Protein AF-W2TST9-F1 (afdb_monomer)

Secondary structure (DSSP, 8-state):
-HHHHHHHHHHHHHHHHHHHHHHHHHHHHHHHHHHHHHHHHHHH---TTT------SHHHHHHHHHHHHHHHHHHHHHHHHHHHHHHHHHHHHTTTTT------------SSHHHHHHHHHHHHHHHHHHHHHHHHHHHHHHS-SHHHHHHHHHHHHHHTT---S------------------------------------HHHHHHHHHHHHHHHHHHHHHHHHHHHHHHHHHHHHHHHHHHHHHHHHHHHHHHHHHHHHHHHHHHHHHHHHHHHHHHHHHHHHHHHHHHHHHHHHHHHHHHHHHHHHHHHHHHHHHHHHHHHHHHHHHHHHHHHHHHHHHHHHHHHHHHHHHHHHHHHHHHHHHHHHHHHHHHHHHHHHHHHHHHHHHHHHHHHHHHHHHHHHHHHHHHHHHHHHTTS-----------------PPP------HHHHHHHHHHHHHHHHHHHHHHHHHHHHHHHHHHHHHHHHHHHHSSS-----------S--------------------------HHHHHHHHHHHHHHHHHHHHHHHHHHHHTT-----HHHHHHHHHHHHHHHHHHHHHHTTTS-TTTS-HHHHHHHHHHHHHHHHHHHHHHHHHHHHHHHHHHHHTT-HHHHHHHHHHHHHHHHHHHHHHHHHHHHHHHHHHHHT--------

Foldseek 3Di:
DVVVVVVVVVVVVVVVVVVVVVVVVVVVVLVVVVVVVVVVVVVVPPPPPPPPPPPVDPVSVVVVVVVVVVVVVVVVVVVVVSVVVVVVSVVVPPPPPPPPDDDDDDDDPDPPPPSVVVVVVVVVVVVVVVVVVVVVVVVVVPQPDPVSVVVVVVVVVVVVVDPDDDDDDDDDDDDDDDDDDDDDDDDDDDDDDDDDDPDDDVVVVVVVVVVVVVVVVVVVVVVVVVVVVVVVVVVVVVVVVVVVVVVVVVVVVVVVVVVVVVVVVVVVVVVVVVVVVVVVVVVVVVVVVVVVVVVVVVVVVVVVVVVVVVVVVVVVVVVVVVVVVVVVVVVVVVVVVVVVVVVVVVVVVVVVVVVVVVVVVVVVVVVVVVVVVVVVVVVVVVVVVVVVVVVVVVVVVVVVVVVVVVVVVVVVVVVVPVPDDDDDDDDDDDDDDDDDDDDDDDPPPPPVVVVVVVVVVVVVVVVVVVVVVVVVVVVVVVVVVVVVVVVVVPDDDDDDDDDDDDDDDDDDDDDDDDDDDDDDDDDDPDDDDDPVVVVVVVVLVVLVVVLVVVVVVQVVVVVVVDDDDCPVSVVSVVVSVVVCCVVCVVVVCPPPPPPDDDVVNVVVVVVVVVVVVVVVVVVVVVVVVVVVVVCVVCVPPVVVVVVVVVVVVVVVVVVVVVVVVVVVVVVVVVVVVPDDPDPDDD

pLDDT: mean 72.9, std 20.87, range [25.97, 98.12]

Radius of gyration: 71.51 Å; Cα contacts (8 Å, |Δi|>4): 29; chains: 1; bounding box: 182×76×252 Å

Sequence (682 aa):
MHLQRIDSLEARLREEQEERSKANSALAAYMSRCHKLEKKIQEANIPLDNASFKAGSKEEVLAMVGNLRDLLRHLGTENKELRKECRRLLNGHGLLSVNSTDRSLSNETLGDASTENCLKTDDRLDEKQQGLLRDLEAFISNTGGNQSLLEAMKDLKKDMIHVTDADFASSTSECPDRSNIRAAPRDSIAPGNLSAFGSETDEDKILAEKIRGMKFAWNTCLNQTNQIMDAIHDVARCEHNVEDFLARINSHEEKVTNLRLLLEKAENDRDCALSSLETLGTKMKDAEAKIAQLSKEREKLIAAARTESSEKESLRASLKQEKLEAVIREREEDISKLHEASENERKMKSVEKNDLKADLAAEKQVSQLLRRDIEKISSELNRKESTIRQLRDQLQVAAENNARMVEVLSELQQTSTDKENESRKDSRDSVTVVEVQALPSVKVKTREAQTDLTRTVLAQMELDAVSYSSELKALRNAYVELATAISELVVKDIDSLPCIGVLGATALKDVSRDASSDQPKTSKVEKKYENPMRQTLYVLTTMARDLVIELRYLASNNASGHKMNFTKVIDDARKLRNELNDRLIIVRSDKENMNNCDLSELLYMLELRDRDNRTLFESLNRCKAEYEALEKKNANNPDLAKKIGAQLRNIHAAMDASNRACALLQEHSKKTTNRPRHDGSS

Organism: Necator americanus (NCBI:txid51031)

Mean predicted aligned error: 23.3 Å

Structure (mmCIF, N/CA/C/O backbone):
data_AF-W2TST9-F1
#
_entry.id   AF-W2TST9-F1
#
loop_
_atom_site.group_PDB
_atom_site.id
_atom_site.type_symbol
_atom_site.label_atom_id
_atom_site.label_alt_id
_atom_site.label_comp_id
_atom_site.label_asym_id
_atom_site.label_entity_id
_atom_site.label_seq_id
_atom_site.pdbx_PDB_ins_code
_atom_site.Cartn_x
_atom_site.Cartn_y
_atom_site.Cartn_z
_atom_site.occupancy
_atom_site.B_iso_or_equiv
_atom_site.auth_seq_id
_atom_site.auth_comp_id
_atom_site.auth_asym_id
_atom_site.auth_atom_id
_atom_site.pdbx_PDB_model_num
ATOM 1 N N . MET A 1 1 ? 9.560 -3.810 28.155 1.00 69.88 1 MET A N 1
ATOM 2 C CA . MET A 1 1 ? 10.616 -3.674 27.125 1.00 69.88 1 MET A CA 1
ATOM 3 C C . MET A 1 1 ? 10.918 -4.993 26.411 1.00 69.88 1 MET A C 1
ATOM 5 O O . MET A 1 1 ? 10.852 -5.013 25.193 1.00 69.88 1 MET A O 1
ATOM 9 N N . HIS A 1 2 ? 11.196 -6.101 27.115 1.00 65.81 2 HIS A N 1
ATOM 10 C CA . HIS A 1 2 ? 11.515 -7.381 26.454 1.00 65.81 2 HIS A CA 1
ATOM 11 C C . HIS A 1 2 ? 10.351 -7.996 25.656 1.00 65.81 2 HIS A C 1
ATOM 13 O O . HIS A 1 2 ? 10.586 -8.445 24.543 1.00 65.81 2 HIS A O 1
ATOM 19 N N . LEU A 1 3 ? 9.110 -7.930 26.156 1.00 70.44 3 LEU A N 1
ATOM 20 C CA . LEU A 1 3 ? 7.918 -8.417 25.434 1.00 70.44 3 LEU A CA 1
ATOM 21 C C . LEU A 1 3 ? 7.699 -7.695 24.092 1.00 70.44 3 LEU A C 1
ATOM 23 O O . LEU A 1 3 ? 7.633 -8.345 23.063 1.00 70.44 3 LEU A O 1
ATOM 27 N N . GLN A 1 4 ? 7.751 -6.358 24.069 1.00 79.50 4 GLN A N 1
ATOM 28 C CA . GLN A 1 4 ? 7.674 -5.584 22.817 1.00 79.50 4 GLN A CA 1
ATOM 29 C C . GLN A 1 4 ? 8.797 -5.918 21.823 1.00 79.50 4 GLN A C 1
ATOM 31 O O . GLN A 1 4 ? 8.592 -5.862 20.612 1.00 79.50 4 GLN A O 1
ATOM 36 N N . ARG A 1 5 ? 9.998 -6.255 22.316 1.00 88.44 5 ARG A N 1
ATOM 37 C CA . ARG A 1 5 ? 11.107 -6.680 21.454 1.00 88.44 5 ARG A CA 1
ATOM 38 C C . ARG A 1 5 ? 10.866 -8.075 20.875 1.00 88.44 5 ARG A C 1
ATOM 40 O O . ARG A 1 5 ? 11.234 -8.296 19.729 1.00 88.44 5 ARG A O 1
ATOM 47 N N . ILE A 1 6 ? 10.243 -8.979 21.631 1.00 88.81 6 ILE A N 1
ATOM 48 C CA . ILE A 1 6 ? 9.839 -10.306 21.145 1.00 88.81 6 ILE A CA 1
ATOM 49 C C . ILE A 1 6 ? 8.754 -10.157 20.073 1.00 88.81 6 ILE A C 1
ATOM 51 O O . ILE A 1 6 ? 8.960 -10.643 18.967 1.00 88.81 6 ILE A O 1
ATOM 55 N N . ASP A 1 7 ? 7.701 -9.373 20.322 1.00 90.75 7 ASP A N 1
ATOM 56 C CA . ASP A 1 7 ? 6.629 -9.131 19.341 1.00 90.75 7 ASP A CA 1
ATOM 57 C C . ASP A 1 7 ? 7.169 -8.528 18.031 1.00 90.75 7 ASP A C 1
ATOM 59 O O . ASP A 1 7 ? 6.766 -8.906 16.929 1.00 90.75 7 ASP A O 1
ATOM 63 N N . SER A 1 8 ? 8.130 -7.602 18.136 1.00 89.94 8 SER A N 1
ATOM 64 C CA . SER A 1 8 ? 8.799 -7.003 16.977 1.00 89.94 8 SER A CA 1
ATOM 65 C C . SER A 1 8 ? 9.651 -8.012 16.199 1.00 89.94 8 SER A C 1
ATOM 67 O O . SER A 1 8 ? 9.668 -7.971 14.967 1.00 89.94 8 SER A O 1
ATOM 69 N N . LEU A 1 9 ? 10.343 -8.922 16.890 1.00 89.50 9 LEU A N 1
ATOM 70 C CA . LEU A 1 9 ? 11.128 -9.980 16.253 1.00 89.50 9 LEU A CA 1
ATOM 71 C C . LEU A 1 9 ? 10.228 -11.038 15.604 1.00 89.50 9 LEU A C 1
ATOM 73 O O . LEU A 1 9 ? 10.526 -11.478 14.499 1.00 89.50 9 LEU A O 1
ATOM 77 N N . GLU A 1 10 ? 9.108 -11.397 16.228 1.00 91.69 10 GLU A N 1
ATOM 78 C CA . GLU A 1 10 ? 8.125 -12.327 15.662 1.00 91.69 10 GLU A CA 1
ATOM 79 C C . GLU A 1 10 ? 7.403 -11.747 14.440 1.00 91.69 10 GLU A C 1
ATOM 81 O O . GLU A 1 10 ? 7.116 -12.469 13.483 1.00 91.69 10 GLU A O 1
ATOM 86 N N . ALA A 1 11 ? 7.116 -10.442 14.439 1.00 89.75 11 ALA A N 1
ATOM 87 C CA . ALA A 1 11 ? 6.588 -9.753 13.264 1.00 89.75 11 ALA A CA 1
ATOM 88 C C . ALA A 1 11 ? 7.597 -9.780 12.104 1.00 89.75 11 ALA A C 1
ATOM 90 O O . ALA A 1 11 ? 7.230 -10.161 10.993 1.00 89.75 11 ALA A O 1
ATOM 91 N N . ARG A 1 12 ? 8.874 -9.475 12.380 1.00 89.25 12 ARG A N 1
ATOM 92 C CA . ARG A 1 12 ? 9.956 -9.559 11.383 1.00 89.25 12 ARG A CA 1
ATOM 93 C C . ARG A 1 12 ? 10.161 -10.974 10.858 1.00 89.25 12 ARG A C 1
ATOM 95 O O . ARG A 1 12 ? 10.340 -11.148 9.660 1.00 89.25 12 ARG A O 1
ATOM 102 N N . LEU A 1 13 ? 10.113 -11.980 11.729 1.00 91.19 13 LEU A N 1
ATOM 103 C CA . LEU A 1 13 ? 10.268 -13.375 11.324 1.00 91.19 13 LEU A CA 1
ATOM 104 C C . LEU A 1 13 ? 9.137 -13.806 10.380 1.00 91.19 13 LEU A C 1
ATOM 106 O O . LEU A 1 13 ? 9.393 -14.490 9.395 1.00 91.19 13 LEU A O 1
ATOM 110 N N . ARG A 1 14 ? 7.893 -13.383 10.647 1.00 89.69 14 ARG A N 1
ATOM 111 C CA . ARG A 1 14 ? 6.753 -13.652 9.755 1.00 89.69 14 ARG A CA 1
ATOM 112 C C . ARG A 1 14 ? 6.888 -12.954 8.405 1.00 89.69 14 ARG A C 1
ATOM 114 O O . ARG A 1 14 ? 6.615 -13.585 7.389 1.00 89.69 14 ARG A O 1
ATOM 121 N N . GLU A 1 15 ? 7.327 -11.699 8.395 1.00 85.62 15 GLU A N 1
ATOM 122 C CA . GLU A 1 15 ? 7.585 -10.947 7.163 1.00 85.62 15 GLU A CA 1
ATOM 123 C C . GLU A 1 15 ? 8.684 -11.619 6.326 1.00 85.62 15 GLU A C 1
ATOM 125 O O . GLU A 1 15 ? 8.474 -11.898 5.148 1.00 85.62 15 GLU A O 1
ATOM 130 N N . GLU A 1 16 ? 9.798 -12.012 6.950 1.00 86.12 16 GLU A N 1
ATOM 131 C CA . GLU A 1 16 ? 10.893 -12.719 6.274 1.00 86.12 16 GLU A CA 1
ATOM 132 C C . GLU A 1 16 ? 10.450 -14.095 5.738 1.00 86.12 16 GLU A C 1
ATOM 134 O O . GLU A 1 16 ? 10.812 -14.491 4.627 1.00 86.12 16 GLU A O 1
ATOM 139 N N . GLN A 1 17 ? 9.625 -14.830 6.492 1.00 86.56 17 GLN A N 1
ATOM 140 C CA . GLN A 1 17 ? 9.070 -16.113 6.052 1.00 86.56 17 GLN A CA 1
ATOM 141 C C . GLN A 1 17 ? 8.139 -15.934 4.839 1.00 86.56 17 GLN A C 1
ATOM 143 O O . GLN A 1 17 ? 8.194 -16.719 3.886 1.00 86.56 17 GLN A O 1
ATOM 148 N N . GLU A 1 18 ? 7.309 -14.887 4.843 1.00 88.12 18 GLU A N 1
ATOM 149 C CA . GLU A 1 18 ? 6.446 -14.535 3.715 1.00 88.12 18 GLU A CA 1
ATOM 150 C C . GLU A 1 18 ? 7.282 -14.142 2.486 1.00 88.12 18 GLU A C 1
ATOM 152 O O . GLU A 1 18 ? 7.002 -14.603 1.375 1.00 88.12 18 GLU A O 1
ATOM 157 N N . GLU A 1 19 ? 8.356 -13.374 2.661 1.00 76.31 19 GLU A N 1
ATOM 158 C CA . GLU A 1 19 ? 9.280 -13.025 1.578 1.00 76.31 19 GLU A CA 1
ATOM 159 C C . GLU A 1 19 ? 9.984 -14.251 0.988 1.00 76.31 19 GLU A C 1
ATOM 161 O O . GLU A 1 19 ? 10.010 -14.409 -0.237 1.00 76.31 19 GLU A O 1
ATOM 166 N N . ARG A 1 20 ? 10.469 -15.177 1.827 1.00 81.94 20 ARG A N 1
ATOM 167 C CA . ARG A 1 20 ? 11.044 -16.452 1.361 1.00 81.94 20 ARG A CA 1
ATOM 168 C C . ARG A 1 20 ? 10.033 -17.268 0.560 1.00 81.94 20 ARG A C 1
ATOM 170 O O . ARG A 1 20 ? 10.387 -17.837 -0.472 1.00 81.94 20 ARG A O 1
ATOM 177 N N . SER A 1 21 ? 8.769 -17.298 0.987 1.00 82.12 21 SER A N 1
ATOM 178 C CA . SER A 1 21 ? 7.710 -18.004 0.254 1.00 82.12 21 SER A CA 1
ATOM 179 C C . SER A 1 21 ? 7.449 -17.385 -1.130 1.00 82.12 21 SER A C 1
ATOM 181 O O . SER A 1 21 ? 7.330 -18.110 -2.124 1.00 82.12 21 SER A O 1
ATOM 183 N N . LYS A 1 22 ? 7.461 -16.047 -1.233 1.00 83.56 22 LYS A N 1
ATOM 184 C CA . LYS A 1 22 ? 7.323 -15.313 -2.502 1.00 83.56 22 LYS A CA 1
ATOM 185 C C . LYS A 1 22 ? 8.517 -15.558 -3.425 1.00 83.56 22 LYS A C 1
ATOM 187 O O . LYS A 1 22 ? 8.310 -15.851 -4.603 1.00 83.56 22 LYS A O 1
ATOM 192 N N . ALA A 1 23 ? 9.740 -15.512 -2.896 1.00 77.50 23 ALA A N 1
ATOM 193 C CA . ALA A 1 23 ? 10.961 -15.791 -3.651 1.00 77.50 23 ALA A CA 1
ATOM 194 C C . ALA A 1 23 ? 10.991 -17.234 -4.186 1.00 77.50 23 ALA A C 1
ATOM 196 O O . ALA A 1 23 ? 11.274 -17.450 -5.365 1.00 77.50 23 ALA A O 1
ATOM 197 N N . ASN A 1 24 ? 10.608 -18.218 -3.365 1.00 80.00 24 ASN A N 1
ATOM 198 C CA . ASN A 1 24 ? 10.513 -19.620 -3.783 1.00 80.00 24 ASN A CA 1
ATOM 199 C C . ASN A 1 24 ? 9.451 -19.829 -4.874 1.00 80.00 24 ASN A C 1
ATOM 201 O O . ASN A 1 24 ? 9.692 -20.553 -5.840 1.00 80.00 24 ASN A O 1
ATOM 205 N N . SER A 1 25 ? 8.299 -19.161 -4.764 1.00 82.06 25 SER A N 1
ATOM 206 C CA . SER A 1 25 ? 7.249 -19.191 -5.791 1.00 82.06 25 SER A CA 1
ATOM 207 C C . SER A 1 25 ? 7.723 -18.578 -7.117 1.00 82.06 25 SER A C 1
ATOM 209 O O . SER A 1 25 ? 7.527 -19.162 -8.187 1.00 82.06 25 SER A O 1
ATOM 211 N N . ALA A 1 26 ? 8.427 -17.442 -7.058 1.00 76.94 26 ALA A N 1
ATOM 212 C CA . ALA A 1 26 ? 9.026 -16.803 -8.228 1.00 76.94 26 ALA A CA 1
ATOM 213 C C . ALA A 1 26 ? 10.086 -17.693 -8.900 1.00 76.94 26 ALA A C 1
ATOM 215 O O . ALA A 1 26 ? 10.085 -17.834 -10.126 1.00 76.94 26 ALA A O 1
ATOM 216 N N . LEU A 1 27 ? 10.947 -18.345 -8.112 1.00 82.62 27 LEU A N 1
ATOM 217 C CA . LEU A 1 27 ? 11.949 -19.284 -8.615 1.00 82.62 27 LEU A CA 1
ATOM 218 C C . LEU A 1 27 ? 11.300 -20.506 -9.280 1.00 82.62 27 LEU A C 1
ATOM 220 O O . LEU A 1 27 ? 11.702 -20.892 -10.377 1.00 82.62 27 LEU A O 1
ATOM 224 N N . ALA A 1 28 ? 10.261 -21.084 -8.672 1.00 83.62 28 ALA A N 1
ATOM 225 C CA . ALA A 1 28 ? 9.519 -22.200 -9.259 1.00 83.62 28 ALA A CA 1
ATOM 226 C C . ALA A 1 28 ? 8.861 -21.812 -10.597 1.00 83.62 28 ALA A C 1
ATOM 228 O O . ALA A 1 28 ? 8.932 -22.564 -11.574 1.00 83.62 28 ALA A O 1
ATOM 229 N N . ALA A 1 29 ? 8.277 -20.611 -10.678 1.00 79.12 29 ALA A N 1
ATOM 230 C CA . ALA A 1 29 ? 7.709 -20.081 -11.915 1.00 79.12 29 ALA A CA 1
ATOM 231 C C . ALA A 1 29 ? 8.779 -19.872 -13.003 1.00 79.12 29 ALA A C 1
ATOM 233 O O . ALA A 1 29 ? 8.533 -20.181 -14.172 1.00 79.12 29 ALA A O 1
ATOM 234 N N . TYR A 1 30 ? 9.966 -19.388 -12.629 1.00 82.81 30 TYR A N 1
ATOM 235 C CA . TYR A 1 30 ? 11.106 -19.252 -13.536 1.00 82.81 30 TYR A CA 1
ATOM 236 C C . TYR A 1 30 ? 11.572 -20.616 -14.066 1.00 82.81 30 TYR A C 1
ATOM 238 O O . TYR A 1 30 ? 11.623 -20.811 -15.280 1.00 82.81 30 TYR A O 1
ATOM 246 N N . MET A 1 31 ? 11.806 -21.590 -13.181 1.0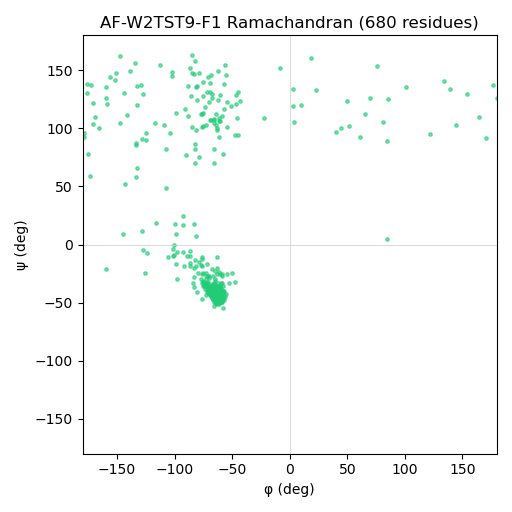0 81.50 31 MET A N 1
ATOM 247 C CA . MET A 1 31 ? 12.231 -22.945 -13.558 1.00 81.50 31 MET A CA 1
ATOM 248 C C . MET A 1 31 ? 11.216 -23.636 -14.475 1.00 81.50 31 MET A C 1
ATOM 250 O O . MET A 1 31 ? 11.597 -24.259 -15.465 1.00 81.50 31 MET A O 1
ATOM 254 N N . SER A 1 32 ? 9.916 -23.466 -14.214 1.00 84.44 32 SER A N 1
ATOM 255 C CA . SER A 1 32 ? 8.854 -23.984 -15.084 1.00 84.44 32 SER A CA 1
ATOM 256 C C . SER A 1 32 ? 8.904 -23.378 -16.494 1.00 84.44 32 SER A C 1
ATOM 258 O O . SER A 1 32 ? 8.738 -24.092 -17.487 1.00 84.44 32 SER A O 1
ATOM 260 N N . ARG A 1 33 ? 9.190 -22.074 -16.617 1.00 77.75 33 ARG A N 1
ATOM 261 C CA . ARG A 1 33 ? 9.357 -21.414 -17.924 1.00 77.75 33 ARG A CA 1
ATOM 262 C C . ARG A 1 33 ? 10.628 -21.864 -18.639 1.00 77.75 33 ARG A C 1
ATOM 264 O O . ARG A 1 33 ? 10.559 -22.107 -19.841 1.00 77.75 33 ARG A O 1
ATOM 271 N N . CYS A 1 34 ? 11.746 -22.021 -17.927 1.00 71.44 34 CYS A N 1
ATOM 272 C CA . CYS A 1 34 ? 12.977 -22.585 -18.486 1.00 71.44 34 CYS A CA 1
ATOM 273 C C . CYS A 1 34 ? 12.739 -23.990 -19.039 1.00 71.44 34 CYS A C 1
ATOM 275 O O . CYS A 1 34 ? 13.088 -24.250 -20.185 1.00 71.44 34 CYS A O 1
ATOM 277 N N . HIS A 1 35 ? 12.048 -24.849 -18.288 1.00 80.00 35 HIS A N 1
ATOM 278 C CA . HIS A 1 35 ? 11.698 -26.187 -18.753 1.00 80.00 35 HIS A CA 1
ATOM 279 C C . HIS A 1 35 ? 10.776 -26.153 -19.982 1.00 80.00 35 HIS A C 1
ATOM 281 O O . HIS A 1 35 ? 10.939 -26.931 -20.916 1.00 80.00 35 HIS A O 1
ATOM 287 N N . LYS A 1 36 ? 9.829 -25.207 -20.039 1.00 82.31 36 LYS A N 1
ATOM 288 C CA . LYS A 1 36 ? 8.964 -25.018 -21.213 1.00 82.31 36 LYS A CA 1
ATOM 289 C C . LYS A 1 36 ? 9.746 -24.552 -22.446 1.00 82.31 36 LYS A C 1
ATOM 291 O O . LYS A 1 36 ? 9.438 -24.991 -23.549 1.00 82.31 36 LYS A O 1
ATOM 296 N N . LEU A 1 37 ? 10.738 -23.679 -22.270 1.00 73.50 37 LEU A N 1
ATOM 297 C CA . LEU A 1 37 ? 11.648 -23.245 -23.335 1.00 73.50 37 LEU A CA 1
ATOM 298 C C . LEU A 1 37 ? 12.547 -24.387 -23.805 1.00 73.50 37 LEU A C 1
ATOM 300 O O . LEU A 1 37 ? 12.662 -24.605 -25.003 1.00 73.50 37 LEU A O 1
ATOM 304 N N . GLU A 1 38 ? 13.123 -25.147 -22.879 1.00 75.19 38 GLU A N 1
ATOM 305 C CA . GLU A 1 38 ? 13.913 -26.339 -23.182 1.00 75.19 38 GLU A CA 1
ATOM 306 C C . GLU A 1 38 ? 13.082 -27.361 -23.963 1.00 75.19 38 GLU A C 1
ATOM 308 O O . GLU A 1 38 ? 13.522 -27.847 -25.000 1.00 75.19 38 GLU A O 1
ATOM 313 N N . LYS A 1 39 ? 11.831 -27.594 -23.547 1.00 83.75 39 LYS A N 1
ATOM 314 C CA . LYS A 1 39 ? 10.891 -28.448 -24.274 1.00 83.75 39 LYS A CA 1
ATOM 315 C C . LYS A 1 39 ? 10.580 -27.909 -25.671 1.00 83.75 39 LYS A C 1
ATOM 317 O O . LYS A 1 39 ? 10.611 -28.680 -26.618 1.00 83.75 39 LYS A O 1
ATOM 322 N N . LYS A 1 40 ? 10.338 -26.600 -25.829 1.00 79.38 40 LYS A N 1
ATOM 323 C CA . LYS A 1 40 ? 10.159 -25.975 -27.155 1.00 79.38 40 LYS A CA 1
ATOM 324 C C . LYS A 1 40 ? 11.407 -26.138 -28.028 1.00 79.38 40 LYS A C 1
ATOM 326 O O . LYS A 1 40 ? 11.262 -26.353 -29.220 1.00 79.38 40 LYS A O 1
ATOM 331 N N . ILE A 1 41 ? 12.612 -26.038 -27.463 1.00 71.44 41 ILE A N 1
ATOM 332 C CA . ILE A 1 41 ? 13.876 -26.242 -28.188 1.00 71.44 41 ILE A CA 1
ATOM 333 C C . ILE A 1 41 ? 14.031 -27.714 -28.587 1.00 71.44 41 ILE A C 1
ATOM 335 O O . ILE A 1 41 ? 14.405 -27.994 -29.717 1.00 71.44 41 ILE A O 1
ATOM 339 N N . GLN A 1 42 ? 13.687 -28.657 -27.708 1.00 74.56 42 GLN A N 1
ATOM 340 C CA . GLN A 1 42 ? 13.683 -30.089 -28.020 1.00 74.56 42 GLN A CA 1
ATOM 341 C C . GLN A 1 42 ? 12.618 -30.458 -29.065 1.00 74.56 42 GLN A C 1
ATOM 343 O O . GLN A 1 42 ? 12.889 -31.265 -29.945 1.00 74.56 42 GLN A O 1
ATOM 348 N N . GLU A 1 43 ? 11.430 -29.853 -29.007 1.00 76.75 43 GLU A N 1
ATOM 349 C CA . GLU A 1 43 ? 10.360 -30.024 -30.001 1.00 76.75 43 GLU A CA 1
ATOM 350 C C . GLU A 1 43 ? 10.708 -29.340 -31.339 1.00 76.75 43 GLU A C 1
ATOM 352 O O . GLU A 1 43 ? 10.320 -29.828 -32.398 1.00 76.75 43 GLU A O 1
ATOM 357 N N . ALA A 1 44 ? 11.456 -28.229 -31.304 1.00 68.12 44 ALA A N 1
ATOM 358 C CA . ALA A 1 44 ? 11.936 -27.504 -32.482 1.00 68.12 44 ALA A CA 1
ATOM 359 C C . ALA A 1 44 ? 13.262 -28.038 -33.040 1.00 68.12 44 ALA A C 1
ATOM 361 O O . ALA A 1 44 ? 13.647 -27.644 -34.143 1.00 68.12 44 ALA A O 1
ATOM 362 N N . ASN A 1 45 ? 13.940 -28.944 -32.327 1.00 57.06 45 ASN A N 1
ATOM 363 C CA . ASN A 1 45 ? 14.990 -29.779 -32.890 1.00 57.06 45 ASN A CA 1
ATOM 364 C C . ASN A 1 45 ? 14.340 -30.705 -33.923 1.00 57.06 45 ASN A C 1
ATOM 366 O O . ASN A 1 45 ? 14.031 -31.869 -33.674 1.00 57.06 45 ASN A O 1
ATOM 370 N N . ILE A 1 46 ? 14.154 -30.150 -35.121 1.00 56.94 46 ILE A N 1
ATOM 371 C CA . ILE A 1 46 ? 14.091 -30.888 -36.375 1.00 56.94 46 ILE A CA 1
ATOM 372 C C . ILE A 1 46 ? 15.231 -31.912 -36.290 1.00 56.94 46 ILE A C 1
ATOM 374 O O . ILE A 1 46 ? 16.356 -31.498 -36.013 1.00 56.94 46 ILE A O 1
ATOM 378 N N . PRO A 1 47 ? 14.971 -33.221 -36.432 1.00 49.53 47 PRO A N 1
ATOM 379 C CA . PRO A 1 47 ? 15.955 -34.265 -36.166 1.00 49.53 47 PRO A CA 1
ATOM 380 C C . PRO A 1 47 ? 17.162 -34.106 -37.100 1.00 49.53 47 PRO A C 1
ATOM 382 O O . PRO A 1 47 ? 17.170 -34.612 -38.223 1.00 49.53 47 PRO A O 1
ATOM 385 N N . LEU A 1 48 ? 18.182 -33.381 -36.631 1.00 49.72 48 LEU A N 1
ATOM 386 C CA . LEU A 1 48 ? 19.405 -3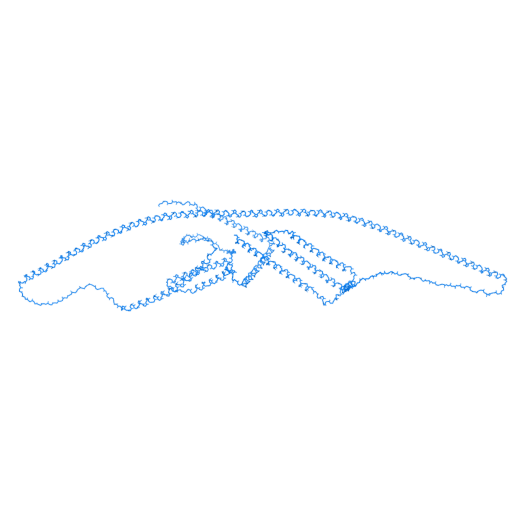3.092 -37.377 1.00 49.72 48 LEU A CA 1
ATOM 387 C C . LEU A 1 48 ? 20.240 -34.358 -37.608 1.00 49.72 48 LEU A C 1
ATOM 389 O O . LEU A 1 48 ? 21.008 -34.402 -38.562 1.00 49.72 48 LEU A O 1
ATOM 393 N N . ASP A 1 49 ? 20.039 -35.403 -36.801 1.00 49.84 49 ASP A N 1
ATOM 394 C CA . ASP A 1 49 ? 20.819 -36.641 -36.895 1.00 49.84 49 ASP A CA 1
ATOM 395 C C . ASP A 1 49 ? 20.331 -37.615 -37.982 1.00 49.84 49 ASP A C 1
ATOM 397 O O . ASP A 1 49 ? 21.079 -38.511 -38.360 1.00 49.84 49 ASP A O 1
ATOM 401 N N . ASN A 1 50 ? 19.128 -37.431 -38.550 1.00 48.09 50 ASN A N 1
ATOM 402 C CA . ASN A 1 50 ? 18.586 -38.338 -39.581 1.00 48.09 50 ASN A CA 1
ATOM 403 C C . ASN A 1 50 ? 18.186 -37.653 -40.897 1.00 48.09 50 ASN A C 1
ATOM 405 O O . ASN A 1 50 ? 17.887 -38.336 -41.881 1.00 48.09 50 ASN A O 1
ATOM 409 N N . ALA A 1 51 ? 18.204 -36.321 -40.964 1.00 43.88 51 ALA A N 1
ATOM 410 C CA . ALA A 1 51 ? 18.025 -35.610 -42.219 1.00 43.88 51 ALA A CA 1
ATOM 411 C C . ALA A 1 51 ? 19.365 -35.563 -42.964 1.00 43.88 51 ALA A C 1
ATOM 413 O O . ALA A 1 51 ? 20.122 -34.599 -42.855 1.00 43.88 51 ALA A O 1
ATOM 414 N N . SER A 1 52 ? 19.673 -36.596 -43.759 1.00 45.84 52 SER A N 1
ATOM 415 C CA . SER A 1 52 ? 20.662 -36.420 -44.827 1.00 45.84 52 SER A CA 1
ATOM 416 C C . SER A 1 52 ? 20.233 -35.178 -45.611 1.00 45.84 52 SER A C 1
ATOM 418 O O . SER A 1 52 ? 19.107 -35.167 -46.113 1.00 45.84 52 SER A O 1
ATOM 420 N N . PHE A 1 53 ? 21.071 -34.141 -45.655 1.00 49.56 53 PHE A N 1
ATOM 421 C CA . PHE A 1 53 ? 20.848 -32.880 -46.370 1.00 49.56 53 PHE A CA 1
ATOM 422 C C . PHE A 1 53 ? 20.624 -33.161 -47.873 1.00 49.56 53 PHE A C 1
ATOM 424 O O . PHE A 1 53 ? 21.511 -33.023 -48.707 1.00 49.56 53 PHE A O 1
ATOM 431 N N . LYS A 1 54 ? 19.423 -33.617 -48.222 1.00 53.09 54 LYS A N 1
ATOM 432 C CA . LYS A 1 54 ? 18.854 -33.668 -49.568 1.00 53.09 54 LYS A CA 1
ATOM 433 C C . LYS A 1 54 ? 17.780 -32.584 -49.644 1.00 53.09 54 LYS A C 1
ATOM 435 O O . LYS A 1 54 ? 16.651 -32.851 -50.032 1.00 53.09 54 LYS A O 1
ATOM 440 N N . ALA A 1 55 ? 18.110 -31.366 -49.219 1.00 52.62 55 ALA A N 1
ATOM 441 C CA . ALA A 1 55 ? 17.329 -30.212 -49.641 1.00 52.62 55 ALA A CA 1
ATOM 442 C C . ALA A 1 55 ? 17.600 -30.059 -51.143 1.00 52.62 55 ALA A C 1
ATOM 444 O O . ALA A 1 55 ? 18.729 -29.779 -51.549 1.00 52.62 55 ALA A O 1
ATOM 445 N N . GLY A 1 56 ? 16.610 -30.397 -51.969 1.00 56.62 56 GLY A N 1
ATOM 446 C CA . GLY A 1 56 ? 16.777 -30.497 -53.422 1.00 56.62 56 GLY A CA 1
ATOM 447 C C . GLY A 1 56 ? 16.835 -29.135 -54.109 1.00 56.62 56 GLY A C 1
ATOM 448 O O . GLY A 1 56 ? 17.203 -29.051 -55.279 1.00 56.62 56 GLY A O 1
ATOM 449 N N . SER A 1 57 ? 16.485 -28.067 -53.388 1.00 70.69 57 SER A N 1
ATOM 450 C CA . SER A 1 57 ? 16.403 -26.713 -53.919 1.00 70.69 57 SER A CA 1
ATOM 451 C C . SER A 1 57 ? 16.967 -25.676 -52.945 1.00 70.69 57 SER A C 1
ATOM 453 O O . SER A 1 57 ? 16.913 -25.822 -51.721 1.00 70.69 57 SER A O 1
ATOM 455 N N . LYS A 1 58 ? 17.523 -24.601 -53.510 1.00 71.12 58 LYS A N 1
ATOM 456 C CA . LYS A 1 58 ? 18.037 -23.432 -52.780 1.00 71.12 58 LYS A CA 1
ATOM 457 C C . LYS A 1 58 ? 16.936 -22.797 -51.929 1.00 71.12 58 LYS A C 1
ATOM 459 O O . LYS A 1 58 ? 17.188 -22.316 -50.828 1.00 71.12 58 LYS A O 1
ATOM 464 N N . GLU A 1 59 ? 15.716 -22.823 -52.447 1.00 75.75 59 GLU A N 1
ATOM 465 C CA . GLU A 1 59 ? 14.520 -22.265 -51.840 1.00 75.75 59 GLU A CA 1
ATOM 466 C C . GLU A 1 59 ? 14.155 -22.988 -50.536 1.00 75.75 59 GLU A C 1
ATOM 468 O O . GLU A 1 59 ? 13.818 -22.324 -49.559 1.00 75.75 59 GLU A O 1
ATOM 473 N N . GLU A 1 60 ? 14.298 -24.316 -50.467 1.00 74.50 60 GLU A N 1
ATOM 474 C CA . GLU A 1 60 ? 14.055 -25.090 -49.238 1.00 74.50 60 GLU A CA 1
ATOM 475 C C . GLU A 1 60 ? 15.069 -24.763 -48.136 1.00 74.50 60 GLU A C 1
ATOM 477 O O . GLU A 1 60 ? 14.690 -24.595 -46.974 1.00 74.50 60 GLU A O 1
ATOM 482 N N . VAL A 1 61 ? 16.351 -24.618 -48.490 1.00 72.56 61 VAL A N 1
ATOM 483 C CA . VAL A 1 61 ? 17.400 -24.235 -47.530 1.00 72.56 61 VAL A CA 1
ATOM 484 C C . VAL A 1 61 ? 17.180 -22.805 -47.040 1.00 72.56 61 VAL A C 1
ATOM 486 O O . VAL A 1 61 ? 17.235 -22.558 -45.837 1.00 72.56 61 VAL A O 1
ATOM 489 N N . LEU A 1 62 ? 16.863 -21.865 -47.937 1.00 73.94 62 LEU A N 1
ATOM 490 C CA . LEU A 1 62 ? 16.554 -20.482 -47.564 1.00 73.94 62 LEU A CA 1
ATOM 491 C C . LEU A 1 62 ? 15.290 -20.382 -46.699 1.00 73.94 62 LEU A C 1
ATOM 493 O O . LEU A 1 62 ? 15.274 -19.607 -45.743 1.00 73.94 62 LEU A O 1
ATOM 497 N N . ALA A 1 63 ? 14.258 -21.184 -46.977 1.00 75.75 63 ALA A N 1
ATOM 498 C CA . ALA A 1 63 ? 13.051 -21.249 -46.155 1.00 75.75 63 ALA A CA 1
ATOM 499 C C . ALA A 1 63 ? 13.345 -21.821 -44.758 1.00 75.75 63 ALA A C 1
ATOM 501 O O . ALA A 1 63 ? 12.866 -21.288 -43.758 1.00 75.75 63 ALA A O 1
ATOM 502 N N . MET A 1 64 ? 14.180 -22.860 -44.666 1.00 73.50 64 MET A N 1
ATOM 503 C CA . MET A 1 64 ? 14.600 -23.434 -43.386 1.00 73.50 64 MET A CA 1
ATOM 504 C C . MET A 1 64 ? 15.443 -22.446 -42.569 1.00 73.50 64 MET A C 1
ATOM 506 O O . MET A 1 64 ? 15.179 -22.262 -41.382 1.00 73.50 64 MET A O 1
ATOM 510 N N . VAL A 1 65 ? 16.401 -21.757 -43.199 1.00 74.31 65 VAL A N 1
ATOM 511 C CA . VAL A 1 65 ? 17.205 -20.697 -42.564 1.00 74.31 65 VAL A CA 1
ATOM 512 C C . VAL A 1 65 ? 16.318 -19.529 -42.119 1.00 74.31 65 VAL A C 1
ATOM 514 O O . VAL A 1 65 ? 16.502 -19.009 -41.019 1.00 74.31 65 VAL A O 1
ATOM 517 N N . GLY A 1 66 ? 15.316 -19.154 -42.921 1.00 80.06 66 GLY A N 1
ATOM 518 C CA . GLY A 1 66 ? 14.311 -18.152 -42.562 1.00 80.06 66 GLY A CA 1
ATOM 519 C C . GLY A 1 66 ? 13.514 -18.539 -41.315 1.00 80.06 66 GLY A C 1
ATOM 520 O O . GLY A 1 66 ? 13.448 -17.760 -40.366 1.00 80.06 66 GLY A O 1
ATOM 521 N N . ASN A 1 67 ? 13.000 -19.770 -41.267 1.00 76.31 67 ASN A N 1
ATOM 522 C CA . ASN A 1 67 ? 12.268 -20.292 -40.110 1.00 76.31 67 ASN A CA 1
ATOM 523 C C . ASN A 1 67 ? 13.148 -20.362 -38.851 1.00 76.31 67 ASN A C 1
ATOM 525 O O . ASN A 1 67 ? 12.701 -19.997 -37.764 1.00 76.31 67 ASN A O 1
ATOM 529 N N . LEU A 1 68 ? 14.410 -20.787 -38.990 1.00 75.75 68 LEU A N 1
ATOM 530 C CA . LEU A 1 68 ? 15.362 -20.847 -37.878 1.00 75.75 68 LEU A CA 1
ATOM 531 C C . LEU A 1 68 ? 15.673 -19.443 -37.338 1.00 75.75 68 LEU A C 1
ATOM 533 O O . LEU A 1 68 ? 15.718 -19.232 -36.127 1.00 75.75 68 LEU A O 1
ATOM 537 N N . ARG A 1 69 ? 15.835 -18.464 -38.235 1.00 77.75 69 ARG A N 1
ATOM 538 C CA . ARG A 1 69 ? 16.046 -17.054 -37.889 1.00 77.75 69 ARG A CA 1
ATOM 539 C C . ARG A 1 69 ? 14.856 -16.477 -37.130 1.00 77.75 69 ARG A C 1
ATOM 541 O O . ARG A 1 69 ? 15.052 -15.808 -36.115 1.00 77.75 69 ARG A O 1
ATOM 548 N N . ASP A 1 70 ? 13.640 -16.730 -37.599 1.00 80.81 70 ASP A N 1
ATOM 549 C CA . ASP A 1 70 ? 12.428 -16.211 -36.964 1.00 80.81 70 ASP A CA 1
ATOM 550 C C . ASP A 1 70 ? 12.197 -16.862 -35.591 1.00 80.81 70 ASP A C 1
ATOM 552 O O . ASP A 1 70 ? 11.850 -16.169 -34.630 1.00 80.81 70 ASP A O 1
ATOM 556 N N . LEU A 1 71 ? 12.507 -18.157 -35.454 1.00 77.81 71 LEU A N 1
ATOM 557 C CA . LEU A 1 71 ? 12.493 -18.862 -34.172 1.00 77.81 71 LEU A CA 1
ATOM 558 C C . LEU A 1 71 ? 13.533 -18.297 -33.190 1.00 77.81 71 LEU A C 1
ATOM 560 O O . LEU A 1 71 ? 13.195 -18.012 -32.041 1.00 77.81 71 LEU A O 1
ATOM 564 N N . LEU A 1 72 ? 14.777 -18.086 -33.631 1.00 74.62 72 LEU A N 1
ATOM 565 C CA . LEU A 1 72 ? 15.834 -17.493 -32.802 1.00 74.62 72 LEU A CA 1
ATOM 566 C C . LEU A 1 72 ? 15.483 -16.065 -32.371 1.00 74.62 72 LEU A C 1
ATOM 568 O O . LEU A 1 72 ? 15.698 -15.698 -31.216 1.00 74.62 72 LEU A O 1
ATOM 572 N N . ARG A 1 73 ? 14.881 -15.270 -33.264 1.00 79.00 73 ARG A N 1
ATOM 573 C CA . ARG A 1 73 ? 14.394 -13.921 -32.945 1.00 79.00 73 ARG A CA 1
ATOM 574 C C . ARG A 1 73 ? 13.283 -13.971 -31.896 1.00 79.00 73 ARG A C 1
ATOM 576 O O . ARG A 1 73 ? 13.320 -13.201 -30.937 1.00 79.00 73 ARG A O 1
ATOM 583 N N . HIS A 1 74 ? 12.332 -14.894 -32.040 1.00 80.69 74 HIS A N 1
ATOM 584 C CA . HIS A 1 74 ? 11.258 -15.086 -31.068 1.00 80.69 74 HIS A CA 1
ATOM 585 C C . HIS A 1 74 ? 11.800 -15.500 -29.689 1.00 80.69 74 HIS A C 1
ATOM 587 O O . HIS A 1 74 ? 11.483 -14.854 -28.688 1.00 80.69 74 HIS A O 1
ATOM 593 N N . LEU A 1 75 ? 12.688 -16.498 -29.634 1.00 75.75 75 LEU A N 1
ATOM 594 C CA . LEU A 1 75 ? 13.330 -16.943 -28.391 1.00 75.75 75 LEU A CA 1
ATOM 595 C C . LEU A 1 75 ? 14.165 -15.831 -27.739 1.00 75.75 75 LEU A C 1
ATOM 597 O O . LEU A 1 75 ? 14.125 -15.676 -26.518 1.00 75.75 75 LEU A O 1
ATOM 601 N N . GLY A 1 76 ? 14.863 -15.015 -28.534 1.00 78.88 76 GLY A N 1
ATOM 602 C CA . GLY A 1 76 ? 15.580 -13.833 -28.049 1.00 78.88 76 GLY A CA 1
ATOM 603 C C . GLY A 1 76 ? 14.648 -12.824 -27.370 1.00 78.88 76 GLY A C 1
ATOM 604 O O . GLY A 1 76 ? 14.931 -12.364 -26.263 1.00 78.88 76 GLY A O 1
ATOM 605 N N . THR A 1 77 ? 13.486 -12.536 -27.969 1.00 79.38 77 THR A N 1
ATOM 606 C CA . THR A 1 77 ? 12.486 -11.647 -27.349 1.00 79.38 77 THR A CA 1
ATOM 607 C C . THR A 1 77 ? 11.877 -12.227 -26.067 1.00 79.38 77 THR A C 1
ATOM 609 O O . THR A 1 77 ? 11.725 -11.497 -25.088 1.00 79.38 77 THR A O 1
ATOM 612 N N . GLU A 1 78 ? 11.591 -13.535 -26.028 1.00 75.62 78 GLU A N 1
ATOM 613 C CA . GLU A 1 78 ? 11.050 -14.218 -24.840 1.00 75.62 78 GLU A CA 1
ATOM 614 C C . GLU A 1 78 ? 12.082 -14.215 -23.688 1.00 75.62 78 GLU A C 1
ATOM 616 O O . GLU A 1 78 ? 11.735 -13.930 -22.540 1.00 75.62 78 GLU A O 1
ATOM 621 N N . ASN A 1 79 ? 13.372 -14.420 -23.994 1.00 75.50 79 ASN A N 1
ATOM 622 C CA . ASN A 1 79 ? 14.474 -14.330 -23.025 1.00 75.50 79 ASN A CA 1
ATOM 623 C C . ASN A 1 79 ? 14.650 -12.900 -22.479 1.00 75.50 79 ASN A C 1
ATOM 625 O O . ASN A 1 79 ? 14.806 -12.707 -21.272 1.00 75.50 79 ASN A O 1
ATOM 629 N N . LYS A 1 80 ? 14.553 -11.884 -23.344 1.00 80.50 80 LYS A N 1
ATOM 630 C CA . LYS A 1 80 ? 14.632 -10.469 -22.950 1.00 80.50 80 LYS A CA 1
ATOM 631 C C . LYS A 1 80 ? 13.526 -10.075 -21.971 1.00 80.50 80 LYS A C 1
ATOM 633 O O . LYS A 1 80 ? 13.799 -9.407 -20.972 1.00 80.50 80 LYS A O 1
ATOM 638 N N . GLU A 1 81 ? 12.290 -10.504 -22.220 1.00 78.50 81 GLU A N 1
ATOM 639 C CA . GLU A 1 81 ? 11.174 -10.264 -21.298 1.00 78.50 81 GLU A CA 1
ATOM 640 C C . GLU A 1 81 ? 11.341 -11.024 -19.974 1.00 78.50 81 GLU A C 1
ATOM 642 O O . GLU A 1 81 ? 11.098 -10.455 -18.910 1.00 78.50 81 GLU A O 1
ATOM 647 N N . LEU A 1 82 ? 11.862 -12.257 -20.001 1.00 76.31 82 LEU A N 1
ATOM 648 C CA . LEU A 1 82 ? 12.221 -13.000 -18.785 1.00 76.31 82 LEU A CA 1
ATOM 649 C C . LEU A 1 82 ? 13.254 -12.253 -17.930 1.00 76.31 82 LEU A C 1
ATOM 651 O O . LEU A 1 82 ? 13.051 -12.102 -16.726 1.00 76.31 82 LEU A O 1
ATOM 655 N N . ARG A 1 83 ? 14.327 -11.724 -18.532 1.00 75.00 83 ARG A N 1
ATOM 656 C CA . ARG A 1 83 ? 15.340 -10.934 -17.806 1.00 75.00 83 ARG A CA 1
ATOM 657 C C . ARG A 1 83 ? 14.751 -9.660 -17.201 1.00 75.00 83 ARG A C 1
ATOM 659 O O . ARG A 1 83 ? 15.071 -9.319 -16.062 1.00 75.00 83 ARG A O 1
ATOM 666 N N . LYS A 1 84 ? 13.861 -8.966 -17.923 1.00 79.44 84 LYS A N 1
ATOM 667 C CA . LYS A 1 84 ? 13.129 -7.802 -17.390 1.00 79.44 84 LYS A CA 1
ATOM 668 C C . LYS A 1 84 ? 12.234 -8.175 -16.208 1.00 79.44 84 LYS A C 1
ATOM 670 O O . LYS A 1 84 ? 12.193 -7.426 -15.236 1.00 79.44 84 LYS A O 1
ATOM 675 N N . GLU A 1 85 ? 11.538 -9.307 -16.274 1.00 74.12 85 GLU A N 1
ATOM 676 C CA . GLU A 1 85 ? 10.689 -9.796 -15.185 1.00 74.12 85 GLU A CA 1
ATOM 677 C C . GLU A 1 85 ? 11.517 -10.139 -13.940 1.00 74.12 85 GLU A C 1
ATOM 679 O O . GLU A 1 85 ? 11.204 -9.660 -12.851 1.00 74.12 85 GLU A O 1
ATOM 684 N N . CYS A 1 86 ? 12.623 -10.875 -14.103 1.00 69.38 86 CYS A N 1
ATOM 685 C CA . CYS A 1 86 ? 13.552 -11.188 -13.013 1.00 69.38 86 CYS A CA 1
ATOM 686 C C . CYS A 1 86 ? 14.101 -9.915 -12.357 1.00 69.38 86 CYS A C 1
ATOM 688 O O . CYS A 1 86 ? 14.137 -9.824 -11.133 1.00 69.38 86 CYS A O 1
ATOM 690 N N . ARG A 1 87 ? 14.456 -8.896 -13.154 1.00 73.06 87 ARG A N 1
ATOM 691 C CA . ARG A 1 87 ? 14.857 -7.578 -12.636 1.00 73.06 87 ARG A CA 1
ATOM 692 C C . ARG A 1 87 ? 13.741 -6.886 -11.863 1.00 73.06 87 ARG A C 1
ATOM 694 O O . ARG A 1 87 ? 14.013 -6.285 -10.833 1.00 73.06 87 ARG A O 1
ATOM 701 N N . ARG A 1 88 ? 12.494 -6.952 -12.337 1.00 76.12 88 ARG A N 1
ATOM 702 C CA . ARG A 1 88 ? 11.352 -6.332 -11.649 1.00 76.12 88 ARG A CA 1
ATOM 703 C C . ARG A 1 88 ? 11.099 -6.986 -10.293 1.00 76.12 88 ARG A C 1
ATOM 705 O O . ARG A 1 88 ? 10.838 -6.278 -9.327 1.00 76.12 88 ARG A O 1
ATOM 712 N N . LEU A 1 89 ? 11.230 -8.311 -10.225 1.00 71.19 89 LEU A N 1
ATOM 713 C CA . LEU A 1 89 ? 11.125 -9.072 -8.983 1.00 71.19 89 LEU A CA 1
ATOM 714 C C . LEU A 1 89 ? 12.282 -8.738 -8.030 1.00 71.19 89 LEU A C 1
ATOM 716 O O . LEU A 1 89 ? 12.029 -8.389 -6.885 1.00 71.19 89 LEU A O 1
ATOM 720 N N . LEU A 1 90 ? 13.531 -8.732 -8.509 1.00 66.62 90 LEU A N 1
ATOM 721 C CA . LEU A 1 90 ? 14.711 -8.396 -7.698 1.00 66.62 90 LEU A CA 1
ATOM 722 C C . LEU A 1 90 ? 14.707 -6.939 -7.197 1.00 66.62 90 LEU A C 1
ATOM 724 O O . LEU A 1 90 ? 14.960 -6.695 -6.021 1.00 66.62 90 LEU A O 1
ATOM 728 N N . ASN A 1 91 ? 14.364 -5.967 -8.047 1.00 68.12 91 ASN A N 1
ATOM 729 C CA . ASN A 1 91 ? 14.331 -4.549 -7.667 1.00 68.12 91 ASN A CA 1
ATOM 730 C C . ASN A 1 91 ? 13.113 -4.192 -6.800 1.00 68.12 91 ASN A C 1
ATOM 732 O O . ASN A 1 91 ? 13.179 -3.242 -6.022 1.00 68.12 91 ASN A O 1
ATOM 736 N N . GLY A 1 92 ? 12.016 -4.952 -6.890 1.00 61.91 92 GLY A N 1
ATOM 737 C CA . GLY A 1 92 ? 10.869 -4.818 -5.987 1.00 61.91 92 GLY A CA 1
ATOM 738 C C . GLY A 1 92 ? 11.197 -5.166 -4.529 1.00 61.91 92 GLY A C 1
ATOM 739 O O . GLY A 1 92 ? 10.534 -4.659 -3.629 1.00 61.91 92 GLY A O 1
ATOM 740 N N . HIS A 1 93 ? 12.248 -5.959 -4.292 1.00 54.62 93 HIS A N 1
ATOM 741 C CA . HIS A 1 93 ? 12.703 -6.356 -2.955 1.00 54.62 93 HIS A CA 1
ATOM 742 C C . HIS A 1 93 ? 13.679 -5.358 -2.297 1.00 54.62 93 HIS A C 1
ATOM 744 O O . HIS A 1 93 ? 13.817 -5.350 -1.077 1.00 54.62 93 HIS A O 1
ATOM 750 N N . GLY A 1 94 ? 14.314 -4.460 -3.061 1.00 50.62 94 GLY A N 1
ATOM 751 C CA . GLY A 1 94 ? 15.307 -3.511 -2.526 1.00 50.62 94 GLY A CA 1
ATOM 752 C C . GLY A 1 94 ? 14.737 -2.374 -1.664 1.00 50.62 94 GLY A C 1
ATOM 753 O O . GLY A 1 94 ? 15.479 -1.741 -0.919 1.00 50.62 94 GLY A O 1
ATOM 754 N N . LEU A 1 95 ? 13.426 -2.111 -1.727 1.00 49.09 95 LEU A N 1
ATOM 755 C CA . LEU A 1 95 ? 12.796 -0.987 -1.017 1.00 49.09 95 LEU A CA 1
ATOM 756 C C . LEU A 1 95 ? 12.312 -1.311 0.406 1.00 49.09 95 LEU A C 1
ATOM 758 O O . LEU A 1 95 ? 11.984 -0.380 1.138 1.00 49.09 95 LEU A O 1
ATOM 762 N N . LEU A 1 96 ? 12.294 -2.583 0.826 1.00 48.19 96 LEU A N 1
ATOM 763 C CA . LEU A 1 96 ? 11.847 -2.975 2.175 1.00 48.19 96 LEU A CA 1
ATOM 764 C C . LEU A 1 96 ? 12.998 -3.379 3.117 1.00 48.19 96 LEU A C 1
ATOM 766 O O . LEU A 1 96 ? 12.816 -3.417 4.330 1.00 48.19 96 LEU A O 1
ATOM 770 N N . SER A 1 97 ? 14.221 -3.545 2.600 1.00 42.72 97 SER A N 1
ATOM 771 C CA . SER A 1 97 ? 15.402 -3.959 3.380 1.00 42.72 97 SER A CA 1
ATOM 772 C C . SER A 1 97 ? 16.259 -2.798 3.936 1.00 42.72 97 SER A C 1
ATOM 774 O O . SER A 1 97 ? 17.412 -3.014 4.310 1.00 42.72 97 SER A O 1
ATOM 776 N N . VAL A 1 98 ? 15.747 -1.560 4.002 1.00 46.25 98 VAL A N 1
ATOM 777 C CA . VAL A 1 98 ? 16.526 -0.380 4.468 1.00 46.25 98 VAL A CA 1
ATOM 778 C C . VAL A 1 98 ? 16.280 -0.024 5.947 1.00 46.25 98 VAL A C 1
ATOM 780 O O . VAL A 1 98 ? 17.023 0.763 6.525 1.00 46.25 98 VAL A O 1
ATOM 783 N N . ASN A 1 99 ? 15.334 -0.668 6.637 1.00 40.28 99 ASN A N 1
ATOM 784 C CA . ASN A 1 99 ? 15.027 -0.340 8.040 1.00 40.28 99 ASN A CA 1
ATOM 785 C C . ASN A 1 99 ? 15.785 -1.174 9.093 1.00 40.28 99 ASN A C 1
ATOM 787 O O . ASN A 1 99 ? 15.347 -1.273 10.238 1.00 40.28 99 ASN A O 1
ATOM 791 N N . SER A 1 100 ? 16.956 -1.727 8.764 1.00 38.97 100 SER A N 1
ATOM 792 C CA . SER A 1 100 ? 17.862 -2.295 9.773 1.00 38.97 100 SER A CA 1
ATOM 793 C C . SER A 1 100 ? 18.831 -1.228 10.284 1.00 38.97 100 SER A C 1
ATOM 795 O O . SER A 1 100 ? 20.002 -1.195 9.913 1.00 38.97 100 SER A O 1
ATOM 797 N N . THR A 1 101 ? 18.341 -0.349 11.159 1.00 47.72 101 THR A N 1
ATOM 798 C CA . THR A 1 101 ? 19.225 0.462 12.005 1.00 47.72 101 THR A CA 1
ATOM 799 C C . THR A 1 101 ? 19.656 -0.392 13.192 1.00 47.72 101 THR A C 1
ATOM 801 O O . THR A 1 101 ? 18.918 -0.499 14.166 1.00 47.72 101 THR A O 1
ATOM 804 N N . ASP A 1 102 ? 20.846 -0.988 13.133 1.00 39.19 102 ASP A N 1
ATOM 805 C CA . ASP A 1 102 ? 21.629 -1.169 14.353 1.00 39.19 102 ASP A CA 1
ATOM 806 C C . ASP A 1 102 ? 23.123 -1.004 14.063 1.00 39.19 102 ASP A C 1
ATOM 808 O O . ASP A 1 102 ? 23.669 -1.516 13.087 1.00 39.19 102 ASP A O 1
ATOM 812 N N . ARG A 1 103 ? 23.751 -0.176 14.894 1.00 46.28 103 ARG A N 1
ATOM 813 C CA . ARG A 1 103 ? 25.130 0.301 14.773 1.00 46.28 103 ARG A CA 1
ATOM 814 C C . ARG A 1 103 ? 26.125 -0.859 14.856 1.00 46.28 103 ARG A C 1
ATOM 816 O O . ARG A 1 103 ? 26.240 -1.474 15.910 1.00 46.28 103 ARG A O 1
ATOM 823 N N . SER A 1 104 ? 26.985 -1.006 13.851 1.00 38.34 104 SER A N 1
ATOM 824 C CA . SER A 1 104 ? 28.418 -1.181 14.110 1.00 38.34 104 SER A CA 1
ATOM 825 C C . SER A 1 104 ? 29.260 -0.743 12.913 1.00 38.34 104 SER A C 1
ATOM 827 O O . SER A 1 104 ? 28.853 -0.835 11.761 1.00 38.34 104 SER A O 1
ATOM 829 N N . LEU A 1 105 ? 30.410 -0.175 13.240 1.00 47.31 105 LEU A N 1
ATOM 830 C CA . LEU A 1 105 ? 31.319 0.585 12.396 1.00 47.31 105 LEU A CA 1
ATOM 831 C C . LEU A 1 105 ? 31.994 -0.282 11.325 1.00 47.31 105 LEU A C 1
ATOM 833 O O . LEU A 1 105 ? 32.629 -1.274 11.664 1.00 47.31 105 LEU A O 1
ATOM 837 N N . SER A 1 106 ? 31.942 0.153 10.064 1.00 40.09 106 SER A N 1
ATOM 838 C CA . SER A 1 106 ? 33.092 0.449 9.181 1.00 40.09 106 SER A CA 1
ATOM 839 C C . SER A 1 106 ? 32.714 0.298 7.700 1.00 40.09 106 SER A C 1
ATOM 841 O O . SER A 1 106 ? 32.098 -0.676 7.294 1.00 40.09 106 SER A O 1
ATOM 843 N N . ASN A 1 107 ? 33.045 1.348 6.945 1.00 48.50 107 ASN A N 1
ATOM 844 C CA . ASN A 1 107 ? 33.149 1.492 5.490 1.00 48.50 107 ASN A CA 1
ATOM 845 C C . ASN A 1 107 ? 32.778 0.286 4.608 1.00 48.50 107 ASN A C 1
ATOM 847 O O . ASN A 1 107 ? 33.527 -0.679 4.584 1.00 48.50 107 ASN A O 1
ATOM 851 N N . GLU A 1 108 ? 31.767 0.448 3.742 1.00 40.66 108 GLU A N 1
ATOM 852 C CA . GLU A 1 108 ? 31.877 0.085 2.317 1.00 40.66 108 GLU A CA 1
ATOM 853 C C . GLU A 1 108 ? 30.688 0.608 1.493 1.00 40.66 108 GLU A C 1
ATOM 855 O O . GLU A 1 108 ? 29.546 0.161 1.588 1.00 40.66 108 GLU A O 1
ATOM 860 N N . THR A 1 109 ? 30.981 1.592 0.649 1.00 43.97 109 THR A N 1
ATOM 861 C CA . THR A 1 109 ? 30.074 2.211 -0.320 1.00 43.97 109 THR A CA 1
ATOM 862 C C . THR A 1 109 ? 30.020 1.342 -1.584 1.00 43.97 109 THR A C 1
ATOM 864 O O . THR A 1 109 ? 30.587 1.711 -2.609 1.00 43.97 109 THR A O 1
ATOM 867 N N . LEU A 1 110 ? 29.409 0.151 -1.515 1.00 47.59 110 LEU A N 1
ATOM 868 C CA . LEU A 1 110 ? 29.434 -0.821 -2.629 1.00 47.59 110 LEU A CA 1
ATOM 869 C C . LEU A 1 110 ? 28.064 -1.378 -3.073 1.00 47.59 110 LEU A C 1
ATOM 871 O O . LEU A 1 110 ? 28.014 -2.320 -3.860 1.00 47.59 110 LEU A O 1
ATOM 875 N N . GLY A 1 111 ? 26.950 -0.801 -2.609 1.00 45.09 111 GLY A N 1
ATOM 876 C CA . GLY A 1 111 ? 25.604 -1.340 -2.870 1.00 45.09 111 GLY A CA 1
ATOM 877 C C . GLY A 1 111 ? 24.960 -0.957 -4.211 1.00 45.09 111 GLY A C 1
ATOM 878 O O . GLY A 1 111 ? 24.307 -1.795 -4.822 1.00 45.09 111 GLY A O 1
ATOM 879 N N . ASP A 1 112 ? 25.158 0.271 -4.704 1.00 45.62 112 ASP A N 1
ATOM 880 C CA . ASP A 1 112 ? 24.364 0.799 -5.837 1.00 45.62 112 ASP A CA 1
ATOM 881 C C . ASP A 1 112 ? 25.051 0.705 -7.213 1.00 45.62 112 ASP A C 1
ATOM 883 O O . ASP A 1 112 ? 24.394 0.757 -8.248 1.00 45.62 112 ASP A O 1
ATOM 887 N N . ALA A 1 113 ? 26.371 0.498 -7.266 1.00 50.03 113 ALA A N 1
ATOM 888 C CA . ALA A 1 113 ? 27.103 0.415 -8.539 1.00 50.03 113 ALA A CA 1
ATOM 889 C C . ALA A 1 113 ? 26.961 -0.950 -9.252 1.00 50.03 113 ALA A C 1
ATOM 891 O O . ALA A 1 113 ? 27.290 -1.083 -10.434 1.00 50.03 113 ALA A O 1
ATOM 892 N N . SER A 1 114 ? 26.482 -1.983 -8.551 1.00 49.72 114 SER A N 1
ATOM 893 C CA . SER A 1 114 ? 26.437 -3.359 -9.069 1.00 49.72 114 SER A CA 1
ATOM 894 C C . SER A 1 114 ? 25.199 -3.633 -9.940 1.00 49.72 114 SER A C 1
ATOM 896 O O . SER A 1 114 ? 25.275 -4.348 -10.942 1.00 49.72 114 SER A O 1
ATOM 898 N N . THR A 1 115 ? 24.062 -3.003 -9.635 1.00 52.78 115 THR A N 1
ATOM 899 C CA . THR A 1 115 ? 22.817 -3.138 -10.413 1.00 52.78 115 THR A CA 1
ATOM 900 C C . THR A 1 115 ? 22.873 -2.368 -11.736 1.00 52.78 115 THR A C 1
ATOM 902 O O . THR A 1 115 ? 22.352 -2.847 -12.745 1.00 52.78 115 THR A O 1
ATOM 905 N N . GLU A 1 116 ? 23.575 -1.231 -11.776 1.00 50.25 116 GLU A N 1
ATOM 906 C CA . GLU A 1 116 ? 23.729 -0.413 -12.987 1.00 50.25 116 GLU A CA 1
ATOM 907 C C . GLU A 1 116 ? 24.728 -1.019 -13.996 1.00 50.25 116 GLU A C 1
ATOM 909 O O . GLU A 1 116 ? 24.518 -0.954 -15.210 1.00 50.25 116 GLU A O 1
ATOM 914 N N . ASN A 1 117 ? 25.769 -1.715 -13.518 1.00 50.84 117 ASN A N 1
ATOM 915 C CA . ASN A 1 117 ? 26.690 -2.461 -14.386 1.00 50.84 117 ASN A CA 1
ATOM 916 C C . ASN A 1 117 ? 26.048 -3.706 -15.025 1.00 50.84 117 ASN A C 1
ATOM 918 O O . ASN A 1 117 ? 26.433 -4.086 -16.131 1.00 50.84 117 ASN A O 1
ATOM 922 N N . CYS A 1 118 ? 25.041 -4.307 -14.385 1.00 51.22 118 CYS A N 1
ATOM 923 C CA . CYS A 1 118 ? 24.312 -5.462 -14.921 1.00 51.22 118 CYS A CA 1
ATOM 924 C C . CYS A 1 118 ? 23.370 -5.092 -16.090 1.00 51.22 118 CYS A C 1
ATOM 926 O O . CYS A 1 118 ? 23.075 -5.926 -16.943 1.00 51.22 118 CYS A O 1
ATOM 928 N N . LEU A 1 119 ? 22.925 -3.830 -16.177 1.00 54.25 119 LEU A N 1
ATOM 929 C CA . LEU A 1 119 ? 22.155 -3.320 -17.323 1.00 54.25 119 LEU A CA 1
ATOM 930 C C . LEU A 1 119 ? 23.033 -3.158 -18.574 1.00 54.25 119 LEU A C 1
ATOM 932 O O . LEU A 1 119 ? 22.632 -3.549 -19.667 1.00 54.25 119 LEU A O 1
ATOM 936 N N . LYS A 1 120 ? 24.263 -2.656 -18.410 1.00 57.19 120 LYS A N 1
ATOM 937 C CA . LYS A 1 120 ? 25.194 -2.403 -19.526 1.00 57.19 120 LYS A CA 1
ATOM 938 C C . LYS A 1 120 ? 25.745 -3.680 -20.165 1.00 57.19 120 LYS A C 1
ATOM 940 O O . LYS A 1 120 ? 26.118 -3.671 -21.337 1.00 57.19 120 LYS A O 1
ATOM 945 N N . THR A 1 121 ? 25.830 -4.779 -19.417 1.00 58.72 121 THR A N 1
ATOM 946 C CA . THR A 1 121 ? 26.290 -6.068 -19.957 1.00 58.72 121 THR A CA 1
ATOM 947 C C . THR A 1 121 ? 25.226 -6.767 -20.804 1.00 58.72 121 THR A C 1
ATOM 949 O O . THR A 1 121 ? 25.598 -7.522 -21.702 1.00 58.72 121 THR A O 1
ATOM 952 N N . ASP A 1 122 ? 23.939 -6.488 -20.568 1.00 58.97 122 ASP A N 1
ATOM 953 C CA . ASP A 1 122 ? 22.802 -7.094 -21.277 1.00 58.97 122 ASP A CA 1
ATOM 954 C C . ASP A 1 122 ? 22.627 -6.488 -22.682 1.00 58.97 122 ASP A C 1
ATOM 956 O O . ASP A 1 122 ? 22.564 -7.221 -23.670 1.00 58.97 122 ASP A O 1
ATOM 960 N N . ASP A 1 123 ? 22.676 -5.155 -22.797 1.00 73.50 123 ASP A N 1
ATOM 961 C CA . ASP A 1 123 ? 22.566 -4.457 -24.090 1.00 73.50 123 ASP A CA 1
ATOM 962 C C . ASP A 1 123 ? 23.738 -4.800 -25.030 1.00 73.50 123 ASP A C 1
ATOM 964 O O . ASP A 1 123 ? 23.556 -5.011 -26.230 1.00 73.50 123 ASP A O 1
ATOM 968 N N . ARG A 1 124 ? 24.942 -4.985 -24.473 1.00 73.12 124 ARG A N 1
ATOM 969 C CA . ARG A 1 124 ? 26.134 -5.405 -25.228 1.00 73.12 124 ARG A CA 1
ATOM 970 C C . ARG A 1 124 ? 26.020 -6.833 -25.780 1.00 73.12 124 ARG A C 1
ATOM 972 O O . ARG A 1 124 ? 26.683 -7.174 -26.761 1.00 73.12 124 ARG A O 1
ATOM 979 N N . LEU A 1 125 ? 25.235 -7.694 -25.133 1.00 72.12 125 LEU A N 1
ATOM 980 C CA . LEU A 1 125 ? 25.024 -9.083 -25.550 1.00 72.12 125 LEU A CA 1
ATOM 981 C C . LEU A 1 125 ? 23.987 -9.155 -26.681 1.00 72.12 125 LEU A C 1
ATOM 983 O O . LEU A 1 125 ? 24.230 -9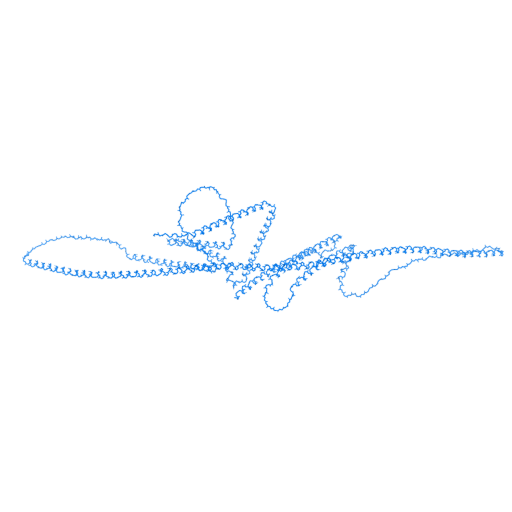.843 -27.674 1.00 72.12 125 LEU A O 1
ATOM 987 N N . ASP A 1 126 ? 22.913 -8.365 -26.580 1.00 72.62 126 ASP A N 1
ATOM 988 C CA . ASP A 1 126 ? 21.927 -8.161 -27.651 1.00 72.62 126 ASP A CA 1
ATOM 989 C C . ASP A 1 126 ? 22.593 -7.578 -28.915 1.00 72.62 126 ASP A C 1
ATOM 991 O O . ASP A 1 126 ? 22.372 -8.071 -30.025 1.00 72.62 126 ASP A O 1
ATOM 995 N N . GLU A 1 127 ? 23.470 -6.579 -28.766 1.00 75.12 127 GLU A N 1
ATOM 996 C CA . GLU A 1 127 ? 24.231 -6.002 -29.883 1.00 75.12 127 GLU A CA 1
ATOM 997 C C . GLU A 1 127 ? 25.156 -7.022 -30.557 1.00 75.12 127 GLU A C 1
ATOM 999 O O . GLU A 1 127 ? 25.233 -7.064 -31.787 1.00 75.12 127 GLU A O 1
ATOM 1004 N N . LYS A 1 128 ? 25.820 -7.887 -29.778 1.00 76.31 128 LYS A N 1
ATOM 1005 C CA . LYS A 1 128 ? 26.659 -8.970 -30.318 1.00 76.31 128 LYS A CA 1
ATOM 1006 C C . LYS A 1 128 ? 25.844 -10.013 -31.076 1.00 76.31 128 LYS A C 1
ATOM 1008 O O . LYS A 1 128 ? 26.280 -10.459 -32.134 1.00 76.31 128 LYS A O 1
ATOM 1013 N N . GLN A 1 129 ? 24.671 -10.393 -30.569 1.00 70.81 129 GLN A N 1
ATOM 1014 C CA . GLN A 1 129 ? 23.781 -11.327 -31.264 1.00 70.81 129 GLN A CA 1
ATOM 1015 C C . GLN A 1 129 ? 23.255 -10.734 -32.575 1.00 70.81 129 GLN A C 1
ATOM 1017 O O . GLN A 1 129 ? 23.242 -11.417 -33.597 1.00 70.81 129 GLN A O 1
ATOM 1022 N N . GLN A 1 130 ? 22.875 -9.454 -32.579 1.00 75.69 130 GLN A N 1
ATOM 1023 C CA . GLN A 1 130 ? 22.474 -8.767 -33.809 1.00 75.69 130 GLN A CA 1
ATOM 1024 C C . GLN A 1 130 ? 23.638 -8.585 -34.789 1.00 75.69 130 GLN A C 1
ATOM 1026 O O . GLN A 1 130 ? 23.427 -8.682 -35.995 1.00 75.69 130 GLN A O 1
ATOM 1031 N N . GLY A 1 131 ? 24.853 -8.342 -34.287 1.00 76.00 131 GLY A N 1
ATOM 1032 C CA . GLY A 1 131 ? 26.080 -8.319 -35.084 1.00 76.00 131 GLY A CA 1
ATOM 1033 C C . GLY A 1 131 ? 26.305 -9.646 -35.803 1.00 76.00 131 GLY A C 1
ATOM 1034 O O . GLY A 1 131 ? 26.330 -9.668 -37.026 1.00 76.00 131 GLY A O 1
ATOM 1035 N N . LEU A 1 132 ? 26.310 -10.754 -35.058 1.00 74.19 132 LEU A N 1
ATOM 1036 C CA . LEU A 1 132 ? 26.456 -12.101 -35.619 1.00 74.19 132 LEU A CA 1
ATOM 1037 C C . LEU A 1 132 ? 25.388 -12.429 -36.668 1.00 74.19 132 LEU A C 1
ATOM 1039 O O . LEU A 1 132 ? 25.706 -13.027 -37.689 1.00 74.19 132 LEU A O 1
ATOM 1043 N N . LEU A 1 133 ? 24.130 -12.030 -36.448 1.00 72.75 133 LEU A N 1
ATOM 1044 C CA . LEU A 1 133 ? 23.059 -12.241 -37.428 1.00 72.75 133 LEU A CA 1
ATOM 1045 C C . LEU A 1 133 ? 23.273 -11.431 -38.714 1.00 72.75 133 LEU A C 1
ATOM 1047 O O . LEU A 1 133 ? 23.024 -11.958 -39.797 1.00 72.75 133 LEU A O 1
ATOM 1051 N N . ARG A 1 134 ? 23.753 -10.184 -38.609 1.00 79.56 134 ARG A N 1
ATOM 1052 C CA . ARG A 1 134 ? 24.110 -9.355 -39.774 1.00 79.56 134 ARG A CA 1
ATOM 1053 C C . ARG A 1 134 ? 25.313 -9.917 -40.521 1.00 79.56 134 ARG A C 1
ATOM 1055 O O . ARG A 1 134 ? 25.293 -9.935 -41.746 1.00 79.56 134 ARG A O 1
ATOM 1062 N N . ASP A 1 135 ? 26.315 -10.409 -39.802 1.00 77.25 135 ASP A N 1
ATOM 1063 C CA . ASP A 1 135 ? 27.501 -11.025 -40.399 1.00 77.25 135 ASP A CA 1
ATOM 1064 C C . ASP A 1 135 ? 27.129 -12.316 -41.138 1.00 77.25 135 ASP A C 1
ATOM 1066 O O . ASP A 1 135 ? 27.584 -12.541 -42.259 1.00 77.25 135 ASP A O 1
ATOM 1070 N N . LEU A 1 136 ? 26.230 -13.127 -40.565 1.00 73.12 136 LEU A N 1
ATOM 1071 C CA . LEU A 1 136 ? 25.690 -14.319 -41.223 1.00 73.12 136 LEU A CA 1
ATOM 1072 C C . LEU A 1 136 ? 24.906 -13.957 -42.495 1.00 73.12 136 LEU A C 1
ATOM 1074 O O . LEU A 1 136 ? 25.033 -14.623 -43.518 1.00 73.12 136 LEU A O 1
ATOM 1078 N N . GLU A 1 137 ? 24.103 -12.894 -42.446 1.00 74.62 137 GLU A N 1
ATOM 1079 C CA . GLU A 1 137 ? 23.306 -12.414 -43.580 1.00 74.62 137 GLU A CA 1
ATOM 1080 C C . GLU A 1 137 ? 24.186 -11.833 -44.696 1.00 74.62 137 GLU A C 1
ATOM 1082 O O . GLU A 1 137 ? 23.971 -12.130 -45.874 1.00 74.62 137 GLU A O 1
ATOM 1087 N N . ALA A 1 138 ? 25.224 -11.077 -44.335 1.00 77.25 138 ALA A N 1
ATOM 1088 C CA . ALA A 1 138 ? 26.234 -10.582 -45.262 1.00 77.25 138 ALA A CA 1
ATOM 1089 C C . ALA A 1 138 ? 27.028 -11.734 -45.891 1.00 77.25 138 ALA A 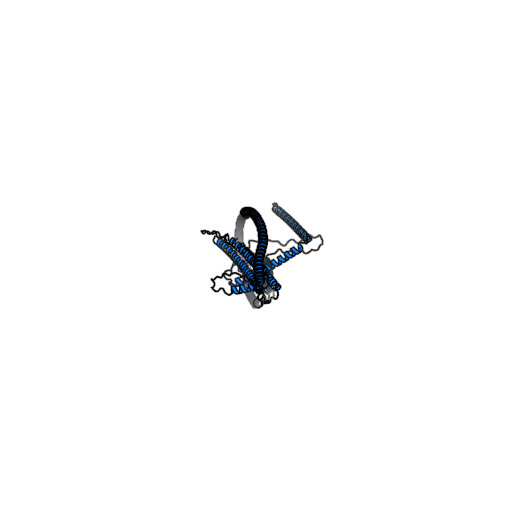C 1
ATOM 1091 O O . ALA A 1 138 ? 27.261 -11.732 -47.097 1.00 77.25 138 ALA A O 1
ATOM 1092 N N . PHE A 1 139 ? 27.383 -12.754 -45.106 1.00 75.19 139 PHE A N 1
ATOM 1093 C CA . PHE A 1 139 ? 28.064 -13.952 -45.593 1.00 75.19 139 PHE A CA 1
ATOM 1094 C C . PHE A 1 139 ? 27.202 -14.738 -46.595 1.00 75.19 139 PHE A C 1
ATOM 1096 O O . PHE A 1 139 ? 27.675 -15.098 -47.675 1.00 75.19 139 PHE A O 1
ATOM 1103 N N . ILE A 1 140 ? 25.915 -14.941 -46.292 1.00 73.00 140 ILE A N 1
ATOM 1104 C CA . ILE A 1 140 ? 24.959 -15.606 -47.196 1.00 73.00 140 ILE A CA 1
ATOM 1105 C C . ILE A 1 140 ? 24.724 -14.775 -48.468 1.00 73.00 140 ILE A C 1
ATOM 1107 O O . ILE A 1 140 ? 24.582 -15.333 -49.553 1.00 73.00 140 ILE A O 1
ATOM 1111 N N . SER A 1 141 ? 24.701 -13.446 -48.358 1.00 76.62 141 SER A N 1
ATOM 1112 C CA . SER A 1 141 ? 24.469 -12.554 -49.502 1.00 76.62 141 SER A CA 1
ATOM 1113 C C . SER A 1 141 ? 25.699 -12.412 -50.408 1.00 76.62 141 SER A C 1
ATOM 1115 O O . SER A 1 141 ? 25.550 -12.277 -51.621 1.00 76.62 141 SER A O 1
ATOM 1117 N N . ASN A 1 142 ? 26.909 -12.473 -49.840 1.00 72.69 142 ASN A N 1
ATOM 1118 C CA . ASN A 1 142 ? 28.173 -12.356 -50.576 1.00 72.69 142 ASN A CA 1
ATOM 1119 C C . ASN A 1 142 ? 28.634 -13.673 -51.215 1.00 72.69 142 ASN A C 1
ATOM 1121 O O . ASN A 1 142 ? 29.427 -13.653 -52.157 1.00 72.69 142 ASN A O 1
ATOM 1125 N N . THR A 1 143 ? 28.144 -14.822 -50.746 1.00 66.44 143 THR A N 1
ATOM 1126 C CA . THR A 1 143 ? 28.421 -16.131 -51.356 1.00 66.44 143 THR A CA 1
ATOM 1127 C C . THR A 1 143 ? 27.541 -16.317 -52.597 1.00 66.44 143 THR A C 1
ATOM 1129 O O . THR A 1 143 ? 26.526 -17.012 -52.600 1.00 66.44 143 THR A O 1
ATOM 1132 N N . GLY A 1 144 ? 27.915 -15.625 -53.676 1.00 53.69 144 GLY A N 1
ATOM 1133 C CA . GLY A 1 144 ? 27.212 -15.577 -54.960 1.00 53.69 144 GLY A CA 1
ATOM 1134 C C . GLY A 1 144 ? 27.186 -16.909 -55.721 1.00 53.69 144 GLY A C 1
ATOM 1135 O O . GLY A 1 144 ? 27.816 -17.037 -56.765 1.00 53.69 144 GLY A O 1
ATOM 1136 N N . GLY A 1 145 ? 26.430 -17.892 -55.225 1.00 62.62 145 GLY A N 1
ATOM 1137 C CA . GLY A 1 145 ? 26.133 -19.153 -55.911 1.00 62.62 145 GLY A CA 1
ATOM 1138 C C . GLY A 1 145 ? 26.291 -20.401 -55.034 1.00 62.62 145 GLY A C 1
ATOM 1139 O O . GLY A 1 145 ? 27.240 -20.524 -54.264 1.00 62.62 145 GLY A O 1
ATOM 1140 N N . ASN A 1 146 ? 25.366 -21.358 -55.205 1.00 53.00 146 ASN A N 1
ATOM 1141 C CA . ASN A 1 146 ? 25.186 -22.562 -54.374 1.00 53.00 146 ASN A CA 1
ATOM 1142 C C . ASN A 1 146 ? 26.441 -23.443 -54.217 1.00 53.00 146 ASN A C 1
ATOM 1144 O O . ASN A 1 146 ? 26.554 -24.159 -53.226 1.00 53.00 146 ASN A O 1
ATOM 1148 N N . GLN A 1 147 ? 27.373 -23.396 -55.173 1.00 56.50 147 GLN A N 1
ATOM 1149 C CA . GLN A 1 147 ? 28.606 -24.183 -55.128 1.00 56.50 147 GLN A CA 1
ATOM 1150 C C . GLN A 1 147 ? 29.583 -23.629 -54.076 1.00 56.50 147 GLN A C 1
ATOM 1152 O O . GLN A 1 147 ? 30.088 -24.373 -53.245 1.00 56.50 147 GLN A O 1
ATOM 1157 N N . SER A 1 148 ? 29.741 -22.300 -54.026 1.00 55.97 148 SER A N 1
ATOM 1158 C CA . SER A 1 148 ? 30.735 -21.629 -53.182 1.00 55.97 148 SER A CA 1
ATOM 1159 C C . SER A 1 148 ? 30.393 -21.675 -51.689 1.00 55.97 148 SER A C 1
ATOM 1161 O O . SER A 1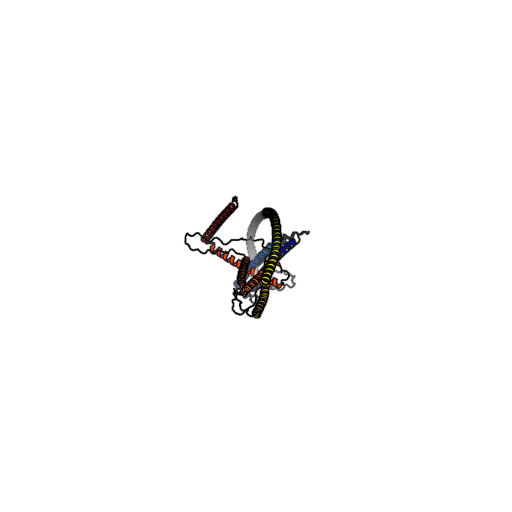 148 ? 31.299 -21.806 -50.874 1.00 55.97 148 SER A O 1
ATOM 1163 N N . LEU A 1 149 ? 29.107 -21.652 -51.310 1.00 62.62 149 LEU A N 1
ATOM 1164 C CA . LEU A 1 149 ? 28.694 -21.817 -49.908 1.00 62.62 149 LEU A CA 1
ATOM 1165 C C . LEU A 1 149 ? 28.932 -23.254 -49.412 1.00 62.62 149 LEU A C 1
ATOM 1167 O O . LEU A 1 149 ? 29.355 -23.454 -48.277 1.00 62.62 149 LEU A O 1
ATOM 1171 N N . LEU A 1 150 ? 28.682 -24.258 -50.260 1.00 62.12 150 LEU A N 1
ATOM 1172 C CA . LEU A 1 150 ? 28.895 -25.664 -49.911 1.00 62.12 150 LEU A CA 1
ATOM 1173 C C . LEU A 1 150 ? 30.394 -26.010 -49.845 1.00 62.12 150 LEU A C 1
ATOM 1175 O O . LEU A 1 150 ? 30.793 -26.779 -48.972 1.00 62.12 150 LEU A O 1
ATOM 1179 N N . GLU A 1 151 ? 31.212 -25.428 -50.733 1.00 64.88 151 GLU A N 1
ATOM 1180 C CA . GLU A 1 151 ? 32.681 -25.460 -50.655 1.00 64.88 151 GLU A CA 1
ATOM 1181 C C . GLU A 1 151 ? 33.177 -24.748 -49.383 1.00 64.88 151 GLU A C 1
ATOM 1183 O O . GLU A 1 151 ? 33.906 -25.355 -48.608 1.00 64.88 151 GLU A O 1
ATOM 1188 N N . ALA A 1 152 ? 32.696 -23.533 -49.083 1.00 63.84 152 ALA A N 1
ATOM 1189 C CA . ALA A 1 152 ? 33.093 -22.780 -47.889 1.00 63.84 152 ALA A CA 1
ATOM 1190 C C . ALA A 1 152 ? 32.691 -23.479 -46.579 1.00 63.84 152 ALA A C 1
ATOM 1192 O O . ALA A 1 152 ? 33.452 -23.470 -45.617 1.00 63.84 152 ALA A O 1
ATOM 1193 N N . MET A 1 153 ? 31.522 -24.130 -46.526 1.00 64.44 153 MET A N 1
ATOM 1194 C CA . MET A 1 153 ? 31.112 -24.937 -45.369 1.00 64.44 153 MET A CA 1
ATOM 1195 C C . MET A 1 153 ? 31.885 -26.260 -45.265 1.00 64.44 153 MET A C 1
ATOM 1197 O O . MET A 1 153 ? 32.089 -26.755 -44.155 1.00 64.44 153 MET A O 1
ATOM 1201 N N . LYS A 1 154 ? 32.327 -26.846 -46.388 1.00 66.69 154 LYS A N 1
ATOM 1202 C CA . LYS A 1 154 ? 33.244 -27.997 -46.383 1.00 66.69 154 LYS A CA 1
ATOM 1203 C C . LYS A 1 154 ? 34.640 -27.601 -45.907 1.00 66.69 154 LYS A C 1
ATOM 1205 O O . LYS A 1 154 ? 35.210 -28.359 -45.127 1.00 66.69 154 LYS A O 1
ATOM 1210 N N . ASP A 1 155 ? 35.139 -26.435 -46.309 1.00 61.94 155 ASP A N 1
ATOM 1211 C CA . ASP A 1 155 ? 36.428 -25.895 -45.866 1.00 61.94 155 ASP A CA 1
ATOM 1212 C C . ASP A 1 155 ? 36.390 -25.507 -44.381 1.00 61.94 155 ASP A C 1
ATOM 1214 O O . ASP A 1 155 ? 37.246 -25.951 -43.624 1.00 61.94 155 ASP A O 1
ATOM 1218 N N . LEU A 1 156 ? 35.326 -24.851 -43.895 1.00 63.78 156 LEU A N 1
ATOM 1219 C CA . LEU A 1 156 ? 35.156 -24.583 -42.457 1.00 63.78 156 LEU A CA 1
ATOM 1220 C C . LEU A 1 156 ? 35.076 -25.871 -41.625 1.00 63.78 156 LEU A C 1
ATOM 1222 O O . LEU A 1 156 ? 35.598 -25.934 -40.515 1.00 63.78 156 LEU A O 1
ATOM 1226 N N . LYS A 1 157 ? 34.436 -26.923 -42.155 1.00 57.44 157 LYS A N 1
ATOM 1227 C CA . LYS A 1 157 ? 34.390 -28.243 -41.507 1.00 57.44 157 LYS A CA 1
ATOM 1228 C C . LYS A 1 157 ? 35.753 -28.947 -41.536 1.00 57.44 157 LYS A C 1
ATOM 1230 O O . LYS A 1 157 ? 36.030 -29.740 -40.641 1.00 57.44 157 LYS A O 1
ATOM 1235 N N . LYS A 1 158 ? 36.589 -28.669 -42.539 1.00 57.56 158 LYS A N 1
ATOM 1236 C CA . LYS A 1 158 ? 37.961 -29.177 -42.655 1.00 57.56 158 LYS A CA 1
ATOM 1237 C C . LYS A 1 158 ? 38.897 -28.477 -41.661 1.00 57.56 158 LYS A C 1
ATOM 1239 O O . LYS A 1 158 ? 39.687 -29.161 -41.017 1.00 57.56 158 LYS A O 1
ATOM 1244 N N . ASP A 1 159 ? 38.708 -27.175 -41.447 1.00 52.75 159 ASP A N 1
ATOM 1245 C CA . ASP A 1 159 ? 39.484 -26.372 -40.491 1.00 52.75 159 ASP A CA 1
ATOM 1246 C C . ASP A 1 159 ? 39.080 -26.628 -39.029 1.00 52.75 159 ASP A C 1
ATOM 1248 O O . ASP A 1 159 ? 39.923 -26.618 -38.135 1.00 52.75 159 ASP A O 1
ATOM 1252 N N . MET A 1 160 ? 37.810 -26.950 -38.755 1.00 46.78 160 MET A N 1
ATOM 1253 C CA . MET A 1 160 ? 37.359 -27.270 -37.391 1.00 46.78 160 MET A CA 1
ATOM 1254 C C . MET A 1 160 ? 37.753 -28.677 -36.905 1.00 46.78 160 MET A C 1
ATOM 1256 O O . MET A 1 160 ? 37.577 -28.972 -35.724 1.00 46.78 160 MET A O 1
ATOM 1260 N N . ILE A 1 161 ? 38.262 -29.555 -37.784 1.00 49.12 161 ILE A N 1
ATOM 1261 C CA . ILE A 1 161 ? 38.613 -30.950 -37.439 1.00 49.12 161 ILE A CA 1
ATOM 1262 C C . ILE A 1 161 ? 40.123 -31.151 -37.204 1.00 49.12 161 ILE A C 1
ATOM 1264 O O . ILE A 1 161 ? 40.514 -32.174 -36.645 1.00 49.12 161 ILE A O 1
ATOM 1268 N N . HIS A 1 162 ? 40.979 -30.166 -37.491 1.00 42.25 162 HIS A N 1
ATOM 1269 C CA . HIS A 1 162 ? 42.417 -30.270 -37.216 1.00 42.25 162 HIS A CA 1
ATOM 1270 C C . HIS A 1 162 ? 42.979 -29.024 -36.528 1.00 42.25 162 HIS A C 1
ATOM 1272 O O . HIS A 1 162 ? 43.856 -28.349 -37.053 1.00 42.25 162 HIS A O 1
ATOM 1278 N N . VAL A 1 163 ? 42.546 -28.768 -35.290 1.00 37.91 163 VAL A N 1
ATOM 1279 C CA . VAL A 1 163 ? 43.425 -28.085 -34.329 1.00 37.91 163 VAL A CA 1
ATOM 1280 C C . VAL A 1 163 ? 44.347 -29.148 -33.734 1.00 37.91 163 VAL A C 1
ATOM 1282 O O . VAL A 1 163 ? 44.087 -29.711 -32.673 1.00 37.91 163 VAL A O 1
ATOM 1285 N N . THR A 1 164 ? 45.410 -29.461 -34.467 1.00 43.53 164 THR A N 1
ATOM 1286 C CA . THR A 1 164 ? 46.617 -30.077 -33.910 1.00 43.53 164 THR A CA 1
ATOM 1287 C C . THR A 1 164 ? 47.802 -29.232 -34.329 1.00 43.53 164 THR A C 1
ATOM 1289 O O . THR A 1 164 ? 47.933 -28.897 -35.501 1.00 43.53 164 THR A O 1
ATOM 1292 N N . ASP A 1 165 ? 48.616 -28.891 -33.334 1.00 41.75 165 ASP A N 1
ATOM 1293 C CA . ASP A 1 165 ? 49.817 -28.063 -33.383 1.00 41.75 165 ASP A CA 1
ATOM 1294 C C . ASP A 1 165 ? 50.752 -28.392 -34.556 1.00 41.75 165 ASP A C 1
ATOM 1296 O O . ASP A 1 165 ? 51.626 -29.248 -34.444 1.00 41.75 165 ASP A O 1
ATOM 1300 N N . ALA A 1 166 ? 50.607 -27.680 -35.667 1.00 49.66 166 ALA A N 1
ATOM 1301 C CA . ALA A 1 166 ? 51.674 -27.397 -36.620 1.00 49.66 166 ALA A CA 1
ATOM 1302 C C . ALA A 1 166 ? 51.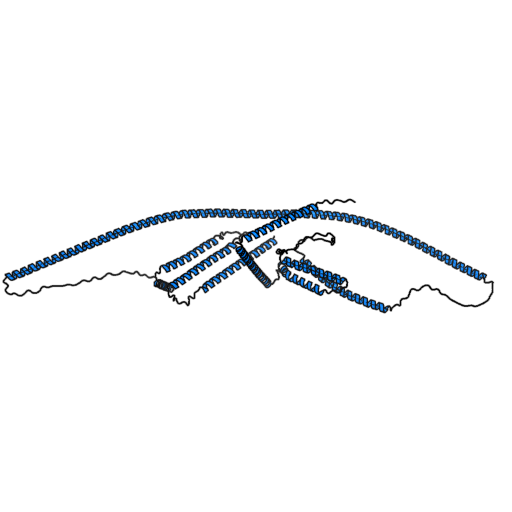144 -26.374 -37.626 1.00 49.66 166 ALA A C 1
ATOM 1304 O O . ALA A 1 166 ? 50.113 -26.616 -38.238 1.00 49.66 166 ALA A O 1
ATOM 1305 N N . ASP A 1 167 ? 51.802 -25.217 -37.741 1.00 35.81 167 ASP A N 1
ATOM 1306 C CA . ASP A 1 167 ? 52.306 -24.716 -39.032 1.00 35.81 167 ASP A CA 1
ATOM 1307 C C . ASP A 1 167 ? 52.804 -23.265 -38.917 1.00 35.81 167 ASP A C 1
ATOM 1309 O O . ASP A 1 167 ? 52.096 -22.280 -39.116 1.00 35.81 167 ASP A O 1
ATOM 1313 N N . PHE A 1 168 ? 54.103 -23.153 -38.633 1.00 44.25 168 PHE A N 1
ATOM 1314 C CA . PHE A 1 168 ? 54.959 -22.119 -39.205 1.00 44.25 168 PHE A CA 1
ATOM 1315 C C . PHE A 1 168 ? 55.507 -22.677 -40.530 1.00 44.25 168 PHE A C 1
ATOM 1317 O O . PHE A 1 168 ? 56.342 -23.574 -40.464 1.00 44.25 168 PHE A O 1
ATOM 1324 N N . ALA A 1 169 ? 55.100 -22.156 -41.697 1.00 35.62 169 ALA A N 1
ATOM 1325 C CA . ALA A 1 169 ? 55.972 -21.985 -42.877 1.00 35.62 169 ALA A CA 1
ATOM 1326 C C . ALA A 1 169 ? 55.251 -21.369 -44.100 1.00 35.62 169 ALA A C 1
ATOM 1328 O O . ALA A 1 169 ? 54.244 -21.867 -44.583 1.00 35.62 169 ALA A O 1
ATOM 1329 N N . SER A 1 170 ? 55.869 -20.290 -44.588 1.00 41.06 170 SER A N 1
ATOM 1330 C CA . SER A 1 170 ? 55.891 -19.626 -45.904 1.00 41.06 170 SER A CA 1
ATOM 1331 C C . SER A 1 170 ? 55.234 -20.274 -47.136 1.00 41.06 170 SER A C 1
ATOM 1333 O O . SER A 1 170 ? 55.371 -21.474 -47.340 1.00 41.06 170 SER A O 1
ATOM 1335 N N . SER A 1 171 ? 54.782 -19.436 -48.092 1.00 35.66 171 SER A N 1
ATOM 1336 C CA . SER A 1 171 ? 55.333 -19.381 -49.473 1.00 35.66 171 SER A CA 1
ATOM 1337 C C . SER A 1 171 ? 54.777 -18.221 -50.322 1.00 35.66 171 SER A C 1
ATOM 1339 O O . SER A 1 171 ? 53.585 -17.932 -50.328 1.00 35.66 171 SER A O 1
ATOM 1341 N N . THR A 1 172 ? 55.690 -17.586 -51.057 1.00 43.00 172 THR A N 1
ATOM 1342 C CA . THR A 1 172 ? 55.539 -16.615 -52.156 1.00 43.00 172 THR A CA 1
ATOM 1343 C C . THR A 1 172 ? 55.192 -17.319 -53.478 1.00 43.00 172 THR A C 1
ATOM 1345 O O . THR A 1 172 ? 55.716 -18.407 -53.707 1.00 43.00 172 THR A O 1
ATOM 1348 N N . SER A 1 173 ? 54.409 -16.706 -54.383 1.00 38.81 173 SER A N 1
ATOM 1349 C CA . SER A 1 173 ? 54.201 -17.227 -55.752 1.00 38.81 173 SER A CA 1
ATOM 1350 C C . SER A 1 173 ? 54.443 -16.187 -56.854 1.00 38.81 173 SER A C 1
ATOM 1352 O O . SER A 1 173 ? 54.021 -15.036 -56.755 1.00 38.81 173 SER A O 1
ATOM 1354 N N . GLU A 1 174 ? 55.116 -16.651 -57.905 1.00 37.22 174 GLU A N 1
ATOM 1355 C CA . GLU A 1 174 ? 55.637 -15.951 -59.084 1.00 37.22 174 GLU A CA 1
ATOM 1356 C C . GLU A 1 174 ? 54.623 -15.751 -60.239 1.00 37.22 174 GLU A C 1
ATOM 1358 O O . GLU A 1 174 ? 53.602 -16.428 -60.305 1.00 37.22 174 GLU A O 1
ATOM 1363 N N . CYS A 1 175 ? 54.991 -14.812 -61.132 1.00 37.66 175 CYS A N 1
ATOM 1364 C CA . CYS A 1 175 ? 54.808 -14.635 -62.596 1.00 37.66 175 CYS A CA 1
ATOM 1365 C C . CYS A 1 175 ? 53.745 -15.383 -63.434 1.00 37.66 175 CYS A C 1
ATOM 1367 O O . CYS A 1 175 ? 53.381 -16.526 -63.174 1.00 37.66 175 CYS A O 1
ATOM 1369 N N . PRO A 1 176 ? 53.454 -14.811 -64.629 1.00 45.59 176 PRO A N 1
ATOM 1370 C CA . PRO A 1 176 ? 53.543 -15.638 -65.836 1.00 45.59 176 PRO A CA 1
ATOM 1371 C C . PRO A 1 176 ? 54.266 -15.030 -67.060 1.00 45.59 176 PRO A C 1
ATOM 1373 O O . PRO A 1 176 ? 54.364 -13.820 -67.266 1.00 45.59 176 PRO A O 1
ATOM 1376 N N . ASP A 1 177 ? 54.718 -15.994 -67.863 1.00 34.81 177 ASP A N 1
ATOM 1377 C CA . ASP A 1 177 ? 55.530 -16.047 -69.083 1.00 34.81 177 ASP A CA 1
ATOM 1378 C C . ASP A 1 177 ? 55.074 -15.241 -70.318 1.00 34.81 177 ASP A C 1
ATOM 1380 O O . ASP A 1 177 ? 53.886 -15.078 -70.601 1.00 34.81 177 ASP A O 1
ATOM 1384 N N . ARG A 1 178 ? 56.054 -14.883 -71.164 1.00 37.06 178 ARG A N 1
ATOM 1385 C CA . ARG A 1 178 ? 55.877 -14.487 -72.575 1.00 37.06 178 ARG A CA 1
ATOM 1386 C C . ARG A 1 178 ? 57.020 -15.050 -73.428 1.00 37.06 178 ARG A C 1
ATOM 1388 O O . ARG A 1 178 ? 58.142 -14.561 -73.358 1.00 37.06 178 ARG A O 1
ATOM 1395 N N . SER A 1 179 ? 56.726 -16.006 -74.308 1.00 39.97 179 SER A N 1
ATOM 1396 C CA . SER A 1 179 ? 57.601 -16.351 -75.437 1.00 39.97 179 SER A CA 1
ATOM 1397 C C . SER A 1 179 ? 56.808 -16.899 -76.631 1.00 39.97 179 SER A C 1
ATOM 1399 O O . SER A 1 179 ? 55.786 -17.558 -76.448 1.00 39.97 179 SER A O 1
ATOM 1401 N N . ASN A 1 180 ? 57.323 -16.600 -77.835 1.00 37.84 180 ASN A N 1
ATOM 1402 C CA . ASN A 1 180 ? 57.100 -17.213 -79.161 1.00 37.84 180 ASN A CA 1
ATOM 1403 C C . ASN A 1 180 ? 56.580 -16.264 -80.250 1.00 37.84 180 ASN A C 1
ATOM 1405 O O . ASN A 1 180 ? 55.375 -16.162 -80.457 1.00 37.84 180 ASN A O 1
ATOM 1409 N N . ILE A 1 181 ? 57.495 -15.710 -81.060 1.00 37.41 181 ILE A N 1
ATOM 1410 C CA . ILE A 1 181 ? 57.246 -15.502 -82.497 1.00 37.41 181 ILE A CA 1
ATOM 1411 C C . ILE A 1 181 ? 58.450 -16.010 -83.307 1.00 37.41 181 ILE A C 1
ATOM 1413 O O . ILE A 1 181 ? 59.611 -15.839 -82.952 1.00 37.41 181 ILE A O 1
ATOM 1417 N N . ARG A 1 182 ? 58.075 -16.712 -84.373 1.00 35.94 182 ARG A N 1
ATOM 1418 C CA . ARG A 1 182 ? 58.773 -17.647 -85.257 1.00 35.94 182 ARG A CA 1
ATOM 1419 C C . ARG A 1 182 ? 59.447 -16.893 -86.414 1.00 35.94 182 ARG A C 1
ATOM 1421 O O . ARG A 1 182 ? 58.801 -16.054 -87.032 1.00 35.94 182 ARG A O 1
ATOM 1428 N N . ALA A 1 183 ? 60.690 -17.234 -86.753 1.00 36.66 183 ALA A N 1
ATOM 1429 C CA . ALA A 1 183 ? 61.354 -16.795 -87.987 1.00 36.66 183 ALA A CA 1
ATOM 1430 C C . ALA A 1 183 ? 60.994 -17.711 -89.177 1.00 36.66 183 ALA A C 1
ATOM 1432 O O . ALA A 1 183 ? 60.805 -18.916 -88.992 1.00 36.66 183 ALA A O 1
ATOM 1433 N N . ALA A 1 184 ? 60.933 -17.144 -90.388 1.00 37.62 184 ALA A N 1
ATOM 1434 C CA . ALA A 1 184 ? 60.718 -17.843 -91.661 1.00 37.62 184 ALA A CA 1
ATOM 1435 C C . ALA A 1 184 ? 61.981 -17.788 -92.560 1.00 37.62 184 ALA A C 1
ATOM 1437 O O . ALA A 1 184 ? 62.797 -16.879 -92.389 1.00 37.62 184 ALA A O 1
ATOM 1438 N N . PRO A 1 185 ? 62.183 -18.750 -93.487 1.00 43.72 185 PRO A N 1
ATOM 1439 C CA . PRO A 1 185 ? 63.485 -19.038 -94.088 1.00 43.72 185 PRO A CA 1
ATOM 1440 C C . PRO A 1 185 ? 63.680 -18.489 -95.512 1.00 43.72 185 PRO A C 1
ATOM 1442 O O . PRO A 1 185 ? 62.755 -18.443 -96.312 1.00 43.72 185 PRO A O 1
ATOM 1445 N N . ARG A 1 186 ? 64.951 -18.156 -95.781 1.00 38.31 186 ARG A N 1
ATOM 1446 C CA . ARG A 1 186 ? 65.727 -18.213 -97.038 1.00 38.31 186 ARG A CA 1
ATOM 1447 C C . ARG A 1 186 ? 65.003 -18.669 -98.314 1.00 38.31 186 ARG A C 1
ATOM 1449 O O . ARG A 1 186 ? 64.560 -19.806 -98.362 1.00 38.31 186 ARG A O 1
ATOM 1456 N N . ASP A 1 187 ? 65.220 -17.911 -99.392 1.00 33.59 187 ASP A N 1
ATOM 1457 C CA . ASP A 1 187 ? 65.395 -18.470 -100.737 1.00 33.59 187 ASP A CA 1
ATOM 1458 C C . ASP A 1 187 ? 66.616 -17.852 -101.436 1.00 33.59 187 ASP A C 1
ATOM 1460 O O . ASP A 1 187 ? 66.744 -16.641 -101.608 1.00 33.59 187 ASP A O 1
ATOM 1464 N N . SER A 1 188 ? 67.557 -18.733 -101.786 1.00 40.09 188 SER A N 1
ATOM 1465 C CA . SER A 1 188 ? 68.754 -18.467 -102.583 1.00 40.09 188 SER A CA 1
ATOM 1466 C C . SER A 1 188 ? 68.434 -18.706 -104.052 1.00 40.09 188 SER A C 1
ATOM 1468 O O . SER A 1 188 ? 68.180 -19.843 -104.440 1.00 40.09 188 SER A O 1
ATOM 1470 N N . ILE A 1 189 ? 68.515 -17.667 -104.883 1.00 40.97 189 ILE A N 1
ATOM 1471 C CA . ILE A 1 189 ? 68.485 -17.815 -106.341 1.00 40.97 189 ILE A CA 1
ATOM 1472 C C . ILE A 1 189 ? 69.881 -17.502 -106.880 1.00 40.97 189 ILE A C 1
ATOM 1474 O O . ILE A 1 189 ? 70.301 -16.350 -106.976 1.00 40.97 189 ILE A O 1
ATOM 1478 N N . ALA A 1 190 ? 70.602 -18.567 -107.220 1.00 45.53 190 ALA A N 1
ATOM 1479 C CA . ALA A 1 190 ? 71.808 -18.532 -108.033 1.00 45.53 190 ALA A CA 1
ATOM 1480 C C . ALA A 1 190 ? 71.428 -18.448 -109.523 1.00 45.53 190 ALA A C 1
ATOM 1482 O O . ALA A 1 190 ? 70.578 -19.220 -109.964 1.00 45.53 190 ALA A O 1
ATOM 1483 N N . PRO A 1 191 ? 72.083 -17.604 -110.338 1.00 42.31 191 PRO A N 1
ATOM 1484 C CA . PRO A 1 191 ? 72.074 -17.766 -111.781 1.00 42.31 191 PRO A CA 1
ATOM 1485 C C . PRO A 1 191 ? 73.419 -18.340 -112.239 1.00 42.31 191 PRO A C 1
ATOM 1487 O O . PRO A 1 191 ? 74.393 -17.611 -112.430 1.00 42.31 191 PRO A O 1
ATOM 1490 N N . GLY A 1 192 ? 73.455 -19.662 -112.406 1.00 37.41 192 GLY A N 1
ATOM 1491 C CA . GLY A 1 192 ? 74.457 -20.349 -113.215 1.00 37.41 192 GLY A CA 1
ATOM 1492 C C . GLY A 1 192 ? 74.030 -20.403 -114.686 1.00 37.41 192 GLY A C 1
ATOM 1493 O O . GLY A 1 192 ? 72.842 -20.470 -114.987 1.00 37.41 192 GLY A O 1
ATOM 1494 N N . ASN A 1 193 ? 75.032 -20.448 -115.565 1.00 42.28 193 ASN A N 1
ATOM 1495 C CA . ASN A 1 193 ? 74.986 -20.910 -116.959 1.00 42.28 193 ASN A CA 1
ATOM 1496 C C . ASN A 1 193 ? 74.535 -19.909 -118.038 1.00 42.28 193 ASN A C 1
ATOM 1498 O O . ASN A 1 193 ? 73.392 -19.909 -118.482 1.00 42.28 193 ASN A O 1
ATOM 1502 N N . LEU A 1 194 ? 75.510 -19.167 -118.574 1.00 37.91 194 LEU A N 1
ATOM 1503 C CA . LEU A 1 194 ? 75.560 -18.781 -119.990 1.00 37.91 194 LEU A CA 1
ATOM 1504 C C . LEU A 1 194 ? 76.990 -19.032 -120.498 1.00 37.91 194 LEU A C 1
ATOM 1506 O O . LEU A 1 194 ? 77.857 -18.169 -120.416 1.00 37.91 194 LEU A O 1
ATOM 1510 N N . SER A 1 195 ? 77.233 -20.258 -120.962 1.00 39.78 195 SER A N 1
ATOM 1511 C CA . SER A 1 195 ? 78.454 -20.698 -121.646 1.00 39.78 195 SER A CA 1
ATOM 1512 C C . SER A 1 195 ? 78.051 -21.498 -122.883 1.00 39.78 195 SER A C 1
ATOM 1514 O O . SER A 1 195 ? 77.900 -22.713 -122.807 1.00 39.78 195 SER A O 1
ATOM 1516 N N . ALA A 1 196 ? 77.805 -20.819 -123.999 1.00 43.09 196 ALA A N 1
ATOM 1517 C CA . ALA A 1 196 ? 77.750 -21.432 -125.325 1.00 43.09 196 ALA A CA 1
ATOM 1518 C C . ALA A 1 196 ? 77.475 -20.334 -126.346 1.00 43.09 196 ALA A C 1
ATOM 1520 O O . ALA A 1 196 ? 76.318 -20.020 -126.557 1.00 43.09 196 ALA A O 1
ATOM 1521 N N . PHE A 1 197 ? 78.519 -19.744 -126.926 1.00 42.19 197 PHE A N 1
ATOM 1522 C CA . PHE A 1 197 ? 78.617 -19.445 -128.359 1.00 42.19 197 PHE A CA 1
ATOM 1523 C C . PHE A 1 197 ? 80.086 -19.120 -128.650 1.00 42.19 197 PHE A C 1
ATOM 1525 O O . PHE A 1 197 ? 80.600 -18.056 -128.323 1.00 42.19 197 PHE A O 1
ATOM 1532 N N . GLY A 1 198 ? 80.786 -20.118 -129.188 1.00 37.25 198 GLY A N 1
ATOM 1533 C CA . GLY A 1 198 ? 82.140 -19.984 -129.690 1.00 37.25 198 GLY A CA 1
ATOM 1534 C C . GLY A 1 198 ? 82.130 -19.267 -131.033 1.00 37.25 198 GLY A C 1
ATOM 1535 O O . GLY A 1 198 ? 81.824 -19.876 -132.048 1.00 37.25 198 GLY A O 1
ATOM 1536 N N . SER A 1 199 ? 82.472 -17.987 -131.001 1.00 47.44 199 SER A N 1
ATOM 1537 C CA . SER A 1 199 ? 83.447 -17.328 -131.877 1.00 47.44 199 SER A CA 1
ATOM 1538 C C . SER A 1 199 ? 83.615 -15.902 -131.346 1.00 47.44 199 SER A C 1
ATOM 1540 O O . SER A 1 199 ? 83.299 -14.938 -132.033 1.00 47.44 199 SER A O 1
ATOM 1542 N N . GLU A 1 200 ? 84.038 -15.796 -130.078 1.00 43.72 200 GLU A N 1
ATOM 1543 C CA . GLU A 1 200 ? 84.377 -14.530 -129.422 1.00 43.72 200 GLU A CA 1
ATOM 1544 C C . GLU A 1 200 ? 85.569 -13.910 -130.151 1.00 43.72 200 GLU A C 1
ATOM 1546 O O . GLU A 1 200 ? 86.729 -14.255 -129.914 1.00 43.72 200 GLU A O 1
ATOM 1551 N N . THR A 1 201 ? 85.276 -12.968 -131.038 1.00 54.25 201 THR A N 1
ATOM 1552 C CA . THR A 1 201 ? 86.182 -11.843 -131.252 1.00 54.25 201 THR A CA 1
ATOM 1553 C C . THR A 1 201 ? 86.410 -11.164 -129.899 1.00 54.25 201 THR A C 1
ATOM 1555 O O . THR A 1 201 ? 85.490 -11.139 -129.082 1.00 54.25 201 THR A O 1
ATOM 1558 N N . ASP A 1 202 ? 87.600 -10.615 -129.628 1.00 65.50 202 ASP A N 1
ATOM 1559 C CA . ASP A 1 202 ? 87.901 -9.948 -128.344 1.00 65.50 202 ASP A CA 1
ATOM 1560 C C . ASP A 1 202 ? 86.827 -8.909 -127.937 1.00 65.50 202 ASP A C 1
ATOM 1562 O O . ASP A 1 202 ? 86.608 -8.666 -126.750 1.00 65.50 202 ASP A O 1
ATOM 1566 N N . GLU A 1 203 ? 86.083 -8.367 -128.906 1.00 70.94 203 GLU A N 1
ATOM 1567 C CA . GLU A 1 203 ? 84.928 -7.487 -128.701 1.00 70.94 203 GLU A CA 1
ATOM 1568 C C . GLU A 1 203 ? 83.761 -8.129 -127.920 1.00 70.94 203 GLU A C 1
ATOM 1570 O O . GLU A 1 203 ? 83.172 -7.463 -127.068 1.00 70.94 203 GLU A O 1
ATOM 1575 N N . ASP A 1 204 ? 83.459 -9.416 -128.120 1.00 68.62 204 ASP A N 1
ATOM 1576 C CA . ASP A 1 204 ? 82.351 -10.113 -127.445 1.00 68.62 204 ASP A CA 1
ATOM 1577 C C . ASP A 1 204 ? 82.677 -10.416 -125.976 1.00 68.62 204 ASP A C 1
ATOM 1579 O O . ASP A 1 204 ? 81.814 -10.272 -125.107 1.00 68.62 204 ASP A O 1
ATOM 1583 N N . LYS A 1 205 ? 83.944 -10.739 -125.669 1.00 72.56 205 LYS A N 1
ATOM 1584 C CA . LYS A 1 205 ? 84.432 -10.855 -124.282 1.00 72.56 205 LYS A CA 1
ATOM 1585 C C . LYS A 1 205 ? 84.338 -9.521 -123.562 1.00 72.56 205 LYS A C 1
ATOM 1587 O O . LYS A 1 205 ? 83.842 -9.460 -122.438 1.00 72.56 205 LYS A O 1
ATOM 1592 N N . ILE A 1 206 ? 84.778 -8.446 -124.220 1.00 78.62 206 ILE A N 1
ATOM 1593 C CA . ILE A 1 206 ? 84.687 -7.084 -123.682 1.00 78.62 206 ILE A CA 1
ATOM 1594 C C . ILE A 1 206 ? 83.218 -6.711 -123.438 1.00 78.62 206 ILE A C 1
ATOM 1596 O O . ILE A 1 206 ? 82.895 -6.132 -122.398 1.00 78.62 206 ILE A O 1
ATOM 1600 N N . LEU A 1 207 ? 82.311 -7.079 -124.347 1.00 79.94 207 LEU A N 1
ATOM 1601 C CA . LEU A 1 207 ? 80.883 -6.821 -124.198 1.00 79.94 207 LEU A CA 1
ATOM 1602 C C . LEU A 1 207 ? 80.255 -7.644 -123.063 1.00 79.94 207 LEU A C 1
ATOM 1604 O O . LEU A 1 207 ? 79.511 -7.087 -122.256 1.00 79.94 207 LEU A O 1
ATOM 1608 N N . ALA A 1 208 ? 80.575 -8.933 -122.941 1.00 79.38 208 ALA A N 1
ATOM 1609 C CA . ALA A 1 208 ? 80.078 -9.795 -121.870 1.00 79.38 208 ALA A CA 1
ATOM 1610 C C . ALA A 1 208 ? 80.586 -9.355 -120.487 1.00 79.38 208 ALA A C 1
ATOM 1612 O O . ALA A 1 208 ? 79.804 -9.313 -119.532 1.00 79.38 208 ALA A O 1
ATOM 1613 N N . GLU A 1 209 ? 81.860 -8.964 -120.375 1.00 81.25 209 GLU A N 1
ATOM 1614 C CA . GLU A 1 209 ? 82.440 -8.415 -119.143 1.00 81.25 209 GLU A CA 1
ATOM 1615 C C . GLU A 1 209 ? 81.777 -7.073 -118.785 1.00 81.25 209 GLU A C 1
ATOM 1617 O O . GLU A 1 209 ? 81.425 -6.839 -117.627 1.00 81.25 209 GLU A O 1
ATOM 1622 N N . LYS A 1 210 ? 81.487 -6.224 -119.786 1.00 85.06 21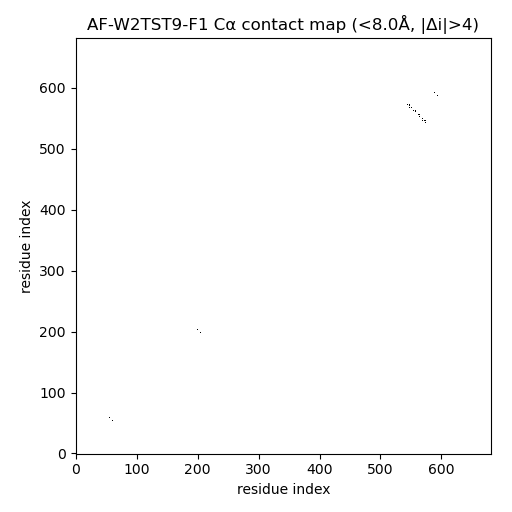0 LYS A N 1
ATOM 1623 C CA . LYS A 1 210 ? 80.751 -4.963 -119.603 1.00 85.06 210 LYS A CA 1
ATOM 1624 C C . LYS A 1 210 ? 79.301 -5.190 -119.174 1.00 85.06 210 LYS A C 1
ATOM 1626 O O . LYS A 1 210 ? 78.834 -4.505 -118.268 1.00 85.06 210 LYS A O 1
ATOM 1631 N N . ILE A 1 211 ? 78.601 -6.172 -119.748 1.00 82.88 211 ILE A N 1
ATOM 1632 C CA . ILE A 1 211 ? 77.246 -6.567 -119.329 1.00 82.88 211 ILE A CA 1
ATOM 1633 C C . ILE A 1 211 ? 77.270 -7.121 -117.901 1.00 82.88 211 ILE A C 1
ATOM 1635 O O . ILE A 1 211 ? 76.402 -6.780 -117.100 1.00 82.88 211 ILE A O 1
ATOM 1639 N N . ARG A 1 212 ? 78.268 -7.937 -117.544 1.00 85.19 212 ARG A N 1
ATOM 1640 C CA . ARG A 1 212 ? 78.418 -8.480 -116.186 1.00 85.19 212 ARG A CA 1
ATOM 1641 C C . ARG A 1 212 ? 78.717 -7.371 -115.174 1.00 85.19 212 ARG A C 1
ATOM 1643 O O . ARG A 1 212 ? 78.094 -7.352 -114.115 1.00 85.19 212 ARG A O 1
ATOM 1650 N N . GLY A 1 213 ? 79.579 -6.417 -115.529 1.00 85.56 213 GLY A N 1
ATOM 1651 C CA . GLY A 1 213 ? 79.862 -5.216 -114.740 1.00 85.56 213 GLY A CA 1
ATOM 1652 C C . GLY A 1 213 ? 78.633 -4.322 -114.569 1.00 85.56 213 GLY A C 1
ATOM 1653 O O . GLY A 1 213 ? 78.318 -3.926 -113.449 1.00 85.56 213 GLY A O 1
ATOM 1654 N N . MET A 1 214 ? 77.873 -4.081 -115.643 1.00 85.75 214 MET A N 1
ATOM 1655 C CA . MET A 1 214 ? 76.600 -3.354 -115.582 1.00 85.75 214 MET A CA 1
ATOM 1656 C C . MET A 1 214 ? 75.563 -4.088 -114.731 1.00 85.75 214 MET A C 1
ATOM 1658 O O . MET A 1 214 ? 74.886 -3.451 -113.934 1.00 85.75 214 MET A O 1
ATOM 1662 N N . LYS A 1 215 ? 75.454 -5.416 -114.842 1.00 84.69 215 LYS A N 1
ATOM 1663 C CA . LYS A 1 215 ? 74.541 -6.229 -114.026 1.00 84.69 215 LYS A CA 1
ATOM 1664 C C . LYS A 1 215 ? 74.936 -6.217 -112.551 1.00 84.69 215 LYS A C 1
ATOM 1666 O O . LYS A 1 215 ? 74.060 -6.132 -111.698 1.00 84.69 215 LYS A O 1
ATOM 1671 N N . PHE A 1 216 ? 76.231 -6.292 -112.242 1.00 87.75 216 PHE A N 1
ATOM 1672 C CA . PHE A 1 216 ? 76.723 -6.178 -110.871 1.00 87.75 216 PHE A CA 1
ATOM 1673 C C . PHE A 1 216 ? 76.418 -4.790 -110.305 1.00 87.75 216 PHE A C 1
ATOM 1675 O O . PHE A 1 216 ? 75.782 -4.702 -109.263 1.00 87.75 216 PHE A O 1
ATOM 1682 N N . ALA A 1 217 ? 76.759 -3.722 -111.033 1.00 84.75 217 ALA A N 1
ATOM 1683 C CA . ALA A 1 217 ? 76.448 -2.350 -110.638 1.00 84.75 217 ALA A CA 1
ATOM 1684 C C . ALA A 1 217 ? 74.937 -2.120 -110.469 1.00 84.75 217 ALA A C 1
ATOM 1686 O O . ALA A 1 217 ? 74.518 -1.505 -109.491 1.00 84.75 217 ALA A O 1
ATOM 1687 N N . TRP A 1 218 ? 74.114 -2.667 -111.368 1.00 88.25 218 TRP A N 1
ATOM 1688 C CA . TRP A 1 218 ? 72.656 -2.616 -111.276 1.00 88.25 218 TRP A CA 1
ATOM 1689 C C . TRP A 1 218 ? 72.136 -3.364 -110.049 1.00 88.25 218 TRP A C 1
ATOM 1691 O O . TRP A 1 218 ? 71.319 -2.823 -109.319 1.00 88.25 218 TRP A O 1
ATOM 1701 N N . ASN A 1 219 ? 72.631 -4.572 -109.771 1.00 87.75 219 ASN A N 1
ATOM 1702 C CA . ASN A 1 219 ? 72.235 -5.337 -108.588 1.00 87.75 219 ASN A CA 1
ATOM 1703 C C . ASN A 1 219 ? 72.699 -4.675 -107.286 1.00 87.75 219 ASN A C 1
ATOM 1705 O O . ASN A 1 219 ? 71.961 -4.688 -106.305 1.00 87.75 219 ASN A O 1
ATOM 1709 N N . THR A 1 220 ? 73.894 -4.080 -107.259 1.00 89.19 220 THR A N 1
ATOM 1710 C CA . THR A 1 220 ? 74.365 -3.287 -106.119 1.00 89.19 220 THR A CA 1
ATOM 1711 C C . THR A 1 220 ? 73.471 -2.071 -105.909 1.00 89.19 220 THR A C 1
ATOM 1713 O O . THR A 1 220 ? 73.035 -1.842 -104.785 1.00 89.19 220 THR A O 1
ATOM 1716 N N . CYS A 1 221 ? 73.145 -1.343 -106.981 1.00 87.38 221 CYS A N 1
ATOM 1717 C CA . CYS A 1 221 ? 72.240 -0.200 -106.931 1.00 87.38 221 CYS A CA 1
ATOM 1718 C C . CYS A 1 221 ? 70.842 -0.621 -106.454 1.00 87.38 221 CYS A C 1
ATOM 1720 O O . CYS A 1 221 ? 70.336 -0.043 -105.503 1.00 87.38 221 CYS A O 1
ATOM 1722 N N . LEU A 1 222 ? 70.270 -1.690 -107.014 1.00 88.06 222 LEU A N 1
ATOM 1723 C CA . LEU A 1 222 ? 68.960 -2.220 -106.634 1.00 88.06 222 LEU A CA 1
ATOM 1724 C C . LEU A 1 222 ? 68.925 -2.686 -105.171 1.00 88.06 222 LEU A C 1
ATOM 1726 O O . LEU A 1 222 ? 67.973 -2.386 -104.457 1.00 88.06 222 LEU A O 1
ATOM 1730 N N . ASN A 1 223 ? 69.970 -3.370 -104.693 1.00 88.19 223 ASN A N 1
ATOM 1731 C CA . ASN A 1 223 ? 70.071 -3.772 -103.288 1.00 88.19 223 ASN A CA 1
ATOM 1732 C C . ASN A 1 223 ? 70.192 -2.566 -102.352 1.00 88.19 223 ASN A C 1
ATOM 1734 O O . ASN A 1 223 ? 69.562 -2.559 -101.299 1.00 88.19 223 ASN A O 1
ATOM 1738 N N . GLN A 1 224 ? 70.966 -1.544 -102.725 1.00 90.38 224 GLN A N 1
ATOM 1739 C CA . GLN A 1 224 ? 71.041 -0.295 -101.965 1.00 90.38 224 GLN A CA 1
ATOM 1740 C C . GLN A 1 224 ? 69.690 0.427 -101.955 1.00 90.38 224 GLN A C 1
ATOM 1742 O O . GLN A 1 224 ? 69.258 0.886 -100.903 1.00 90.38 224 GLN A O 1
ATOM 1747 N N . THR A 1 225 ? 68.982 0.476 -103.087 1.00 88.44 225 THR A N 1
ATOM 1748 C CA . THR A 1 225 ? 67.628 1.040 -103.170 1.00 88.44 225 THR A CA 1
ATOM 1749 C C . THR A 1 225 ? 66.646 0.281 -102.281 1.00 88.44 225 THR A C 1
ATOM 1751 O O . THR A 1 225 ? 65.871 0.920 -101.577 1.00 88.44 225 THR A O 1
ATOM 1754 N N . ASN A 1 226 ? 66.704 -1.052 -102.247 1.00 89.56 226 ASN A N 1
ATOM 1755 C CA . ASN A 1 226 ? 65.860 -1.856 -101.361 1.00 89.56 226 ASN A CA 1
ATOM 1756 C C . ASN A 1 226 ? 66.190 -1.611 -99.883 1.00 89.56 226 ASN A C 1
ATOM 1758 O O . ASN A 1 226 ? 65.276 -1.389 -99.104 1.00 89.56 226 ASN A O 1
ATOM 1762 N N . GLN A 1 227 ? 67.472 -1.545 -99.504 1.00 90.62 227 GLN A N 1
ATOM 1763 C CA . GLN A 1 227 ? 67.872 -1.200 -98.130 1.00 90.62 227 GLN A CA 1
ATOM 1764 C C . GLN A 1 227 ? 67.392 0.199 -97.721 1.00 90.62 227 GLN A C 1
ATOM 1766 O O . GLN A 1 227 ? 66.960 0.396 -96.588 1.00 90.62 227 GLN A O 1
ATOM 1771 N N . ILE A 1 228 ? 67.444 1.169 -98.641 1.00 89.88 228 ILE A N 1
ATOM 1772 C CA . ILE A 1 228 ? 66.912 2.516 -98.409 1.00 89.88 228 ILE A CA 1
ATOM 1773 C C . ILE A 1 228 ? 65.386 2.469 -98.263 1.00 89.88 228 ILE A C 1
ATOM 1775 O O . ILE A 1 228 ? 64.860 3.106 -97.358 1.00 89.88 228 ILE A O 1
ATOM 1779 N N . MET A 1 229 ? 64.668 1.711 -99.101 1.00 87.81 229 MET A N 1
ATOM 1780 C CA . MET A 1 229 ? 63.213 1.559 -98.971 1.00 87.81 229 MET A CA 1
ATOM 1781 C C . MET A 1 229 ? 62.808 0.852 -97.675 1.00 87.81 229 MET A C 1
ATOM 1783 O O . MET A 1 229 ? 61.871 1.306 -97.026 1.00 87.81 229 MET A O 1
ATOM 1787 N N . ASP A 1 230 ? 63.525 -0.190 -97.255 1.00 90.06 230 ASP A N 1
ATOM 1788 C CA . ASP A 1 230 ? 63.294 -0.862 -95.973 1.00 90.06 230 ASP A CA 1
ATOM 1789 C C . ASP A 1 230 ? 63.522 0.105 -94.803 1.00 90.06 230 ASP A C 1
ATOM 1791 O O . ASP A 1 230 ? 62.678 0.204 -93.915 1.00 90.06 230 ASP A O 1
ATOM 1795 N N . ALA A 1 231 ? 64.595 0.905 -94.843 1.00 88.44 231 ALA A N 1
ATOM 1796 C CA . ALA A 1 231 ? 64.840 1.947 -93.847 1.00 88.44 231 ALA A CA 1
ATOM 1797 C C . ALA A 1 231 ? 63.738 3.023 -93.844 1.00 88.44 231 ALA A C 1
ATOM 1799 O O . ALA A 1 231 ? 63.315 3.456 -92.775 1.00 88.44 231 ALA A O 1
ATOM 1800 N N . ILE A 1 232 ? 63.230 3.432 -95.014 1.00 88.69 232 ILE A N 1
ATOM 1801 C CA . ILE A 1 232 ? 62.087 4.355 -95.125 1.00 88.69 232 ILE A CA 1
ATOM 1802 C C . ILE A 1 232 ? 60.824 3.725 -94.522 1.00 88.69 232 ILE A C 1
ATOM 1804 O O . ILE A 1 232 ? 60.100 4.396 -93.788 1.00 88.69 232 ILE A O 1
ATOM 1808 N N . HIS A 1 233 ? 60.559 2.444 -94.786 1.00 89.19 233 HIS A N 1
ATOM 1809 C CA . HIS A 1 233 ? 59.422 1.730 -94.208 1.00 89.19 233 HIS A CA 1
ATOM 1810 C C . HIS A 1 233 ? 59.537 1.574 -92.691 1.00 89.19 233 HIS A C 1
ATOM 1812 O O . HIS A 1 233 ? 58.531 1.715 -91.993 1.00 89.19 233 HIS A O 1
ATOM 1818 N N . ASP A 1 234 ? 60.736 1.324 -92.168 1.00 88.38 234 ASP A N 1
ATOM 1819 C CA . ASP A 1 234 ? 60.976 1.260 -90.729 1.00 88.38 234 ASP A CA 1
ATOM 1820 C C . ASP A 1 234 ? 60.825 2.638 -90.071 1.00 88.38 234 ASP A C 1
ATOM 1822 O O . ASP A 1 234 ? 60.201 2.727 -89.012 1.00 88.38 234 ASP A O 1
ATOM 1826 N N . VAL A 1 235 ? 61.295 3.720 -90.709 1.00 87.50 235 VAL A N 1
ATOM 1827 C CA . VAL A 1 235 ? 61.061 5.101 -90.244 1.00 87.50 235 VAL A CA 1
ATOM 1828 C C . VAL A 1 235 ? 59.564 5.420 -90.222 1.00 87.50 235 VAL A C 1
ATOM 1830 O O . VAL A 1 235 ? 59.063 5.848 -89.186 1.00 87.50 235 VAL A O 1
ATOM 1833 N N . ALA A 1 236 ? 58.824 5.116 -91.291 1.00 85.88 236 ALA A N 1
ATOM 1834 C CA . ALA A 1 236 ? 57.374 5.323 -91.342 1.00 85.88 236 ALA A CA 1
ATOM 1835 C C . ALA A 1 236 ? 56.623 4.491 -90.280 1.00 85.88 236 ALA A C 1
ATOM 1837 O O . ALA A 1 236 ? 55.657 4.954 -89.673 1.00 85.88 236 ALA A O 1
ATOM 1838 N N . ARG A 1 237 ? 57.081 3.262 -89.996 1.00 88.19 237 ARG A N 1
ATOM 1839 C CA . ARG A 1 237 ? 56.534 2.435 -88.907 1.00 88.19 237 ARG A CA 1
ATOM 1840 C C . ARG A 1 237 ? 56.843 3.035 -87.533 1.00 88.19 237 ARG A C 1
ATOM 1842 O O . ARG A 1 237 ? 55.998 2.973 -86.642 1.00 88.19 237 ARG A O 1
ATOM 1849 N N . CYS A 1 238 ? 58.030 3.612 -87.350 1.00 86.94 238 CYS A N 1
ATOM 1850 C CA . CYS A 1 238 ? 58.388 4.319 -86.122 1.00 86.94 238 CYS A CA 1
ATOM 1851 C C . CYS A 1 238 ? 57.523 5.566 -85.919 1.00 86.94 238 CYS A C 1
ATOM 1853 O O . CYS A 1 238 ? 57.050 5.769 -84.806 1.00 86.94 238 CYS A O 1
ATOM 1855 N N . GLU A 1 239 ? 57.259 6.347 -86.968 1.00 86.50 239 GLU A N 1
ATOM 1856 C CA . GLU A 1 239 ? 56.361 7.509 -86.906 1.00 86.50 239 GLU A CA 1
ATOM 1857 C C . GLU A 1 239 ? 54.953 7.109 -86.455 1.00 86.50 239 GLU A C 1
ATOM 1859 O O . GLU A 1 239 ? 54.435 7.680 -85.497 1.00 86.50 239 GLU A O 1
ATOM 1864 N N . HIS A 1 240 ? 54.377 6.054 -87.041 1.00 85.69 240 HIS A N 1
ATOM 1865 C CA . HIS A 1 240 ? 53.057 5.569 -86.630 1.00 85.69 240 HIS A CA 1
ATOM 1866 C C . HIS A 1 240 ? 53.027 5.080 -85.171 1.00 85.69 240 HIS A C 1
ATOM 1868 O O . HIS A 1 240 ? 52.080 5.353 -84.434 1.00 85.69 240 HIS A O 1
ATOM 1874 N N . ASN A 1 241 ? 54.084 4.397 -84.717 1.00 90.12 241 ASN A N 1
ATOM 1875 C CA . ASN A 1 241 ? 54.200 3.991 -83.315 1.00 90.12 241 ASN A CA 1
ATOM 1876 C C . ASN A 1 241 ? 54.298 5.207 -82.381 1.00 90.12 241 ASN A C 1
ATOM 1878 O O . ASN A 1 241 ? 53.714 5.190 -81.301 1.00 90.12 241 ASN A O 1
ATOM 1882 N N . VAL A 1 242 ? 55.027 6.257 -82.776 1.00 91.69 242 VAL A N 1
ATOM 1883 C CA . VAL A 1 242 ? 55.126 7.504 -82.003 1.00 91.69 242 VAL A CA 1
ATOM 1884 C C . VAL A 1 242 ? 53.765 8.194 -81.917 1.00 91.69 242 VAL A C 1
ATOM 1886 O O . VAL A 1 242 ? 53.392 8.627 -80.829 1.00 91.69 242 VAL A O 1
ATOM 1889 N N . GLU A 1 243 ? 52.995 8.243 -83.005 1.00 92.06 243 GLU A N 1
ATOM 1890 C CA . GLU A 1 243 ? 51.627 8.776 -82.993 1.00 92.06 243 GLU A CA 1
ATOM 1891 C C . GLU A 1 243 ? 50.701 7.988 -82.053 1.00 92.06 243 GLU A C 1
ATOM 1893 O O . GLU A 1 243 ? 50.000 8.599 -81.244 1.00 92.06 243 GLU A O 1
ATOM 1898 N N . ASP A 1 244 ? 50.737 6.650 -82.083 1.00 91.69 244 ASP A N 1
ATOM 1899 C CA . ASP A 1 244 ? 49.959 5.813 -81.155 1.00 91.69 244 ASP A CA 1
ATOM 1900 C C . ASP A 1 244 ? 50.395 6.026 -79.695 1.00 91.69 244 ASP A C 1
ATOM 1902 O O . ASP A 1 244 ? 49.563 6.169 -78.793 1.00 91.69 244 ASP A O 1
ATOM 1906 N N . PHE A 1 245 ? 51.704 6.136 -79.436 1.00 92.75 245 PHE A N 1
ATOM 1907 C CA . PHE A 1 245 ? 52.204 6.465 -78.101 1.00 92.75 245 PHE A CA 1
ATOM 1908 C C . PHE A 1 245 ? 51.737 7.844 -77.633 1.00 92.75 245 PHE A C 1
ATOM 1910 O O . PHE A 1 245 ? 51.303 7.963 -76.487 1.00 92.75 245 PHE A O 1
ATOM 1917 N N . LEU A 1 246 ? 51.767 8.865 -78.493 1.00 94.75 246 LEU A N 1
ATOM 1918 C CA . LEU A 1 246 ? 51.264 10.203 -78.171 1.00 94.75 246 LEU A CA 1
ATOM 1919 C C . LEU A 1 246 ? 49.754 10.187 -77.899 1.00 94.75 246 LEU A C 1
ATOM 1921 O O . LEU A 1 246 ? 49.307 10.778 -76.917 1.00 94.75 246 LEU A O 1
ATOM 1925 N N . ALA A 1 247 ? 48.966 9.453 -78.689 1.00 94.00 247 ALA A N 1
ATOM 1926 C CA . ALA A 1 247 ? 47.533 9.286 -78.448 1.00 94.00 247 ALA A CA 1
ATOM 1927 C C . ALA A 1 247 ? 47.253 8.601 -77.098 1.00 94.00 247 ALA A C 1
ATOM 1929 O O . ALA A 1 247 ? 46.381 9.032 -76.337 1.00 94.00 247 ALA A O 1
ATOM 1930 N N . ARG A 1 248 ? 48.031 7.567 -76.752 1.00 95.00 248 ARG A N 1
ATOM 1931 C CA . ARG A 1 248 ? 47.944 6.889 -75.450 1.00 95.00 248 ARG A CA 1
ATOM 1932 C C . ARG A 1 248 ? 48.377 7.788 -74.295 1.00 95.00 248 ARG A C 1
ATOM 1934 O O . ARG A 1 248 ? 47.752 7.721 -73.239 1.00 95.00 248 ARG A O 1
ATOM 1941 N N . ILE A 1 249 ? 49.411 8.613 -74.473 1.00 95.06 249 ILE A N 1
ATOM 1942 C CA . ILE A 1 249 ? 49.841 9.607 -73.479 1.00 95.06 249 ILE A CA 1
ATOM 1943 C C . ILE A 1 249 ? 48.711 10.608 -73.234 1.00 95.06 249 ILE A C 1
ATOM 1945 O O . ILE A 1 249 ? 48.282 10.735 -72.092 1.00 95.06 249 ILE A O 1
ATOM 1949 N N . ASN A 1 250 ? 48.143 11.201 -74.286 1.00 95.56 250 ASN A N 1
ATOM 1950 C CA . ASN A 1 250 ? 47.033 12.152 -74.167 1.00 95.56 250 ASN A CA 1
ATOM 1951 C C . ASN A 1 250 ? 45.808 11.526 -73.474 1.00 95.56 250 ASN A C 1
ATOM 1953 O O . ASN A 1 250 ? 45.212 12.130 -72.585 1.00 95.56 250 ASN A O 1
ATOM 1957 N N . SER A 1 251 ? 45.462 10.277 -73.813 1.00 96.25 251 SER A N 1
ATOM 1958 C CA . SER A 1 251 ? 44.374 9.553 -73.139 1.00 96.25 251 SER A CA 1
ATOM 1959 C C . SER A 1 251 ? 44.664 9.300 -71.654 1.00 96.25 251 SER A C 1
ATOM 1961 O O . SER A 1 251 ? 43.760 9.365 -70.819 1.00 96.25 251 SER A O 1
ATOM 1963 N N . HIS A 1 252 ? 45.914 8.998 -71.291 1.00 95.44 252 HIS A N 1
ATOM 1964 C CA . HIS A 1 252 ? 46.294 8.848 -69.888 1.00 95.44 252 HIS A CA 1
ATOM 1965 C C . HIS A 1 252 ? 46.297 10.182 -69.143 1.00 95.44 252 HIS A C 1
ATOM 1967 O O . HIS A 1 252 ? 45.854 10.213 -67.998 1.00 95.44 252 HIS A O 1
ATOM 1973 N N . GLU A 1 253 ? 46.731 11.270 -69.774 1.00 96.44 253 GLU A N 1
ATOM 1974 C CA . GLU A 1 253 ? 46.656 12.611 -69.192 1.00 96.44 253 GLU A CA 1
ATOM 1975 C C . GLU A 1 253 ? 45.208 12.999 -68.876 1.00 96.44 253 GLU A C 1
ATOM 1977 O O . GLU A 1 253 ? 44.928 13.424 -67.756 1.00 96.44 253 GLU A O 1
ATOM 1982 N N . GLU A 1 254 ? 44.268 12.741 -69.789 1.00 96.50 254 GLU A N 1
ATOM 1983 C CA . GLU A 1 254 ? 42.834 12.965 -69.559 1.00 96.50 254 GLU A CA 1
ATOM 1984 C C . GLU A 1 254 ? 42.274 12.089 -68.422 1.00 96.50 254 GLU A C 1
ATOM 1986 O O . GLU A 1 254 ? 41.481 12.529 -67.588 1.00 96.50 254 GLU A O 1
ATOM 1991 N N . LYS A 1 255 ? 42.707 10.827 -68.324 1.00 96.50 255 LYS A N 1
ATOM 1992 C CA . LYS A 1 255 ? 42.326 9.970 -67.189 1.00 96.50 255 LYS A CA 1
ATOM 1993 C C . LYS A 1 255 ? 42.874 10.511 -65.869 1.00 96.50 255 LYS A C 1
ATOM 1995 O O . LYS A 1 255 ? 42.162 10.485 -64.869 1.00 96.50 255 LYS A O 1
ATOM 2000 N N . VAL A 1 256 ? 44.108 11.016 -65.853 1.00 96.75 256 VAL A N 1
ATOM 2001 C CA . VAL A 1 256 ? 44.724 11.611 -64.658 1.00 96.75 256 VAL A CA 1
ATOM 2002 C C . VAL A 1 256 ? 43.995 12.891 -64.245 1.00 96.75 256 VAL A C 1
ATOM 2004 O O . VAL A 1 256 ? 43.759 13.078 -63.052 1.00 96.75 256 VAL A O 1
ATOM 2007 N N . THR A 1 257 ? 43.595 13.754 -65.182 1.00 97.06 257 THR A N 1
ATOM 2008 C CA . THR A 1 257 ? 42.814 14.960 -64.854 1.00 97.06 257 THR A CA 1
ATOM 2009 C C . THR A 1 257 ? 41.433 14.606 -64.304 1.00 97.06 257 THR A C 1
ATOM 2011 O O . THR A 1 257 ? 41.040 15.149 -63.273 1.00 97.06 257 THR A O 1
ATOM 2014 N N . ASN A 1 258 ? 40.741 13.630 -64.898 1.00 96.81 258 ASN A N 1
ATOM 2015 C CA . ASN A 1 258 ? 39.456 13.142 -64.392 1.00 96.81 258 ASN A CA 1
ATOM 2016 C C . ASN A 1 258 ? 39.569 12.529 -62.986 1.00 96.81 258 ASN A C 1
ATOM 2018 O O . ASN A 1 258 ? 38.738 12.804 -62.121 1.00 96.81 258 ASN A O 1
ATOM 2022 N N . LEU A 1 259 ? 40.615 11.737 -62.724 1.00 97.00 259 LEU A N 1
ATOM 2023 C CA . LEU A 1 259 ? 40.868 11.180 -61.392 1.00 97.00 259 LEU A CA 1
ATOM 2024 C C . LEU A 1 259 ? 41.181 12.269 -60.358 1.00 97.00 259 LEU A C 1
ATOM 2026 O O . LEU A 1 259 ? 40.722 12.166 -59.224 1.00 97.00 259 LEU A O 1
ATOM 2030 N N . ARG A 1 260 ? 41.908 13.327 -60.740 1.00 97.19 260 ARG A N 1
ATOM 2031 C CA . ARG A 1 260 ? 42.156 14.482 -59.860 1.00 97.19 260 ARG A CA 1
ATOM 2032 C C . ARG A 1 260 ? 40.865 15.220 -59.505 1.00 97.19 260 ARG A C 1
ATOM 2034 O O . ARG A 1 260 ? 40.664 15.513 -58.335 1.00 97.19 260 ARG A O 1
ATOM 2041 N N . LEU A 1 261 ? 39.973 15.445 -60.473 1.00 97.06 261 LEU A N 1
ATOM 2042 C CA . LEU A 1 261 ? 38.664 16.063 -60.219 1.00 97.06 261 LEU A CA 1
ATOM 2043 C C . LEU A 1 261 ? 37.786 15.204 -59.297 1.00 97.06 261 LEU A C 1
ATOM 2045 O O . LEU A 1 261 ? 37.101 15.729 -58.420 1.00 97.06 261 LEU A O 1
ATOM 2049 N N . LEU A 1 262 ? 37.807 13.878 -59.468 1.00 96.94 262 LEU A N 1
ATOM 2050 C CA . LEU A 1 262 ? 37.097 12.962 -58.569 1.00 96.94 262 LEU A CA 1
ATOM 2051 C C . LEU A 1 262 ? 37.675 12.982 -57.151 1.00 96.94 262 LEU A C 1
ATOM 2053 O O . LEU A 1 262 ? 36.904 12.938 -56.193 1.00 96.94 262 LEU A O 1
ATOM 2057 N N . LEU A 1 263 ? 39.002 13.066 -57.017 1.00 96.38 263 LEU A N 1
ATOM 2058 C CA . LEU A 1 263 ? 39.668 13.175 -55.722 1.00 96.38 263 LEU A CA 1
ATOM 2059 C C . LEU A 1 263 ? 39.293 14.485 -55.017 1.00 96.38 263 LEU A C 1
ATOM 2061 O O . LEU A 1 263 ? 38.860 14.443 -53.873 1.00 96.38 263 LEU A O 1
ATOM 2065 N N . GLU A 1 264 ? 39.356 15.617 -55.721 1.00 98.00 264 GLU A N 1
ATOM 2066 C CA . GLU A 1 264 ? 38.964 16.931 -55.192 1.00 98.00 264 GLU A CA 1
ATOM 2067 C C . GLU A 1 264 ? 37.491 16.950 -54.756 1.00 98.00 264 GLU A C 1
ATOM 2069 O O . GLU A 1 264 ? 37.144 17.462 -53.691 1.00 98.00 264 GLU A O 1
ATOM 2074 N N . LYS A 1 265 ? 36.597 16.334 -55.541 1.00 97.56 265 LYS A N 1
ATOM 2075 C CA . LYS A 1 265 ? 35.191 16.186 -55.150 1.00 97.56 265 LYS A CA 1
ATOM 2076 C C . LYS A 1 265 ? 35.043 15.356 -53.870 1.00 97.56 265 LYS A C 1
ATOM 2078 O O . LYS A 1 265 ? 34.302 15.756 -52.977 1.00 97.56 265 LYS A O 1
ATOM 2083 N N . ALA A 1 266 ? 35.743 14.227 -53.771 1.00 95.69 266 ALA A N 1
ATOM 2084 C CA . ALA A 1 266 ? 35.692 13.368 -52.590 1.00 95.69 266 ALA A CA 1
ATOM 2085 C C . ALA A 1 266 ? 36.259 14.061 -51.337 1.00 95.69 266 ALA A C 1
ATOM 2087 O O . ALA A 1 266 ? 35.726 13.876 -50.244 1.00 95.69 266 ALA A O 1
ATOM 2088 N N . GLU A 1 267 ? 37.305 14.877 -51.487 1.00 97.69 267 GLU A N 1
ATOM 2089 C CA . GLU A 1 267 ? 37.868 15.696 -50.408 1.00 97.69 267 GLU A CA 1
ATOM 2090 C C . GLU A 1 267 ? 36.863 16.747 -49.918 1.00 97.69 267 GLU A C 1
ATOM 2092 O O . GLU A 1 267 ? 36.625 16.841 -48.713 1.00 97.69 267 GLU A O 1
ATOM 2097 N N . ASN A 1 268 ? 36.189 17.449 -50.834 1.00 97.31 268 ASN A N 1
ATOM 2098 C CA . ASN A 1 268 ? 35.134 18.405 -50.489 1.00 97.31 268 ASN A CA 1
ATOM 2099 C C . ASN A 1 268 ? 33.943 17.731 -49.782 1.00 97.31 268 ASN A C 1
ATOM 2101 O O . ASN A 1 268 ? 33.481 18.217 -48.748 1.00 97.31 268 ASN A O 1
ATOM 2105 N N . ASP A 1 269 ? 33.470 16.586 -50.289 1.00 96.56 269 ASP A N 1
ATOM 2106 C CA . ASP A 1 269 ? 32.380 15.821 -49.668 1.00 96.56 269 ASP A CA 1
ATOM 2107 C C . ASP A 1 269 ? 32.769 15.347 -48.253 1.00 96.56 269 ASP A C 1
ATOM 2109 O O . ASP A 1 269 ? 31.964 15.415 -47.316 1.00 96.56 269 ASP A O 1
ATOM 2113 N N . ARG A 1 270 ? 34.025 14.914 -48.068 1.00 97.56 270 ARG A N 1
ATOM 2114 C CA . ARG A 1 270 ? 34.576 14.537 -46.759 1.00 97.56 270 ARG A CA 1
ATOM 2115 C C . ARG A 1 270 ? 34.594 15.726 -45.801 1.00 97.56 270 ARG A C 1
ATOM 2117 O O . ARG A 1 270 ? 34.175 15.576 -44.655 1.00 97.56 270 ARG A O 1
ATOM 2124 N N . ASP A 1 271 ? 35.042 16.894 -46.244 1.00 97.62 271 ASP A N 1
ATOM 2125 C CA . ASP A 1 271 ? 35.123 18.085 -45.396 1.00 97.62 271 ASP A CA 1
ATOM 2126 C C . ASP A 1 271 ? 33.719 18.592 -45.002 1.00 97.62 271 ASP A C 1
ATOM 2128 O O . ASP A 1 271 ? 33.482 18.938 -43.839 1.00 97.62 271 ASP A O 1
ATOM 2132 N N . CYS A 1 272 ? 32.736 18.514 -45.909 1.00 96.56 272 CYS A N 1
ATOM 2133 C CA . CYS A 1 272 ? 31.323 18.753 -45.588 1.00 96.56 272 CYS A CA 1
ATOM 2134 C C . CYS A 1 272 ? 30.774 17.755 -44.551 1.00 96.56 272 CYS A C 1
ATOM 2136 O O . CYS A 1 272 ? 30.034 18.144 -43.635 1.00 96.56 272 CYS A O 1
ATOM 2138 N N . ALA A 1 273 ? 31.136 16.473 -44.663 1.00 95.75 273 ALA A N 1
ATOM 2139 C CA . ALA A 1 273 ? 30.742 15.450 -43.697 1.00 95.75 273 ALA A CA 1
ATOM 2140 C C . ALA A 1 273 ? 31.375 15.691 -42.316 1.00 95.75 273 ALA A C 1
ATOM 2142 O O . ALA A 1 273 ? 30.685 15.573 -41.301 1.00 95.75 273 ALA A O 1
ATOM 2143 N N . LEU A 1 274 ? 32.649 16.095 -42.264 1.00 96.38 274 LEU A N 1
ATOM 2144 C CA . LEU A 1 274 ? 33.342 16.439 -41.019 1.00 96.38 274 LEU A CA 1
ATOM 2145 C C . LEU A 1 274 ? 32.704 17.652 -40.324 1.00 96.38 274 LEU A C 1
ATOM 2147 O O . LEU A 1 274 ? 32.444 17.590 -39.124 1.00 96.38 274 LEU A O 1
ATOM 2151 N N . SER A 1 275 ? 32.355 18.707 -41.068 1.00 97.44 275 SER A N 1
ATOM 2152 C CA . SER A 1 275 ? 31.645 19.874 -40.515 1.00 97.44 275 SER A CA 1
ATOM 2153 C C . SER A 1 275 ? 30.250 19.515 -39.969 1.00 97.44 275 SER A C 1
ATOM 2155 O O . SER A 1 275 ? 29.828 19.982 -38.903 1.00 97.44 275 SER A O 1
ATOM 2157 N N . SER A 1 276 ? 29.539 18.617 -40.658 1.00 96.81 276 SER A N 1
ATOM 2158 C CA . SER A 1 276 ? 28.246 18.097 -40.194 1.00 96.81 276 SER A CA 1
ATOM 2159 C C . SER A 1 276 ? 28.389 17.267 -38.913 1.00 96.81 276 SER A C 1
ATOM 2161 O O . SER A 1 276 ? 27.566 17.387 -38.003 1.00 96.81 276 SER A O 1
ATOM 2163 N N . LEU A 1 277 ? 29.449 16.458 -38.817 1.00 96.25 277 LEU A N 1
ATOM 2164 C CA . LEU A 1 277 ? 29.761 15.652 -37.637 1.00 96.25 277 LEU A CA 1
ATOM 2165 C C . LEU A 1 277 ? 30.130 16.526 -36.431 1.00 96.25 277 LEU A C 1
ATOM 2167 O O . LEU A 1 277 ? 29.672 16.256 -35.322 1.00 96.25 277 LEU A O 1
ATOM 2171 N N . GLU A 1 278 ? 30.874 17.611 -36.641 1.00 97.31 278 GLU A N 1
ATOM 2172 C CA . GLU A 1 278 ? 31.175 18.592 -35.594 1.00 97.31 278 GLU A CA 1
ATOM 2173 C C . GLU A 1 278 ? 29.896 19.270 -35.073 1.00 97.31 278 GLU A C 1
ATOM 2175 O O . GLU A 1 278 ? 29.670 19.339 -33.862 1.00 97.31 278 GLU A O 1
ATOM 2180 N N . THR A 1 279 ? 28.996 19.669 -35.980 1.00 97.25 279 THR A N 1
ATOM 2181 C CA . THR A 1 279 ? 27.684 20.242 -35.629 1.00 97.25 279 THR A CA 1
ATOM 2182 C C . THR A 1 279 ? 26.794 19.250 -34.872 1.00 97.25 279 THR A C 1
ATOM 2184 O O . THR A 1 279 ? 26.035 19.632 -33.981 1.00 97.25 279 THR A O 1
ATOM 2187 N N . LEU A 1 280 ? 26.849 17.962 -35.216 1.00 96.56 280 LEU A N 1
ATOM 2188 C CA . LEU A 1 280 ? 26.127 16.929 -34.476 1.00 96.56 280 LEU A CA 1
ATOM 2189 C C . LEU A 1 280 ? 26.742 16.714 -33.086 1.00 96.56 280 LEU A C 1
ATOM 2191 O O . LEU A 1 280 ? 26.009 16.570 -32.108 1.00 96.56 280 LEU A O 1
ATOM 2195 N N . GLY A 1 281 ? 28.072 16.756 -32.986 1.00 96.31 281 GLY A N 1
ATOM 2196 C CA . GLY A 1 281 ? 28.804 16.636 -31.729 1.00 96.31 281 GLY A CA 1
ATOM 2197 C C . GLY A 1 281 ? 28.470 17.744 -30.729 1.00 96.31 281 GLY A C 1
ATOM 2198 O O . GLY A 1 281 ? 28.298 17.459 -29.544 1.00 96.31 281 GLY A O 1
ATOM 2199 N N . THR A 1 282 ? 28.313 18.993 -31.179 1.00 97.00 282 THR A N 1
ATOM 2200 C CA . THR A 1 282 ? 27.880 20.099 -30.303 1.00 97.00 282 THR A CA 1
ATOM 2201 C C . THR A 1 282 ? 26.443 19.908 -29.819 1.00 97.00 282 THR A C 1
ATOM 2203 O O . THR A 1 282 ? 26.197 19.967 -28.617 1.00 97.00 282 THR A O 1
ATOM 2206 N N . LYS A 1 283 ? 25.512 19.550 -30.714 1.00 97.06 283 LYS A N 1
ATOM 2207 C CA . LYS A 1 283 ? 24.116 19.242 -30.344 1.00 97.06 283 LYS A CA 1
ATOM 2208 C C . LYS A 1 283 ? 24.005 18.075 -29.360 1.00 97.06 283 LYS A C 1
ATOM 2210 O O . LYS A 1 283 ? 23.147 18.103 -28.480 1.00 97.06 283 LYS A O 1
ATOM 2215 N N . MET A 1 284 ? 24.852 17.054 -29.501 1.00 96.75 284 MET A N 1
ATOM 2216 C CA . MET A 1 284 ? 24.891 15.915 -28.582 1.00 96.75 284 MET A CA 1
ATOM 2217 C C . MET A 1 284 ? 25.348 16.348 -27.185 1.00 96.75 284 MET A C 1
ATOM 2219 O O . MET A 1 284 ? 24.678 16.022 -26.209 1.00 96.75 284 MET A O 1
ATOM 2223 N N . LYS A 1 285 ? 26.410 17.161 -27.088 1.00 97.31 285 LYS A N 1
ATOM 2224 C CA . LYS A 1 285 ? 26.872 17.732 -25.811 1.00 97.31 285 LYS A CA 1
ATOM 2225 C C . LYS A 1 285 ? 25.805 18.607 -25.144 1.00 97.31 285 LYS A C 1
ATOM 2227 O O . LYS A 1 285 ? 25.602 18.509 -23.935 1.00 97.31 285 LYS A O 1
ATOM 2232 N N . ASP A 1 286 ? 25.081 19.414 -25.919 1.00 97.06 286 ASP A N 1
ATOM 2233 C CA . ASP A 1 286 ? 23.976 20.232 -25.400 1.00 97.06 286 ASP A CA 1
ATOM 2234 C C . ASP A 1 286 ? 22.821 19.365 -24.872 1.00 97.06 286 ASP A C 1
ATOM 2236 O O . ASP A 1 286 ? 22.241 19.648 -23.818 1.00 97.06 286 ASP A O 1
ATOM 2240 N N . ALA A 1 287 ? 22.492 18.276 -25.575 1.00 94.31 287 ALA A N 1
ATOM 2241 C CA . ALA A 1 287 ? 21.483 17.320 -25.133 1.00 94.31 287 ALA A CA 1
ATOM 2242 C C . ALA A 1 287 ? 21.906 16.592 -23.845 1.00 94.31 287 ALA A C 1
ATOM 2244 O O . ALA A 1 287 ? 21.098 16.477 -22.922 1.00 94.31 287 ALA A O 1
ATOM 2245 N N . GLU A 1 288 ? 23.165 16.161 -23.742 1.00 96.56 288 GLU A N 1
ATOM 2246 C CA . GLU A 1 288 ? 23.735 15.558 -22.529 1.00 96.56 288 GLU A CA 1
ATOM 2247 C C . GLU A 1 288 ? 23.673 16.523 -21.337 1.00 96.56 288 GLU A C 1
ATOM 2249 O O . GLU A 1 288 ? 23.216 16.143 -20.254 1.00 96.56 288 GLU A O 1
ATOM 2254 N N . ALA A 1 289 ? 24.034 17.794 -21.540 1.00 97.31 289 ALA A N 1
ATOM 2255 C CA . ALA A 1 289 ? 23.930 18.826 -20.510 1.00 97.31 289 ALA A CA 1
ATOM 2256 C C . ALA A 1 289 ? 22.476 19.028 -20.044 1.00 97.31 289 ALA A C 1
ATOM 2258 O O . ALA A 1 289 ? 22.208 19.122 -18.842 1.00 97.31 289 ALA A O 1
ATOM 2259 N N . LYS A 1 290 ? 21.513 19.021 -20.977 1.00 98.12 290 LYS A N 1
ATOM 2260 C CA . LYS A 1 290 ? 20.082 19.122 -20.659 1.00 98.12 290 LYS A CA 1
ATOM 2261 C C . LYS A 1 290 ? 19.566 17.899 -19.897 1.00 98.12 290 LYS A C 1
ATOM 2263 O O . LYS A 1 290 ? 18.790 18.057 -18.955 1.00 98.12 290 LYS A O 1
ATOM 2268 N N . ILE A 1 291 ? 20.007 16.692 -20.256 1.00 94.81 291 ILE A N 1
ATOM 2269 C CA . ILE A 1 291 ? 19.670 15.455 -19.531 1.00 94.81 291 ILE A CA 1
ATOM 2270 C C . ILE A 1 291 ? 20.218 15.513 -18.101 1.00 94.81 291 ILE A C 1
ATOM 2272 O O . ILE A 1 291 ? 19.486 15.208 -17.156 1.00 94.81 291 ILE A O 1
ATOM 2276 N N . ALA A 1 292 ? 21.460 15.969 -17.914 1.00 95.00 292 ALA A N 1
ATOM 2277 C CA . ALA A 1 292 ? 22.060 16.134 -16.591 1.00 95.00 292 ALA A CA 1
ATOM 2278 C C . ALA A 1 292 ? 21.294 17.161 -15.734 1.00 95.00 292 ALA A C 1
ATOM 2280 O O . ALA A 1 292 ? 21.025 16.913 -14.555 1.00 95.00 292 ALA A O 1
ATOM 2281 N N . GLN A 1 293 ? 20.876 18.286 -16.327 1.00 97.81 293 GLN A N 1
ATOM 2282 C CA . GLN A 1 293 ? 20.054 19.287 -15.642 1.00 97.81 293 GLN A CA 1
ATOM 2283 C C . GLN A 1 293 ? 18.692 18.719 -15.215 1.00 97.81 293 GLN A C 1
ATOM 2285 O O . GLN A 1 293 ? 18.327 18.833 -14.044 1.00 97.81 293 GLN A O 1
ATOM 2290 N N . LEU A 1 294 ? 17.960 18.077 -16.131 1.00 96.12 294 LEU A N 1
ATOM 2291 C CA . LEU A 1 294 ? 16.650 17.485 -15.833 1.00 96.12 294 LEU A CA 1
ATOM 2292 C C . LEU A 1 294 ? 16.750 16.378 -14.778 1.00 96.12 294 LEU A C 1
ATOM 2294 O O . LEU A 1 294 ? 15.879 16.258 -13.918 1.00 96.12 294 LEU A O 1
ATOM 2298 N N . SER A 1 295 ? 17.838 15.609 -14.792 1.00 93.81 295 SER A N 1
ATOM 2299 C CA . SER A 1 295 ? 18.111 14.595 -13.769 1.00 93.81 295 SER A CA 1
ATOM 2300 C C . SER A 1 295 ? 18.291 15.235 -12.390 1.00 93.81 295 SER A C 1
ATOM 2302 O O . SER A 1 295 ? 17.700 14.779 -11.413 1.00 93.81 295 SER A O 1
ATOM 2304 N N . LYS A 1 296 ? 19.012 16.361 -12.309 1.00 97.38 296 LYS A N 1
ATOM 2305 C CA . LYS A 1 296 ? 19.169 17.132 -11.066 1.00 97.38 296 LYS A CA 1
ATOM 2306 C C . LYS A 1 296 ? 17.846 17.731 -10.572 1.00 97.38 296 LYS A C 1
ATOM 2308 O O . LYS A 1 296 ? 17.609 17.774 -9.367 1.00 97.38 296 LYS A O 1
ATOM 2313 N N . GLU A 1 297 ? 16.987 18.206 -11.472 1.00 97.19 297 GLU A N 1
ATOM 2314 C CA . GLU A 1 297 ? 15.651 18.712 -11.123 1.00 97.19 297 GLU A CA 1
ATOM 2315 C C . GLU A 1 297 ? 14.724 17.593 -10.632 1.00 97.19 297 GLU A C 1
ATOM 2317 O O . GLU A 1 297 ? 14.036 17.766 -9.624 1.00 97.19 297 GLU A O 1
ATOM 2322 N N . ARG A 1 298 ? 14.764 16.419 -11.272 1.00 96.44 298 ARG A N 1
ATOM 2323 C CA . ARG A 1 298 ? 14.026 15.228 -10.837 1.00 96.44 298 ARG A CA 1
ATOM 2324 C C . ARG A 1 298 ? 14.412 14.808 -9.419 1.00 96.44 298 ARG A C 1
ATOM 2326 O O . ARG A 1 298 ? 13.520 14.589 -8.606 1.00 96.44 298 ARG A O 1
ATOM 2333 N N . GLU A 1 299 ? 15.704 14.750 -9.098 1.00 96.62 299 GLU A N 1
ATOM 2334 C CA . GLU A 1 299 ? 16.160 14.408 -7.741 1.00 96.62 299 GLU A CA 1
ATOM 2335 C C . GLU A 1 299 ? 15.697 15.430 -6.693 1.00 96.62 299 GLU A C 1
ATOM 2337 O O . GLU A 1 299 ? 15.246 15.054 -5.610 1.00 96.62 299 GLU A O 1
ATOM 2342 N N . LYS A 1 300 ? 15.705 16.730 -7.026 1.00 97.38 300 LYS A N 1
ATOM 2343 C CA . LYS A 1 300 ? 15.146 17.771 -6.145 1.00 97.38 300 LYS A CA 1
ATOM 2344 C C . LYS A 1 300 ? 13.651 17.568 -5.885 1.00 97.38 300 LYS A C 1
ATOM 2346 O O . LYS A 1 300 ? 13.213 17.711 -4.746 1.00 97.38 300 LYS A O 1
ATOM 2351 N N . LEU A 1 301 ? 12.874 17.229 -6.915 1.00 95.88 301 LEU A N 1
ATOM 2352 C CA . LEU A 1 301 ? 11.439 16.960 -6.775 1.00 95.88 301 LEU A CA 1
ATOM 2353 C C . LEU A 1 301 ? 11.166 15.684 -5.969 1.00 95.88 301 LEU A C 1
ATOM 2355 O O . LEU A 1 301 ? 10.249 15.672 -5.153 1.00 95.88 301 LEU A O 1
ATOM 2359 N N . ILE A 1 302 ? 11.977 14.636 -6.140 1.00 94.69 302 ILE A N 1
ATOM 2360 C CA . ILE A 1 302 ? 11.886 13.412 -5.330 1.00 94.69 302 ILE A CA 1
ATOM 2361 C C . ILE A 1 302 ? 12.166 13.724 -3.856 1.00 94.69 302 ILE A C 1
ATOM 2363 O O . ILE A 1 302 ? 11.420 13.271 -2.986 1.00 94.69 302 ILE A O 1
ATOM 2367 N N . ALA A 1 303 ? 13.199 14.519 -3.562 1.00 95.81 303 ALA A N 1
ATOM 2368 C CA . ALA A 1 303 ? 13.503 14.943 -2.199 1.00 95.81 303 ALA A CA 1
ATOM 2369 C C . ALA A 1 303 ? 12.343 15.747 -1.581 1.00 95.81 303 ALA A C 1
ATOM 2371 O O . ALA A 1 303 ? 11.916 15.428 -0.473 1.00 95.81 303 ALA A O 1
ATOM 2372 N N . ALA A 1 304 ? 11.778 16.708 -2.320 1.00 95.62 304 ALA A N 1
ATOM 2373 C CA . ALA A 1 304 ? 10.631 17.501 -1.872 1.00 95.62 304 ALA A CA 1
ATOM 2374 C C . ALA A 1 304 ? 9.364 16.651 -1.640 1.00 95.62 304 ALA A C 1
ATOM 2376 O O . ALA A 1 304 ? 8.654 16.834 -0.653 1.00 95.62 304 ALA A O 1
ATOM 2377 N N . ALA A 1 305 ? 9.093 15.674 -2.510 1.00 93.56 305 ALA A N 1
ATOM 2378 C CA . ALA A 1 305 ? 7.961 14.763 -2.344 1.00 93.56 305 ALA A CA 1
ATOM 2379 C C . ALA A 1 305 ? 8.124 13.859 -1.108 1.00 93.56 305 ALA A C 1
ATOM 2381 O O . ALA A 1 305 ? 7.151 13.581 -0.404 1.00 93.56 305 ALA A O 1
ATOM 2382 N N . ARG A 1 306 ? 9.355 13.418 -0.808 1.00 94.38 306 ARG A N 1
ATOM 2383 C CA . ARG A 1 306 ? 9.658 12.639 0.403 1.00 94.38 306 ARG A CA 1
ATOM 2384 C C . ARG A 1 306 ? 9.454 13.466 1.672 1.00 94.38 306 ARG A C 1
ATOM 2386 O O . ARG A 1 306 ? 8.837 12.962 2.609 1.00 94.38 306 ARG A O 1
ATOM 2393 N N . THR A 1 307 ? 9.906 14.723 1.694 1.00 94.81 307 THR A N 1
ATOM 2394 C CA . THR A 1 307 ? 9.687 15.611 2.848 1.00 94.81 307 THR A CA 1
ATOM 2395 C C . THR A 1 307 ? 8.198 15.882 3.059 1.00 94.81 307 THR A C 1
ATOM 2397 O O . THR A 1 307 ? 7.705 15.669 4.164 1.00 94.81 307 THR A O 1
ATOM 2400 N N . GLU A 1 308 ? 7.445 16.202 2.001 1.00 96.12 308 GLU A N 1
ATOM 2401 C CA . GLU A 1 308 ? 5.991 16.417 2.092 1.00 96.12 308 GLU A CA 1
ATOM 2402 C C . GLU A 1 308 ? 5.247 15.157 2.575 1.00 96.12 308 GLU A C 1
ATOM 2404 O O . GLU A 1 308 ? 4.321 15.237 3.386 1.00 96.12 308 GLU A O 1
ATOM 2409 N N . SER A 1 309 ? 5.657 13.969 2.115 1.00 92.75 309 SER A N 1
ATOM 2410 C CA . SER A 1 309 ? 5.083 12.704 2.588 1.00 92.75 309 SER A CA 1
ATOM 2411 C C . SER A 1 309 ? 5.346 12.485 4.080 1.00 92.75 309 SER A C 1
ATOM 2413 O O . SER A 1 309 ? 4.426 12.103 4.805 1.00 92.75 309 SER A O 1
ATOM 2415 N N . SER A 1 310 ? 6.566 12.765 4.551 1.00 92.56 310 SER A N 1
ATOM 2416 C CA . SER A 1 310 ? 6.924 12.631 5.969 1.00 92.56 310 SER A CA 1
ATOM 2417 C C . SER A 1 310 ? 6.170 13.623 6.866 1.00 92.56 310 SER A C 1
ATOM 2419 O O . SER A 1 310 ? 5.692 13.250 7.937 1.00 92.56 310 SER A O 1
ATOM 2421 N N . GLU A 1 311 ? 5.957 14.858 6.399 1.00 95.62 311 GLU A N 1
ATOM 2422 C CA . GLU A 1 311 ? 5.154 15.866 7.100 1.00 95.62 311 GLU A CA 1
ATOM 2423 C C . GLU A 1 311 ? 3.680 15.452 7.181 1.00 95.62 311 GLU A C 1
ATOM 2425 O O . GLU A 1 311 ? 3.066 15.526 8.247 1.00 95.62 311 GLU A O 1
ATOM 2430 N N . LYS A 1 312 ? 3.104 14.936 6.085 1.00 94.31 312 LYS A N 1
ATOM 2431 C CA . LYS A 1 312 ? 1.728 14.408 6.081 1.00 94.31 312 LYS A CA 1
ATOM 2432 C C . LYS A 1 312 ? 1.559 13.230 7.033 1.00 94.31 312 LYS A C 1
ATOM 2434 O O . LYS A 1 312 ? 0.508 13.104 7.662 1.00 94.31 312 LYS A O 1
ATOM 2439 N N . GLU A 1 313 ? 2.554 12.356 7.131 1.00 93.19 313 GLU A N 1
ATOM 2440 C CA . GLU A 1 313 ? 2.522 11.223 8.053 1.00 93.19 313 GLU A CA 1
ATOM 2441 C C . GLU A 1 313 ? 2.618 11.677 9.515 1.00 93.19 313 GLU A C 1
ATOM 2443 O O . GLU A 1 313 ? 1.813 11.237 10.339 1.00 93.19 313 GLU A O 1
ATOM 2448 N N . SER A 1 314 ? 3.487 12.650 9.809 1.00 94.81 314 SER A N 1
ATOM 2449 C CA . SER A 1 314 ? 3.570 13.303 11.120 1.00 94.81 314 SER A CA 1
ATOM 2450 C C . SER A 1 314 ? 2.246 13.974 11.520 1.00 94.81 314 SER A C 1
ATOM 2452 O O . SER A 1 314 ? 1.729 13.726 12.611 1.00 94.81 314 SER A O 1
ATOM 2454 N N . LEU A 1 315 ? 1.613 14.726 10.610 1.00 94.50 315 LEU A N 1
ATOM 2455 C CA . LEU A 1 315 ? 0.305 15.350 10.847 1.00 94.50 315 LEU A CA 1
ATOM 2456 C C . LEU A 1 315 ? -0.810 14.316 11.056 1.00 94.50 315 LEU A C 1
ATOM 2458 O O . LEU A 1 315 ? -1.674 14.499 11.912 1.00 94.50 315 LEU A O 1
ATOM 2462 N N . ARG A 1 316 ? -0.800 13.200 10.314 1.00 92.81 316 ARG A N 1
ATOM 2463 C CA . ARG A 1 316 ? -1.758 12.100 10.524 1.00 92.81 316 ARG A CA 1
ATOM 2464 C C . ARG A 1 316 ? -1.566 11.428 11.880 1.00 92.81 316 ARG A C 1
ATOM 2466 O O . ARG A 1 316 ? -2.564 11.062 12.500 1.00 92.81 316 ARG A O 1
ATOM 2473 N N . ALA A 1 317 ? -0.324 11.247 12.326 1.00 93.06 317 ALA A N 1
ATOM 2474 C CA . ALA A 1 317 ? -0.023 10.707 13.648 1.00 93.06 317 ALA A CA 1
ATOM 2475 C C . ALA A 1 317 ? -0.496 11.665 14.753 1.00 93.06 317 ALA A C 1
ATOM 2477 O O . ALA A 1 317 ? -1.219 11.236 15.651 1.00 93.06 317 ALA A O 1
ATOM 2478 N N . SER A 1 318 ? -0.200 12.961 14.621 1.00 95.19 318 SER A N 1
ATOM 2479 C CA . SER A 1 318 ? -0.651 14.004 15.549 1.00 95.19 318 SER A CA 1
ATOM 2480 C C . SER A 1 318 ? -2.182 14.093 15.626 1.00 95.19 318 SER A C 1
ATOM 2482 O O . SER A 1 318 ? -2.739 14.067 16.718 1.00 95.19 318 SER A O 1
ATOM 2484 N N . LEU A 1 319 ? -2.889 14.055 14.489 1.00 95.25 319 LEU A N 1
ATOM 2485 C CA . LEU A 1 319 ? -4.358 14.060 14.465 1.00 95.25 319 LEU A CA 1
ATOM 2486 C C . LEU A 1 319 ? -4.966 12.806 15.118 1.00 95.25 319 LEU A C 1
ATOM 2488 O O . LEU A 1 319 ? -6.015 12.875 15.757 1.00 95.25 319 LEU A O 1
ATOM 2492 N N . LYS A 1 320 ? -4.345 11.632 14.935 1.00 94.75 320 LYS A N 1
ATOM 2493 C CA . LYS A 1 320 ? -4.781 10.400 15.615 1.00 94.75 320 LYS A CA 1
ATOM 2494 C C . LYS A 1 320 ? -4.573 10.503 17.125 1.00 94.75 320 LYS A C 1
ATOM 2496 O O . LYS A 1 320 ? -5.454 10.079 17.868 1.00 94.75 320 LYS A O 1
ATOM 2501 N N . GLN A 1 321 ? -3.448 11.072 17.555 1.00 95.06 321 GLN A N 1
ATOM 2502 C CA . GLN A 1 321 ? -3.152 11.305 18.964 1.00 95.06 321 GLN A CA 1
ATOM 2503 C C . GLN A 1 321 ? -4.152 12.285 19.589 1.00 95.06 321 GLN A C 1
ATOM 2505 O O . GLN A 1 321 ? -4.747 11.956 20.607 1.00 95.06 321 GLN A O 1
ATOM 2510 N N . GLU A 1 322 ? -4.431 13.419 18.944 1.00 95.62 322 GLU A N 1
ATOM 2511 C CA . GLU A 1 322 ? -5.406 14.406 19.430 1.00 95.62 322 GLU A CA 1
ATOM 2512 C C . GLU A 1 322 ? -6.811 13.799 19.580 1.00 95.62 322 GLU A C 1
ATOM 2514 O O . GLU A 1 322 ? -7.496 14.014 20.581 1.00 95.62 322 GLU A O 1
ATOM 2519 N N . LYS A 1 323 ? -7.239 12.975 18.612 1.00 95.38 323 LYS A N 1
ATOM 2520 C CA . LYS A 1 323 ? -8.514 12.248 18.699 1.00 95.38 323 LYS A CA 1
ATOM 2521 C C . LYS A 1 323 ? -8.539 11.259 19.862 1.00 95.38 323 LYS A C 1
ATOM 2523 O O . LYS A 1 323 ? -9.567 11.139 20.522 1.00 95.38 323 LYS A O 1
ATOM 2528 N N . LEU A 1 324 ? -7.435 10.556 20.109 1.00 94.56 324 LEU A N 1
ATOM 2529 C CA . LEU A 1 324 ? -7.324 9.638 21.240 1.00 94.56 324 LEU A CA 1
ATOM 2530 C C . LEU A 1 324 ? -7.372 10.400 22.572 1.00 94.56 324 LEU A C 1
ATOM 2532 O O . LEU A 1 324 ? -8.114 10.005 23.464 1.00 94.56 324 LEU A O 1
ATOM 2536 N N . GLU A 1 325 ? -6.659 11.521 22.684 1.00 95.81 325 GLU A N 1
ATOM 2537 C CA . GLU A 1 325 ? -6.681 12.397 23.862 1.00 95.81 325 GLU A CA 1
ATOM 2538 C C . GLU A 1 325 ? -8.075 12.993 24.119 1.00 95.81 325 GLU A C 1
ATOM 2540 O O . GLU A 1 325 ? -8.499 13.111 25.267 1.00 95.81 325 GLU A O 1
ATOM 2545 N N . ALA A 1 326 ? -8.833 13.332 23.070 1.00 94.94 326 ALA A N 1
ATOM 2546 C CA . ALA A 1 326 ? -10.222 13.771 23.207 1.00 94.94 326 ALA A CA 1
ATOM 2547 C C . ALA A 1 326 ? -11.130 12.668 23.780 1.00 94.94 326 ALA A C 1
ATOM 2549 O O . ALA A 1 326 ? -11.890 12.935 24.709 1.00 94.94 326 ALA A O 1
ATOM 2550 N N . VAL A 1 327 ? -11.008 11.431 23.283 1.00 94.56 327 VAL A N 1
ATOM 2551 C CA . VAL A 1 327 ? -11.772 10.279 23.797 1.00 94.56 327 VAL A CA 1
ATOM 2552 C C . VAL A 1 327 ? -11.379 9.948 25.239 1.00 94.56 327 VAL A C 1
ATOM 2554 O O . VAL A 1 327 ? -12.249 9.634 26.047 1.00 94.56 327 VAL A O 1
ATOM 2557 N N . ILE A 1 328 ? -10.090 10.034 25.586 1.00 94.69 328 ILE A N 1
ATOM 2558 C CA . ILE A 1 328 ? -9.622 9.824 26.964 1.00 94.69 328 ILE A CA 1
ATOM 2559 C C . ILE A 1 328 ? -10.252 10.859 27.902 1.00 94.69 328 ILE A C 1
ATOM 2561 O O . ILE A 1 328 ? -10.826 10.466 28.913 1.00 94.69 328 ILE A O 1
ATOM 2565 N N . ARG A 1 329 ? -10.247 12.149 27.536 1.00 95.81 329 ARG A N 1
ATOM 2566 C CA . ARG A 1 329 ? -10.877 13.208 28.346 1.00 95.81 329 ARG A CA 1
ATOM 2567 C C . ARG A 1 329 ? -12.379 12.994 28.552 1.00 95.81 329 ARG A C 1
ATOM 2569 O O . ARG A 1 329 ? -12.864 13.173 29.663 1.00 95.81 329 ARG A O 1
ATOM 2576 N N . GLU A 1 330 ? -13.108 12.581 27.514 1.00 95.31 330 GLU A N 1
ATOM 2577 C CA . GLU A 1 330 ? -14.542 12.260 27.627 1.00 95.31 330 GLU A CA 1
ATOM 2578 C C . GLU A 1 330 ? -14.778 11.100 28.611 1.00 95.31 330 GLU A C 1
ATOM 2580 O O . GLU A 1 330 ? -15.636 11.177 29.490 1.00 95.31 330 GLU A O 1
ATOM 2585 N N . ARG A 1 331 ? -13.956 10.045 28.533 1.00 93.69 331 ARG A N 1
ATOM 2586 C CA . ARG A 1 331 ? -14.028 8.907 29.462 1.00 93.69 331 ARG A CA 1
ATOM 2587 C C . ARG A 1 331 ? -13.670 9.289 30.899 1.00 93.69 331 ARG A C 1
ATOM 2589 O O . ARG A 1 331 ? -14.296 8.778 31.823 1.00 93.69 331 ARG A O 1
ATOM 2596 N N . GLU A 1 332 ? -12.690 10.163 31.104 1.00 95.81 332 GLU A N 1
ATOM 2597 C CA . GLU A 1 332 ? -12.318 10.674 32.432 1.00 95.81 332 GLU A CA 1
ATOM 2598 C C . GLU A 1 332 ? -13.451 11.490 33.075 1.00 95.81 332 GLU A C 1
ATOM 2600 O O . GLU A 1 332 ? -13.700 11.372 34.281 1.00 95.81 332 GLU A O 1
ATOM 2605 N N . GLU A 1 333 ? -14.179 12.274 32.275 1.00 96.75 333 GLU A N 1
ATOM 2606 C CA . GLU A 1 333 ? -15.368 13.003 32.723 1.00 96.75 333 GLU A CA 1
ATOM 2607 C C . GLU A 1 333 ? -16.495 12.040 33.136 1.00 96.75 333 GLU A C 1
ATOM 2609 O O . GLU A 1 333 ? -17.081 12.190 34.212 1.00 96.75 333 GLU A O 1
ATOM 2614 N N . ASP A 1 334 ? -16.764 11.008 32.331 1.00 95.19 334 ASP A N 1
ATOM 2615 C CA . ASP A 1 334 ? -17.754 9.974 32.652 1.00 95.19 334 ASP A CA 1
ATOM 2616 C C . ASP A 1 334 ? -17.395 9.195 33.927 1.00 95.19 334 ASP A C 1
ATOM 2618 O O . ASP A 1 334 ? -18.259 8.945 34.773 1.00 95.19 334 ASP A O 1
ATOM 2622 N N . ILE A 1 335 ? -16.117 8.840 34.102 1.00 94.75 335 ILE A N 1
ATOM 2623 C CA . ILE A 1 335 ? -15.624 8.167 35.313 1.00 94.75 335 ILE A CA 1
ATOM 2624 C C . ILE A 1 335 ? -15.824 9.061 36.539 1.00 94.75 335 ILE A C 1
ATOM 2626 O O . ILE A 1 335 ? -16.256 8.576 37.586 1.00 94.75 335 ILE A O 1
ATOM 2630 N N . SER A 1 336 ? -15.574 10.364 36.407 1.00 96.38 336 SER A N 1
ATOM 2631 C CA . SER A 1 336 ? -15.773 11.333 37.487 1.00 96.38 336 SER A CA 1
ATOM 2632 C C . SER A 1 336 ? -17.253 11.452 37.879 1.00 96.38 336 SER A C 1
ATOM 2634 O O . SER A 1 336 ? -17.574 11.387 39.067 1.00 96.38 336 SER A O 1
ATOM 2636 N N . LYS A 1 337 ? -18.173 11.501 36.903 1.00 96.56 337 LYS A N 1
ATOM 2637 C CA . LYS A 1 337 ? -19.630 11.479 37.151 1.00 96.56 337 LYS A CA 1
ATOM 2638 C C . LYS A 1 337 ? -20.085 10.189 37.838 1.00 96.56 337 LYS A C 1
ATOM 2640 O O . LYS A 1 337 ? -20.890 10.233 38.768 1.00 96.56 337 LYS A O 1
ATOM 2645 N N . LEU A 1 338 ? -19.568 9.033 37.412 1.00 94.31 338 LEU A N 1
ATOM 2646 C CA . LEU A 1 338 ? -19.873 7.744 38.044 1.00 94.31 338 LEU A CA 1
ATOM 2647 C C . LEU A 1 338 ? -19.344 7.665 39.480 1.00 94.31 338 LEU A C 1
ATOM 2649 O O . LEU A 1 338 ? -20.024 7.125 40.355 1.00 94.31 338 LEU A O 1
ATOM 2653 N N . HIS A 1 339 ? -18.155 8.212 39.736 1.00 92.94 339 HIS A N 1
ATOM 2654 C CA . HIS A 1 339 ? -17.587 8.264 41.077 1.00 92.94 339 HIS A CA 1
ATOM 2655 C C . HIS A 1 339 ? -18.442 9.132 42.010 1.00 92.94 339 HIS A C 1
ATOM 2657 O O . HIS A 1 339 ? -18.780 8.693 43.110 1.00 92.94 339 HIS A O 1
ATOM 2663 N N . GLU A 1 340 ? -18.860 10.316 41.555 1.00 96.69 340 GLU A N 1
ATOM 2664 C CA . GLU A 1 340 ? -19.760 11.200 42.303 1.00 96.69 340 GLU A CA 1
ATOM 2665 C C . GLU A 1 340 ? -21.113 10.526 42.589 1.00 96.69 340 GLU A C 1
ATOM 2667 O O . GLU A 1 340 ? -21.583 10.521 43.729 1.00 96.69 340 GLU A O 1
ATOM 2672 N N . ALA A 1 341 ? -21.716 9.876 41.586 1.00 93.75 341 ALA A N 1
ATOM 2673 C CA . ALA A 1 341 ? -22.964 9.133 41.754 1.00 93.75 341 ALA A CA 1
ATOM 2674 C C . ALA A 1 341 ? -22.829 7.992 42.779 1.00 93.75 341 ALA A C 1
ATOM 2676 O O . ALA A 1 341 ? -23.691 7.834 43.647 1.00 93.75 341 ALA A O 1
ATOM 2677 N N . SER A 1 342 ? -21.729 7.233 42.729 1.00 92.94 342 SER A N 1
ATOM 2678 C CA . SER A 1 342 ? -21.447 6.162 43.691 1.00 92.94 342 SER A CA 1
ATOM 2679 C C . SER A 1 342 ? -21.229 6.699 45.109 1.00 92.94 342 SER A C 1
ATOM 2681 O O . SER A 1 342 ? -21.690 6.098 46.082 1.00 92.94 342 SER A O 1
ATOM 2683 N N . GLU A 1 343 ? -20.560 7.843 45.257 1.00 96.88 343 GLU A N 1
ATOM 2684 C CA . GLU A 1 343 ? -20.377 8.485 46.557 1.00 96.88 343 GLU A CA 1
ATOM 2685 C C . GLU A 1 343 ? -21.709 8.981 47.140 1.00 96.88 343 GLU A C 1
ATOM 2687 O O . GLU A 1 343 ? -21.986 8.768 48.323 1.00 96.88 343 GLU A O 1
ATOM 2692 N N . ASN A 1 344 ? -22.570 9.567 46.308 1.00 94.62 344 ASN A N 1
ATOM 2693 C CA . ASN A 1 344 ? -23.913 9.985 46.705 1.00 94.62 344 ASN A CA 1
ATOM 2694 C C . ASN A 1 344 ? -24.786 8.788 47.111 1.00 94.62 344 ASN A C 1
ATOM 2696 O O . ASN A 1 344 ? -25.457 8.843 48.141 1.00 94.62 344 ASN A O 1
ATOM 2700 N N . GLU A 1 345 ? -24.719 7.668 46.386 1.00 94.06 345 GLU A N 1
ATOM 2701 C CA . GLU A 1 345 ? -25.419 6.435 46.763 1.00 94.06 345 GLU A CA 1
ATOM 2702 C C . GLU A 1 345 ? -24.919 5.882 48.109 1.00 94.06 345 GLU A C 1
ATOM 2704 O O . GLU A 1 345 ? -25.717 5.452 48.944 1.00 94.06 345 GLU A O 1
ATOM 2709 N N . ARG A 1 346 ? -23.605 5.938 48.377 1.00 92.81 346 ARG A N 1
ATOM 2710 C CA . ARG A 1 346 ? -23.046 5.559 49.688 1.00 92.81 346 ARG A CA 1
ATOM 2711 C C . ARG A 1 346 ? -23.557 6.460 50.810 1.00 92.81 346 ARG A C 1
ATOM 2713 O O . ARG A 1 346 ? -23.880 5.948 51.882 1.00 92.81 346 ARG A O 1
ATOM 2720 N N . LYS A 1 347 ? -23.657 7.773 50.573 1.00 95.25 347 LYS A N 1
ATOM 2721 C CA . LYS A 1 347 ? -24.233 8.727 51.537 1.00 95.25 347 LYS A CA 1
ATOM 2722 C C . LYS A 1 347 ? -25.702 8.396 51.816 1.00 95.25 347 LYS A C 1
ATOM 2724 O O . LYS A 1 347 ? -26.063 8.256 52.981 1.00 95.25 347 LYS A O 1
ATOM 2729 N N . MET A 1 348 ? -26.507 8.153 50.778 1.00 93.44 348 MET A N 1
ATOM 2730 C CA . MET A 1 348 ? -27.916 7.752 50.917 1.00 93.44 348 MET A CA 1
ATOM 2731 C C . MET A 1 348 ? -28.076 6.449 51.708 1.00 93.44 348 MET A C 1
ATOM 2733 O O . MET A 1 348 ? -28.829 6.413 52.677 1.00 93.44 348 MET A O 1
ATOM 2737 N N . LYS A 1 349 ? -27.301 5.407 51.379 1.00 93.81 349 LYS A N 1
ATOM 2738 C CA . LYS A 1 349 ? -27.311 4.134 52.123 1.00 93.81 349 LYS A CA 1
ATOM 2739 C C . LYS A 1 349 ? -26.877 4.297 53.577 1.00 93.81 349 LYS A C 1
ATOM 2741 O O . LYS A 1 349 ? -27.349 3.571 54.446 1.00 93.81 349 LYS A O 1
ATOM 2746 N N . SER A 1 350 ? -25.961 5.224 53.864 1.00 95.00 350 SER A N 1
ATOM 2747 C CA . SER A 1 350 ? -25.566 5.525 55.242 1.00 95.00 350 SER A CA 1
ATOM 2748 C C . SER A 1 350 ? -26.698 6.179 56.030 1.00 95.00 350 SER A C 1
ATOM 2750 O O . SER A 1 350 ? -26.845 5.870 57.211 1.00 95.00 350 SER A O 1
ATOM 2752 N N . VAL A 1 351 ? -27.467 7.076 55.406 1.00 95.31 351 VAL A N 1
ATOM 2753 C CA . VAL A 1 351 ? -28.647 7.698 56.023 1.00 95.31 351 VAL A CA 1
ATOM 2754 C C . VAL A 1 351 ? -29.715 6.636 56.276 1.00 95.31 351 VAL A C 1
ATOM 2756 O O . VAL A 1 351 ? -30.066 6.414 57.429 1.00 95.31 351 VAL A O 1
ATOM 2759 N N . GLU A 1 352 ? -30.094 5.868 55.252 1.00 94.62 352 GLU A N 1
ATOM 2760 C CA . GLU A 1 352 ? -31.081 4.783 55.362 1.00 94.62 352 GLU A CA 1
ATOM 2761 C C . GLU A 1 352 ? -30.695 3.756 56.440 1.00 94.62 352 GLU A C 1
ATOM 2763 O O . GLU A 1 352 ? -31.515 3.346 57.258 1.00 94.62 352 GLU A O 1
ATOM 2768 N N . LYS A 1 353 ? -29.415 3.370 56.515 1.00 94.38 353 LYS A N 1
ATOM 2769 C CA . LYS A 1 353 ? -28.917 2.465 57.561 1.00 94.38 353 LYS A CA 1
ATOM 2770 C C . LYS A 1 353 ? -29.055 3.058 58.966 1.00 94.38 353 LYS A C 1
ATOM 2772 O O . LYS A 1 353 ? -29.285 2.307 59.916 1.00 94.38 353 LYS A O 1
ATOM 2777 N N . ASN A 1 354 ? -28.851 4.364 59.122 1.00 94.75 354 ASN A N 1
ATOM 2778 C CA . ASN A 1 354 ? -29.015 5.036 60.407 1.00 94.75 354 ASN A CA 1
ATOM 2779 C C . ASN A 1 354 ? -30.496 5.136 60.794 1.00 94.75 354 ASN A C 1
ATOM 2781 O O . ASN A 1 354 ? -30.811 4.877 61.955 1.00 94.75 354 ASN A O 1
ATOM 2785 N N . ASP A 1 355 ? -31.380 5.401 59.831 1.00 94.69 355 ASP A N 1
ATOM 2786 C CA . ASP A 1 355 ? -32.833 5.441 60.033 1.00 94.69 355 ASP A CA 1
ATOM 2787 C C . ASP A 1 355 ? -33.364 4.061 60.445 1.00 94.69 355 ASP A C 1
ATOM 2789 O O . ASP A 1 355 ? -33.944 3.913 61.519 1.00 94.69 355 ASP A O 1
ATOM 2793 N N . LEU A 1 356 ? -33.015 3.003 59.702 1.00 93.00 356 LEU A N 1
ATOM 2794 C CA . LEU A 1 356 ? -33.371 1.621 60.052 1.00 93.00 356 LEU A CA 1
ATOM 2795 C C . LEU A 1 356 ? -32.826 1.200 61.426 1.00 93.00 356 LEU A C 1
ATOM 2797 O O . LEU A 1 356 ? -33.439 0.405 62.140 1.00 93.00 356 LEU A O 1
ATOM 2801 N N . LYS A 1 357 ? -31.657 1.717 61.825 1.00 95.31 357 LYS A N 1
ATOM 2802 C CA . LYS A 1 357 ? -31.092 1.467 63.158 1.00 95.31 357 LYS A CA 1
ATOM 2803 C C . LYS A 1 357 ? -31.893 2.179 64.254 1.00 95.31 357 LYS A C 1
ATOM 2805 O O . LYS A 1 357 ? -32.016 1.617 65.346 1.00 95.31 357 LYS A O 1
ATOM 2810 N N . ALA A 1 358 ? -32.407 3.379 63.986 1.00 94.06 358 ALA A N 1
ATOM 2811 C CA . ALA A 1 358 ? -33.284 4.108 64.896 1.00 94.06 358 ALA A CA 1
ATOM 2812 C C . ALA A 1 358 ? -34.641 3.400 65.039 1.00 94.06 358 ALA A C 1
ATOM 2814 O O . ALA A 1 358 ? -35.065 3.146 66.167 1.00 94.06 358 ALA A O 1
ATOM 2815 N N . ASP A 1 359 ? -35.244 2.970 63.928 1.00 93.44 359 ASP A N 1
ATOM 2816 C CA . ASP A 1 359 ? -36.499 2.207 63.918 1.00 93.44 359 ASP A CA 1
ATOM 2817 C C . ASP A 1 359 ? -36.361 0.890 64.685 1.00 93.44 359 ASP A C 1
ATOM 2819 O O . ASP A 1 359 ? -37.165 0.581 65.565 1.00 93.44 359 ASP A O 1
ATOM 2823 N N . LEU A 1 360 ? -35.271 0.150 64.452 1.00 94.88 360 LEU A N 1
ATOM 2824 C CA . LEU A 1 360 ? -34.983 -1.080 65.189 1.00 94.88 360 LEU A CA 1
ATOM 2825 C C . LEU A 1 360 ? -34.825 -0.832 66.700 1.00 94.88 360 LEU A C 1
ATOM 2827 O O . LEU A 1 360 ? -35.184 -1.687 67.514 1.00 94.88 360 LEU A O 1
ATOM 2831 N N . ALA A 1 361 ? -34.255 0.308 67.102 1.00 94.69 361 ALA A N 1
ATOM 2832 C CA . ALA A 1 361 ? -34.138 0.673 68.512 1.00 94.69 361 ALA A CA 1
ATOM 2833 C C . ALA A 1 361 ? -35.509 1.007 69.123 1.00 94.69 361 ALA A C 1
ATOM 2835 O O . ALA A 1 361 ? -35.807 0.535 70.225 1.00 94.69 361 ALA A O 1
ATOM 2836 N N . ALA A 1 362 ? -36.351 1.746 68.395 1.00 94.38 362 ALA A N 1
ATOM 2837 C CA . ALA A 1 362 ? -37.720 2.051 68.798 1.00 94.38 362 ALA A CA 1
ATOM 2838 C C . ALA A 1 362 ? -38.563 0.771 68.937 1.00 94.38 362 ALA A C 1
ATOM 2840 O O . ALA A 1 362 ? -39.209 0.559 69.965 1.00 94.38 362 ALA A O 1
ATOM 2841 N N . GLU A 1 363 ? -38.485 -0.147 67.972 1.00 94.81 363 GLU A N 1
ATOM 2842 C CA . GLU A 1 363 ? -39.216 -1.416 68.009 1.00 94.81 363 GLU A CA 1
ATOM 2843 C C . GLU A 1 363 ? -38.747 -2.321 69.158 1.00 94.81 363 GLU A C 1
ATOM 2845 O O . GLU A 1 363 ? -39.563 -2.925 69.860 1.00 94.81 363 GLU A O 1
ATOM 2850 N N . LYS A 1 364 ? -37.439 -2.355 69.452 1.00 94.38 364 LYS A N 1
ATOM 2851 C CA . LYS A 1 364 ? -36.916 -3.039 70.648 1.00 94.38 364 LYS A CA 1
ATOM 2852 C C . LYS A 1 364 ? -37.477 -2.452 71.942 1.00 94.38 364 LYS A C 1
ATOM 2854 O O . LYS A 1 364 ? -37.780 -3.216 72.859 1.00 94.38 364 LYS A O 1
ATOM 2859 N N . GLN A 1 365 ? -37.627 -1.132 72.032 1.00 95.69 365 GLN A N 1
ATOM 2860 C CA . GLN A 1 365 ? -38.209 -0.476 73.203 1.00 95.69 365 GLN A CA 1
ATOM 2861 C C . GLN A 1 365 ? -39.695 -0.830 73.366 1.00 95.69 365 GLN A C 1
ATOM 2863 O O . GLN A 1 365 ? -40.118 -1.173 74.473 1.00 95.69 365 GLN A O 1
ATOM 2868 N N . VAL A 1 366 ? -40.465 -0.828 72.273 1.00 94.94 366 VAL A N 1
ATOM 2869 C CA . VAL A 1 366 ? -41.870 -1.275 72.266 1.00 94.94 366 VAL A CA 1
ATOM 2870 C C . VAL A 1 366 ? -41.974 -2.745 72.681 1.00 94.94 366 VAL A C 1
ATOM 2872 O O . VAL A 1 366 ? -42.760 -3.083 73.564 1.00 94.94 366 VAL A O 1
ATOM 2875 N N . SER A 1 367 ? -41.127 -3.618 72.129 1.00 93.38 367 SER A N 1
ATOM 2876 C CA . SER A 1 367 ? -41.084 -5.039 72.494 1.00 93.38 367 SER A CA 1
ATOM 2877 C C . SER A 1 367 ? -40.763 -5.245 73.981 1.00 93.38 367 SER A C 1
ATOM 2879 O O . SER A 1 367 ? -41.370 -6.089 74.640 1.00 93.38 367 SER A O 1
ATOM 2881 N N . GLN A 1 368 ? -39.853 -4.449 74.553 1.00 95.56 368 GLN A N 1
ATOM 2882 C CA . GLN A 1 368 ? -39.561 -4.483 75.990 1.00 95.56 368 GLN A CA 1
ATOM 2883 C C . GLN A 1 368 ? -40.749 -4.032 76.847 1.00 95.56 368 GLN A C 1
ATOM 2885 O O . GLN A 1 368 ? -40.989 -4.636 77.891 1.00 95.56 368 GLN A O 1
ATOM 2890 N N . LEU A 1 369 ? -41.488 -2.997 76.435 1.00 94.69 369 LEU A N 1
ATOM 2891 C CA . LEU A 1 369 ? -42.701 -2.558 77.136 1.00 94.69 369 LEU A CA 1
ATOM 2892 C C . LEU A 1 369 ? -43.773 -3.652 77.124 1.00 94.69 369 LEU A C 1
ATOM 2894 O O . LEU A 1 369 ? -44.256 -4.027 78.188 1.00 94.69 369 LEU A O 1
ATOM 2898 N N . LEU A 1 370 ? -44.039 -4.248 75.958 1.00 94.88 370 LEU A N 1
ATOM 2899 C CA . LEU A 1 370 ? -44.984 -5.361 75.830 1.00 94.88 370 LEU A CA 1
ATOM 2900 C C . LEU A 1 370 ? -44.598 -6.556 76.711 1.00 94.88 370 LEU A C 1
ATOM 2902 O O . LEU A 1 370 ? -45.463 -7.154 77.345 1.00 94.88 370 LEU A O 1
ATOM 2906 N N . ARG A 1 371 ? -43.303 -6.893 76.808 1.00 94.06 371 ARG A N 1
ATOM 2907 C CA . ARG A 1 371 ? -42.835 -7.950 77.722 1.00 94.06 371 ARG A CA 1
ATOM 2908 C C . ARG A 1 371 ? -43.151 -7.631 79.185 1.00 94.06 371 ARG A C 1
ATOM 2910 O O . ARG A 1 371 ? -43.626 -8.518 79.887 1.00 94.06 371 ARG A O 1
ATOM 2917 N N . ARG A 1 372 ? -42.940 -6.384 79.630 1.00 94.62 372 ARG A N 1
ATOM 2918 C CA . ARG A 1 372 ? -43.290 -5.953 80.999 1.00 94.62 372 ARG A CA 1
ATOM 2919 C C . ARG A 1 372 ? -44.795 -6.036 81.251 1.00 94.62 372 ARG A C 1
ATOM 2921 O O . ARG A 1 372 ? -45.205 -6.474 82.323 1.00 94.62 372 ARG A O 1
ATOM 2928 N N . ASP A 1 373 ? -45.613 -5.656 80.273 1.00 95.12 373 ASP A N 1
ATOM 2929 C CA . ASP A 1 373 ? -47.072 -5.733 80.387 1.00 95.12 373 ASP A CA 1
ATOM 2930 C C . ASP A 1 373 ? -47.562 -7.185 80.459 1.00 95.12 373 ASP A C 1
ATOM 2932 O O . ASP A 1 373 ? -48.381 -7.512 81.318 1.00 95.12 373 ASP A O 1
ATOM 2936 N N . ILE A 1 374 ? -47.016 -8.083 79.632 1.00 93.69 374 ILE A N 1
ATOM 2937 C CA . ILE A 1 374 ? -47.306 -9.527 79.691 1.00 93.69 374 ILE A CA 1
ATOM 2938 C C . ILE A 1 374 ? -46.931 -10.101 81.061 1.00 93.69 374 ILE A C 1
ATOM 2940 O O . ILE A 1 374 ? -47.694 -10.876 81.643 1.00 93.69 374 ILE A O 1
ATOM 2944 N N . GLU A 1 375 ? -45.776 -9.717 81.600 1.00 95.88 375 GLU A N 1
ATOM 2945 C CA . GLU A 1 375 ? -45.312 -10.165 82.914 1.00 95.88 375 GLU A CA 1
ATOM 2946 C C . GLU A 1 375 ? -46.228 -9.653 84.039 1.00 95.88 375 GLU A C 1
ATOM 2948 O O . GLU A 1 375 ? -46.619 -10.414 84.929 1.00 95.88 375 GLU A O 1
ATOM 2953 N N . LYS A 1 376 ? -46.684 -8.397 83.944 1.00 96.12 376 LYS A N 1
ATOM 2954 C CA . LYS A 1 376 ? -47.678 -7.817 84.855 1.00 96.12 376 LYS A CA 1
ATOM 2955 C C . LYS A 1 376 ? -49.008 -8.570 84.795 1.00 96.12 376 LYS A C 1
ATOM 2957 O O . LYS A 1 376 ? -49.504 -8.976 85.847 1.00 96.12 376 LYS A O 1
ATOM 2962 N N . ILE A 1 377 ? -49.548 -8.812 83.597 1.00 93.88 377 ILE A N 1
ATOM 2963 C CA . ILE A 1 377 ? -50.783 -9.589 83.391 1.00 93.88 377 ILE A CA 1
ATOM 2964 C C . ILE A 1 377 ? -50.633 -10.993 83.984 1.00 93.88 377 ILE A C 1
ATOM 2966 O O . ILE A 1 377 ? -51.510 -11.445 84.718 1.00 93.88 377 ILE A O 1
ATOM 2970 N N . SER A 1 378 ? -49.503 -11.658 83.736 1.00 93.81 378 SER A N 1
ATOM 2971 C CA . SER A 1 378 ? -49.218 -12.996 84.269 1.00 93.81 378 SER A CA 1
ATOM 2972 C C . SER A 1 378 ? -49.191 -13.001 85.801 1.00 93.81 378 SER A C 1
ATOM 2974 O O . SER A 1 378 ? -49.774 -13.879 86.434 1.00 93.81 378 SER A O 1
ATOM 2976 N N . SER A 1 379 ? -48.577 -11.987 86.422 1.00 94.75 379 SER A N 1
ATOM 2977 C CA . SER A 1 379 ? -48.554 -11.844 87.885 1.00 94.75 379 SER A CA 1
ATOM 2978 C C . SER A 1 379 ? -49.948 -11.606 88.486 1.00 94.75 379 SER A C 1
ATOM 2980 O O . SER A 1 379 ? -50.265 -12.130 89.556 1.00 94.75 379 SER A O 1
ATOM 2982 N N . GLU A 1 380 ? -50.802 -10.844 87.796 1.00 96.12 380 GLU A N 1
ATOM 2983 C CA . GLU A 1 380 ? -52.180 -10.589 88.217 1.00 96.12 380 GLU A CA 1
ATOM 2984 C C . GLU A 1 380 ? -53.048 -11.843 88.070 1.00 96.12 380 GLU A C 1
ATOM 2986 O O . GLU A 1 380 ? -53.814 -12.171 88.979 1.00 96.12 380 GLU A O 1
ATOM 2991 N N . LEU A 1 381 ? -52.884 -12.575 86.967 1.00 94.38 381 LEU A N 1
ATOM 2992 C CA . LEU A 1 381 ? -53.558 -13.847 86.724 1.00 94.38 381 LEU A CA 1
ATOM 2993 C C . LEU A 1 381 ? -53.193 -14.865 87.810 1.00 94.38 381 LEU A C 1
ATOM 2995 O O . LEU A 1 381 ? -54.093 -15.431 88.424 1.00 94.38 381 LEU A O 1
ATOM 2999 N N . ASN A 1 382 ? -51.907 -14.996 88.147 1.00 94.88 382 ASN A N 1
ATOM 3000 C CA . ASN A 1 382 ? -51.443 -15.865 89.232 1.00 94.88 382 ASN A CA 1
ATOM 3001 C C . ASN A 1 382 ? -52.051 -15.487 90.595 1.00 94.88 382 ASN A C 1
ATOM 3003 O O . ASN A 1 382 ? -52.441 -16.369 91.365 1.00 94.88 382 ASN A O 1
ATOM 3007 N N . ARG A 1 383 ? -52.175 -14.185 90.906 1.00 95.12 383 ARG A N 1
ATOM 3008 C CA . ARG A 1 383 ? -52.870 -13.727 92.124 1.00 95.12 383 ARG A CA 1
ATOM 3009 C C . ARG A 1 383 ? -54.340 -14.135 92.116 1.00 95.12 383 ARG A C 1
ATOM 3011 O O . ARG A 1 383 ? -54.802 -14.715 93.095 1.00 95.12 383 ARG A O 1
ATOM 3018 N N . LYS A 1 384 ? -55.060 -13.867 91.021 1.00 94.06 384 LYS A N 1
ATOM 3019 C CA . LYS A 1 384 ? -56.479 -14.233 90.886 1.00 94.06 384 LYS A CA 1
ATOM 3020 C C . LYS A 1 384 ? -56.678 -15.743 90.988 1.00 94.06 384 LYS A C 1
ATOM 3022 O O . LYS A 1 384 ? -57.590 -16.186 91.676 1.00 94.06 384 LYS A O 1
ATOM 3027 N N . GLU A 1 385 ? -55.803 -16.534 90.380 1.00 95.19 385 GLU A N 1
ATOM 3028 C CA . GLU A 1 385 ? -55.844 -17.993 90.462 1.00 95.19 385 GLU A CA 1
ATOM 3029 C C . GLU A 1 385 ? -55.585 -18.506 91.888 1.00 95.19 385 GLU A C 1
ATOM 3031 O O . GLU A 1 385 ? -56.243 -19.448 92.333 1.00 95.19 385 GLU A O 1
ATOM 3036 N N . SER A 1 386 ? -54.693 -17.857 92.645 1.00 93.06 386 SER A N 1
ATOM 3037 C CA . SER A 1 386 ? -54.506 -18.133 94.076 1.00 93.06 386 SER A CA 1
ATOM 3038 C C . SER A 1 386 ? -55.759 -17.812 94.893 1.00 93.06 386 SER A C 1
ATOM 3040 O O . SER A 1 386 ? -56.139 -18.600 95.757 1.00 93.06 386 SER A O 1
ATOM 3042 N N . THR A 1 387 ? -56.426 -16.686 94.622 1.00 95.44 387 THR A N 1
ATOM 3043 C CA . THR A 1 387 ? -57.691 -16.328 95.285 1.00 95.44 387 THR A CA 1
ATOM 3044 C C . THR A 1 387 ? -58.801 -17.319 94.940 1.00 95.44 387 THR A C 1
ATOM 3046 O O . THR A 1 387 ? -59.536 -17.739 95.826 1.00 95.44 387 THR A O 1
ATOM 3049 N N . ILE A 1 388 ? -58.904 -17.747 93.677 1.00 93.25 388 ILE A N 1
ATOM 3050 C CA . ILE A 1 388 ? -59.866 -18.774 93.253 1.00 93.25 388 ILE A CA 1
ATOM 3051 C C . ILE A 1 388 ? -59.615 -20.088 93.997 1.00 93.25 388 ILE A C 1
ATOM 3053 O O . ILE A 1 388 ? -60.572 -20.703 94.461 1.00 93.25 388 ILE A O 1
ATOM 3057 N N . ARG A 1 389 ? -58.352 -20.517 94.137 1.00 92.31 389 ARG A N 1
ATOM 3058 C CA . ARG A 1 389 ? -57.997 -21.701 94.939 1.00 92.31 389 ARG A CA 1
ATOM 3059 C C . ARG A 1 389 ? -58.449 -21.551 96.392 1.00 92.31 389 ARG A C 1
ATOM 3061 O O . ARG A 1 389 ? -59.185 -22.401 96.871 1.00 92.31 389 ARG A O 1
ATOM 3068 N N . GLN A 1 390 ? -58.135 -20.426 97.033 1.00 95.19 390 GLN A N 1
ATOM 3069 C CA . GLN A 1 390 ? -58.561 -20.151 98.409 1.00 95.19 390 GLN A CA 1
ATOM 3070 C C . GLN A 1 390 ? -60.091 -20.161 98.574 1.00 95.19 390 GLN A C 1
ATOM 3072 O O . GLN A 1 390 ? -60.605 -20.712 99.543 1.00 95.19 390 GLN A O 1
ATOM 3077 N N . LEU A 1 391 ? -60.832 -19.565 97.635 1.00 94.00 391 LEU A N 1
ATOM 3078 C CA . LEU A 1 391 ? -62.297 -19.573 97.655 1.00 94.00 391 LEU A CA 1
ATOM 3079 C C . LEU A 1 391 ? -62.864 -20.982 97.447 1.00 94.00 391 LEU A C 1
ATOM 3081 O O . LEU A 1 391 ? -63.848 -21.331 98.093 1.00 94.00 391 LEU A O 1
ATOM 3085 N N . ARG A 1 392 ? -62.252 -21.805 96.583 1.00 93.19 392 ARG A N 1
ATOM 3086 C CA . ARG A 1 392 ? -62.626 -23.222 96.438 1.00 93.19 392 ARG A CA 1
ATOM 3087 C C . ARG A 1 392 ? -62.406 -23.990 97.736 1.00 93.19 392 ARG A C 1
ATOM 3089 O O . ARG A 1 392 ? -63.303 -24.723 98.131 1.00 93.19 392 ARG A O 1
ATOM 3096 N N . ASP A 1 393 ? -61.282 -23.773 98.414 1.00 93.75 393 ASP A N 1
ATOM 3097 C CA . ASP A 1 393 ? -60.991 -24.413 99.702 1.00 93.75 393 ASP A CA 1
ATOM 3098 C C . ASP A 1 393 ? -62.010 -23.990 100.775 1.00 93.75 393 ASP A C 1
ATOM 3100 O O . ASP A 1 393 ? -62.531 -24.826 101.510 1.00 93.75 393 ASP A O 1
ATOM 3104 N N . GLN A 1 394 ? -62.376 -22.703 100.830 1.00 93.94 394 GLN A N 1
ATOM 3105 C CA . GLN A 1 394 ? -63.433 -22.214 101.727 1.00 93.94 394 GLN A CA 1
ATOM 3106 C C . GLN A 1 394 ? -64.796 -22.844 101.419 1.00 93.94 394 GLN A C 1
ATOM 3108 O O . GLN A 1 394 ? -65.520 -23.232 102.336 1.00 93.94 394 GLN A O 1
ATOM 3113 N N . LEU A 1 395 ? -65.148 -22.947 100.136 1.00 92.19 395 LEU A N 1
ATOM 3114 C CA . LEU A 1 395 ? -66.408 -23.538 99.695 1.00 92.19 395 LEU A CA 1
ATOM 3115 C C . LEU A 1 395 ? -66.460 -25.040 100.006 1.00 92.19 395 LEU A C 1
ATOM 3117 O O . LEU A 1 395 ? -67.502 -25.535 100.424 1.00 92.19 395 LEU A O 1
ATOM 3121 N N . GLN A 1 396 ? -65.329 -25.735 99.877 1.00 93.69 396 GLN A N 1
ATOM 3122 C CA . GLN A 1 396 ? -65.166 -27.134 100.266 1.00 93.69 396 GLN A CA 1
ATOM 3123 C C . GLN A 1 396 ? -65.375 -27.325 101.776 1.00 93.69 396 GLN A C 1
ATOM 3125 O O . GLN A 1 396 ? -66.185 -28.158 102.173 1.00 93.69 396 GLN A O 1
ATOM 3130 N N . VAL A 1 397 ? -64.737 -26.507 102.621 1.00 92.00 397 VAL A N 1
ATOM 3131 C CA . VAL A 1 397 ? -64.935 -26.549 104.084 1.00 92.00 397 VAL A CA 1
ATOM 3132 C C . VAL A 1 397 ? -66.391 -26.259 104.461 1.00 92.00 397 VAL A C 1
ATOM 3134 O O . VAL A 1 397 ? -66.957 -26.916 105.332 1.00 92.00 397 VAL A O 1
ATOM 3137 N N . ALA A 1 398 ? -67.032 -25.291 103.801 1.00 87.94 398 ALA A N 1
ATOM 3138 C CA . ALA A 1 398 ? -68.447 -25.004 104.019 1.00 87.94 398 ALA A CA 1
ATOM 3139 C C . ALA A 1 398 ? -69.346 -26.182 103.598 1.00 87.94 398 ALA A C 1
ATOM 3141 O O . ALA A 1 398 ? -70.289 -26.511 104.315 1.00 87.94 398 ALA A O 1
ATOM 3142 N N . ALA A 1 399 ? -69.044 -26.841 102.474 1.00 88.38 399 ALA A N 1
ATOM 3143 C CA . ALA A 1 399 ? -69.753 -28.036 102.025 1.00 88.38 399 ALA A CA 1
ATOM 3144 C C . ALA A 1 399 ? -69.589 -29.204 103.011 1.00 88.38 399 ALA A C 1
ATOM 3146 O O . ALA A 1 399 ? -70.575 -29.860 103.338 1.00 88.38 399 ALA A O 1
ATOM 3147 N N . GLU A 1 400 ? -68.384 -29.419 103.545 1.00 89.38 400 GLU A N 1
ATOM 3148 C CA . GLU A 1 400 ? -68.111 -30.416 104.589 1.00 89.38 400 GLU A CA 1
ATOM 3149 C C . GLU A 1 400 ? -68.859 -30.104 105.891 1.00 89.38 400 GLU A C 1
ATOM 3151 O O . GLU A 1 400 ? -69.459 -30.996 106.489 1.00 89.38 400 GLU A O 1
ATOM 3156 N N . ASN A 1 401 ? -68.893 -28.838 106.315 1.00 90.31 401 ASN A N 1
ATOM 3157 C CA . ASN A 1 401 ? -69.668 -28.411 107.481 1.00 90.31 401 ASN A CA 1
ATOM 3158 C C . ASN A 1 401 ? -71.174 -28.616 107.274 1.00 90.31 401 ASN A C 1
ATOM 3160 O O . ASN A 1 401 ? -71.854 -29.089 108.182 1.00 90.31 401 ASN A O 1
ATOM 3164 N N . ASN A 1 402 ? -71.696 -28.300 106.086 1.00 89.56 402 ASN A N 1
ATOM 3165 C CA . ASN A 1 402 ? -73.093 -28.560 105.741 1.00 89.56 402 ASN A CA 1
ATOM 3166 C C . ASN A 1 402 ? -73.393 -30.063 105.730 1.00 89.56 402 ASN A C 1
ATOM 3168 O O . ASN A 1 402 ? -74.426 -30.466 106.255 1.00 89.56 402 ASN A O 1
ATOM 3172 N N . ALA A 1 403 ? -72.493 -30.895 105.196 1.00 85.50 403 ALA A N 1
ATOM 3173 C CA . ALA A 1 403 ? -72.630 -32.349 105.235 1.00 85.50 403 ALA A CA 1
ATOM 3174 C C . ALA A 1 403 ? -72.681 -32.873 106.681 1.00 85.50 403 ALA A C 1
ATOM 3176 O O . ALA A 1 403 ? -73.588 -33.631 107.011 1.00 85.50 403 ALA A O 1
ATOM 3177 N N . ARG A 1 404 ? -71.798 -32.388 107.570 1.00 84.56 404 ARG A N 1
ATOM 3178 C CA . ARG A 1 404 ? -71.849 -32.701 109.012 1.00 84.56 404 ARG A CA 1
ATOM 3179 C C . ARG A 1 404 ? -73.142 -32.229 109.669 1.00 84.56 404 ARG A C 1
ATOM 3181 O O . ARG A 1 404 ? -73.674 -32.906 110.534 1.00 84.56 404 ARG A O 1
ATOM 3188 N N . MET A 1 405 ? -73.659 -31.067 109.280 1.00 85.69 405 MET A N 1
ATOM 3189 C CA . MET A 1 405 ? -74.925 -30.558 109.809 1.00 85.69 405 MET A CA 1
ATOM 3190 C C . MET A 1 405 ? -76.105 -31.431 109.367 1.00 85.69 405 MET A C 1
ATOM 3192 O O . MET A 1 405 ? -76.987 -31.706 110.171 1.00 85.69 405 MET A O 1
ATOM 3196 N N . VAL A 1 406 ? -76.106 -31.904 108.116 1.00 82.94 406 VAL A N 1
ATOM 3197 C CA . VAL A 1 406 ? -77.081 -32.883 107.609 1.00 82.94 406 VAL A CA 1
ATOM 3198 C C . VAL A 1 406 ? -76.954 -34.220 108.342 1.00 82.94 406 VAL A C 1
ATOM 3200 O O . VAL A 1 406 ? -77.974 -34.819 108.667 1.00 82.94 406 VAL A O 1
ATOM 3203 N N . GLU A 1 407 ? -75.737 -34.670 108.647 1.00 80.06 407 GLU A N 1
ATOM 3204 C CA . GLU A 1 407 ? -75.477 -35.874 109.447 1.00 80.06 407 GLU A CA 1
ATOM 3205 C C . GLU A 1 407 ? -76.023 -35.720 110.874 1.00 80.06 407 GLU A C 1
ATOM 3207 O O . GLU A 1 407 ? -76.824 -36.541 111.304 1.00 80.06 407 GLU A O 1
ATOM 3212 N N . VAL A 1 408 ? -75.737 -34.603 111.552 1.00 78.50 408 VAL A N 1
ATOM 3213 C CA . VAL A 1 408 ? -76.297 -34.271 112.876 1.00 78.50 408 VAL A CA 1
ATOM 3214 C C . VAL A 1 408 ? -77.821 -34.160 112.838 1.00 78.50 408 VAL A C 1
ATOM 3216 O O . VAL A 1 408 ? -78.489 -34.625 113.756 1.00 78.50 408 VAL A O 1
ATOM 3219 N N . LEU A 1 409 ? -78.402 -33.566 111.790 1.00 76.94 409 LEU A N 1
ATOM 3220 C CA . LEU A 1 409 ? -79.856 -33.524 111.605 1.00 76.94 409 LEU A CA 1
ATOM 3221 C C . LEU A 1 409 ? -80.435 -34.921 111.357 1.00 76.94 409 LEU A C 1
ATOM 3223 O O . LEU A 1 409 ? -81.521 -35.206 111.851 1.00 76.94 409 LEU A O 1
ATOM 3227 N N . SER A 1 410 ? -79.711 -35.795 110.656 1.00 76.44 410 SER A N 1
ATOM 3228 C CA . SER A 1 410 ? -80.096 -37.195 110.450 1.00 76.44 410 SER A CA 1
ATOM 3229 C C . SER A 1 410 ? -80.002 -37.994 111.754 1.00 76.44 410 SER A C 1
ATOM 3231 O O . SER A 1 410 ? -80.900 -38.773 112.038 1.00 76.44 410 SER A O 1
ATOM 3233 N N . GLU A 1 411 ? -78.995 -37.750 112.599 1.00 69.38 411 GLU A N 1
ATOM 3234 C CA . GLU A 1 411 ? -78.870 -38.313 113.954 1.00 69.38 411 GLU A CA 1
ATOM 3235 C C . GLU A 1 411 ? -79.935 -37.760 114.921 1.00 69.38 411 GLU A C 1
ATOM 3237 O O . GLU A 1 411 ? -80.464 -38.488 115.761 1.00 69.38 411 GLU A O 1
ATOM 3242 N N . LEU A 1 412 ? -80.318 -36.486 114.795 1.00 58.91 412 LEU A N 1
ATOM 3243 C CA . LEU A 1 412 ? -81.449 -35.883 115.516 1.00 58.91 412 LEU A CA 1
ATOM 3244 C C . LEU A 1 412 ? -82.789 -36.458 115.054 1.00 58.91 412 LEU A C 1
ATOM 3246 O O . LEU A 1 412 ? -83.679 -36.700 115.867 1.00 58.91 412 LEU A O 1
ATOM 3250 N N . GLN A 1 413 ? -82.918 -36.736 113.759 1.00 57.78 413 GLN A N 1
ATOM 3251 C CA . GLN A 1 413 ? -84.061 -37.450 113.215 1.00 57.78 413 GLN A CA 1
ATOM 3252 C C . GLN A 1 413 ? -84.076 -38.898 113.732 1.00 57.78 413 GLN A C 1
ATOM 3254 O O . GLN A 1 413 ? -85.124 -39.328 114.202 1.00 57.78 413 GLN A O 1
ATOM 3259 N N . GLN A 1 414 ? -82.918 -39.570 113.812 1.00 51.44 414 GLN A N 1
ATOM 3260 C CA . GLN A 1 414 ? -82.743 -40.907 114.397 1.00 51.44 414 GLN A CA 1
ATOM 3261 C C . GLN A 1 414 ? -83.111 -40.941 115.898 1.00 51.44 414 GLN A C 1
ATOM 3263 O O . GLN A 1 414 ? -83.852 -41.820 116.330 1.00 51.44 414 GLN A O 1
ATOM 3268 N N . THR A 1 415 ? -82.700 -39.935 116.681 1.00 45.47 415 THR A N 1
ATOM 3269 C CA . THR A 1 415 ? -83.033 -39.801 118.118 1.00 45.47 415 THR A CA 1
ATOM 3270 C C . THR A 1 415 ? -84.463 -39.304 118.379 1.00 45.47 415 THR A C 1
ATOM 3272 O O . THR A 1 415 ? -84.989 -39.511 119.474 1.00 45.47 415 THR A O 1
ATOM 3275 N N . SER A 1 416 ? -85.134 -38.711 117.382 1.00 41.06 416 SER A N 1
ATOM 3276 C CA . SER A 1 416 ? -86.584 -38.445 117.405 1.00 41.06 416 SER A CA 1
ATOM 3277 C C . SER A 1 416 ? -87.431 -39.668 117.023 1.00 41.06 416 SER A C 1
ATOM 3279 O O . SER A 1 416 ? -88.610 -39.722 117.367 1.00 41.06 416 SER A O 1
ATOM 3281 N N . THR A 1 417 ? -86.834 -40.670 116.368 1.00 38.28 417 THR A N 1
ATOM 3282 C CA . THR A 1 417 ? -87.510 -41.899 115.918 1.00 38.28 417 THR A CA 1
ATOM 3283 C C . THR A 1 417 ? -87.277 -43.122 116.813 1.00 38.28 417 THR A C 1
ATOM 3285 O O . THR A 1 417 ? -87.895 -44.155 116.584 1.00 38.28 417 THR A O 1
ATOM 3288 N N . ASP A 1 418 ? -86.506 -43.005 117.900 1.00 36.06 418 ASP A N 1
ATOM 3289 C CA . ASP A 1 418 ? -86.367 -44.054 118.935 1.00 36.06 418 ASP A CA 1
ATOM 3290 C C . ASP A 1 418 ? -87.507 -44.034 119.990 1.00 36.06 418 ASP A C 1
ATOM 3292 O O . ASP A 1 418 ? -87.423 -44.643 121.060 1.00 36.06 418 ASP A O 1
ATOM 3296 N N . LYS A 1 419 ? -88.624 -43.362 119.671 1.00 37.44 419 LYS A N 1
ATOM 3297 C CA . LYS A 1 419 ? -89.928 -43.460 120.350 1.00 37.44 419 LYS A CA 1
ATOM 3298 C C . LYS A 1 419 ? -91.074 -43.611 119.341 1.00 37.44 419 LYS A C 1
ATOM 3300 O O . LYS A 1 419 ? -91.988 -42.802 119.349 1.00 37.44 419 LYS A O 1
ATOM 3305 N N . GLU A 1 420 ? -91.052 -44.642 118.500 1.00 28.86 420 GLU A N 1
ATOM 3306 C CA . GLU A 1 420 ? -92.278 -45.316 118.035 1.00 28.86 420 GLU A CA 1
ATOM 3307 C C . GLU A 1 420 ? -91.946 -46.604 117.265 1.00 28.86 420 GLU A C 1
ATOM 3309 O O . GLU A 1 420 ? -91.495 -46.594 116.126 1.00 28.86 420 GLU A O 1
ATOM 3314 N N . ASN A 1 421 ? -92.154 -47.721 117.963 1.00 25.97 421 ASN A N 1
ATOM 3315 C CA . ASN A 1 421 ? -92.560 -49.046 117.496 1.00 25.97 421 ASN A CA 1
ATOM 3316 C C . ASN A 1 421 ? -92.589 -49.337 115.976 1.00 25.97 421 ASN A C 1
ATOM 3318 O O . ASN A 1 421 ? -93.434 -48.853 115.234 1.00 25.97 421 ASN A O 1
ATOM 3322 N N . GLU A 1 422 ? -91.784 -50.329 115.585 1.00 27.19 422 GLU A N 1
ATOM 3323 C CA . GLU A 1 422 ? -92.285 -51.674 115.249 1.00 27.19 422 GLU A CA 1
ATOM 3324 C C . GLU A 1 422 ? -93.452 -51.774 114.226 1.00 27.19 422 GLU A C 1
ATOM 3326 O O . GLU A 1 422 ? -94.624 -51.664 114.579 1.00 27.19 422 GLU A O 1
ATOM 3331 N N . SER A 1 423 ? -93.132 -52.138 112.968 1.00 28.66 423 SER A N 1
ATOM 3332 C CA . SER A 1 423 ? -93.729 -53.258 112.188 1.00 28.66 423 SER A CA 1
ATOM 3333 C C . SER A 1 423 ? -94.035 -53.008 110.687 1.00 28.66 423 SER A C 1
ATOM 3335 O O . SER A 1 423 ? -94.731 -52.071 110.317 1.00 28.66 423 SER A O 1
ATOM 3337 N N . ARG A 1 424 ? -93.630 -54.008 109.868 1.00 30.73 424 ARG A N 1
ATOM 3338 C CA . ARG A 1 424 ? -94.093 -54.414 108.506 1.00 30.73 424 ARG A CA 1
ATOM 3339 C C . ARG A 1 424 ? -93.667 -53.561 107.292 1.00 30.73 424 ARG A C 1
ATOM 3341 O O . ARG A 1 424 ? -93.548 -52.358 107.404 1.00 30.73 424 ARG A O 1
ATOM 3348 N N . LYS A 1 425 ? -93.566 -54.055 106.047 1.00 29.33 425 LYS A N 1
ATOM 3349 C CA . LYS A 1 425 ? -93.292 -55.348 105.361 1.00 29.33 425 LYS A CA 1
ATOM 3350 C C . LYS A 1 425 ? -93.450 -55.046 103.840 1.00 29.33 425 LYS A C 1
ATOM 3352 O O . LYS A 1 425 ? -94.421 -54.387 103.500 1.00 29.33 425 LYS A O 1
ATOM 3357 N N . ASP A 1 426 ? -92.551 -55.551 102.984 1.00 29.38 426 ASP A N 1
ATOM 3358 C CA . ASP A 1 426 ? -92.651 -55.820 101.521 1.00 29.38 426 ASP A CA 1
ATOM 3359 C C . ASP A 1 426 ? -93.162 -54.754 100.505 1.00 29.38 426 ASP A C 1
ATOM 3361 O O . ASP A 1 426 ? -94.327 -54.375 100.532 1.00 29.38 426 ASP A O 1
ATOM 3365 N N . SER A 1 427 ? -92.348 -54.419 99.477 1.00 31.77 427 SER A N 1
ATOM 3366 C CA . SER A 1 427 ? -92.641 -54.688 98.036 1.00 31.77 427 SER A CA 1
ATOM 3367 C C . SER A 1 427 ? -91.773 -53.887 97.028 1.00 31.77 427 SER A C 1
ATOM 3369 O O . SER A 1 427 ? -91.949 -52.689 96.850 1.00 31.77 427 SER A O 1
ATOM 3371 N N . ARG A 1 428 ? -90.881 -54.618 96.340 1.00 28.58 428 ARG A N 1
ATOM 3372 C CA . ARG A 1 428 ? -90.520 -54.629 94.896 1.00 28.58 428 ARG A CA 1
ATOM 3373 C C . ARG A 1 428 ? -90.757 -53.424 93.946 1.00 28.58 428 ARG A C 1
ATOM 3375 O O . ARG A 1 428 ? -91.885 -53.006 93.724 1.00 28.58 428 ARG A O 1
ATOM 3382 N N . ASP A 1 429 ? -89.673 -53.163 93.198 1.00 29.27 429 ASP A N 1
ATOM 3383 C CA . ASP A 1 429 ? -89.543 -53.102 91.720 1.00 29.27 429 ASP A CA 1
ATOM 3384 C C . ASP A 1 429 ? -89.501 -51.769 90.936 1.00 29.27 429 ASP A C 1
ATOM 3386 O O . ASP A 1 429 ? -90.360 -50.901 91.032 1.00 29.27 429 ASP A O 1
ATOM 3390 N N . SER A 1 430 ? -88.540 -51.780 89.989 1.00 32.22 430 SER A N 1
ATOM 3391 C CA . SER A 1 430 ? -88.423 -51.067 88.694 1.00 32.22 430 SER A CA 1
ATOM 3392 C C . SER A 1 430 ? -87.924 -49.604 88.708 1.00 32.22 430 SER A C 1
ATOM 3394 O O . SER A 1 430 ? -88.568 -48.729 89.260 1.00 32.22 430 SER A O 1
ATOM 3396 N N . VAL A 1 431 ? -86.674 -49.307 88.302 1.00 35.34 431 VAL A N 1
ATOM 3397 C CA . VAL A 1 431 ? -86.066 -49.228 86.938 1.00 35.34 431 VAL A CA 1
ATOM 3398 C C . VAL A 1 431 ? -86.270 -47.863 86.256 1.00 35.34 431 VAL A C 1
ATOM 3400 O O . VAL A 1 431 ? -87.404 -47.444 86.098 1.00 35.34 431 VAL A O 1
ATOM 3403 N N . THR A 1 432 ? -85.136 -47.258 85.841 1.00 34.88 432 THR A N 1
ATOM 3404 C CA . THR A 1 432 ? -84.789 -46.426 84.644 1.00 34.88 432 THR A CA 1
ATOM 3405 C C . THR A 1 432 ? -83.791 -45.346 85.094 1.00 34.88 432 THR A C 1
ATOM 3407 O O . THR A 1 432 ? -84.165 -44.471 85.864 1.00 34.88 432 THR A O 1
ATOM 3410 N N . VAL A 1 433 ? -82.473 -45.405 84.852 1.00 43.53 433 VAL A N 1
ATOM 3411 C CA . VAL A 1 433 ? -81.707 -45.434 83.582 1.00 43.53 433 VAL A CA 1
ATOM 3412 C C . VAL A 1 433 ? -82.209 -44.414 82.554 1.00 43.53 433 VAL A C 1
ATOM 3414 O O . VAL A 1 433 ? -83.180 -44.673 81.856 1.00 43.53 433 VAL A O 1
ATOM 3417 N N . VAL A 1 434 ? -81.489 -43.291 82.464 1.00 37.44 434 VAL A N 1
ATOM 3418 C CA . VAL A 1 434 ? -81.402 -42.332 81.341 1.00 37.44 434 VAL A CA 1
ATOM 3419 C C . VAL A 1 434 ? -79.956 -41.812 81.423 1.00 37.44 434 VAL A C 1
ATOM 3421 O O . VAL A 1 434 ? -79.604 -41.205 82.428 1.00 37.44 434 VAL A O 1
ATOM 3424 N N . GLU A 1 435 ? -78.962 -42.169 80.605 1.00 34.34 435 GLU A N 1
ATOM 3425 C CA . GLU A 1 435 ? -78.798 -42.267 79.142 1.00 34.34 435 GLU A CA 1
ATOM 3426 C C . GLU A 1 435 ? -78.971 -40.943 78.379 1.00 34.34 435 GLU A C 1
ATOM 3428 O O . GLU A 1 435 ? -80.070 -40.621 77.951 1.00 34.34 435 GLU A O 1
ATOM 3433 N N . VAL A 1 436 ? -77.851 -40.233 78.162 1.00 33.97 436 VAL A N 1
ATOM 3434 C CA . VAL A 1 436 ? -77.536 -39.326 77.031 1.00 33.97 436 VAL A CA 1
ATOM 3435 C C . VAL A 1 436 ? -75.995 -39.205 77.009 1.00 33.97 436 VAL A C 1
ATOM 3437 O O . VAL A 1 436 ? -75.421 -38.872 78.037 1.00 33.97 436 VAL A O 1
ATOM 3440 N N . GLN A 1 437 ? -75.188 -39.437 75.973 1.00 32.78 437 GLN A N 1
ATOM 3441 C CA . GLN A 1 437 ? -75.327 -39.922 74.601 1.00 32.78 437 GLN A CA 1
ATOM 3442 C C . GLN A 1 437 ? -73.925 -40.404 74.178 1.00 32.78 437 GLN A C 1
ATOM 3444 O O . GLN A 1 437 ? -72.930 -39.717 74.417 1.00 32.78 437 GLN A O 1
ATOM 3449 N N . ALA A 1 438 ? -73.847 -41.569 73.537 1.00 33.91 438 ALA A N 1
ATOM 3450 C CA . ALA A 1 438 ? -72.628 -42.093 72.931 1.00 33.91 438 ALA A CA 1
ATOM 3451 C C . ALA A 1 438 ? -72.376 -41.469 71.543 1.00 33.91 438 ALA A C 1
ATOM 3453 O O . ALA A 1 438 ? -73.277 -41.409 70.707 1.00 33.91 438 ALA A O 1
ATOM 3454 N N . LEU A 1 439 ? -71.126 -41.073 71.283 1.00 36.84 439 LEU A N 1
ATOM 3455 C CA . LEU A 1 439 ? -70.563 -40.907 69.937 1.00 36.84 439 LEU A CA 1
ATOM 3456 C C . LEU A 1 439 ? -70.084 -42.280 69.410 1.00 36.84 439 LEU A C 1
ATOM 3458 O O . LEU A 1 439 ? -69.638 -43.114 70.201 1.00 36.84 439 LEU A O 1
ATOM 3462 N N . PRO A 1 440 ? -70.170 -42.548 68.094 1.00 40.88 440 PRO A N 1
ATOM 3463 C CA . PRO A 1 440 ? -70.068 -43.896 67.543 1.00 40.88 440 PRO A CA 1
ATOM 3464 C C . PRO A 1 440 ? -68.628 -44.426 67.522 1.00 40.88 440 PRO A C 1
ATOM 3466 O O . PRO A 1 440 ? -67.720 -43.816 66.956 1.00 40.88 440 PRO A O 1
ATOM 3469 N N . SER A 1 441 ? -68.444 -45.623 68.083 1.00 39.38 441 SER A N 1
ATOM 3470 C CA . SER A 1 441 ? -67.231 -46.427 67.968 1.00 39.38 441 SER A CA 1
ATOM 3471 C C . SER A 1 441 ? -67.124 -47.026 66.561 1.00 39.38 441 SER A C 1
ATOM 3473 O O . SER A 1 441 ? -67.780 -47.999 66.188 1.00 39.38 441 SER A O 1
ATOM 3475 N N . VAL A 1 442 ? -66.265 -46.419 65.746 1.00 38.16 442 VAL A N 1
ATOM 3476 C CA . VAL A 1 442 ? -65.844 -46.973 64.459 1.00 38.16 442 VAL A CA 1
ATOM 3477 C C . VAL A 1 442 ? -65.009 -48.228 64.718 1.00 38.16 442 VAL A C 1
ATOM 3479 O O . VAL A 1 442 ? -64.024 -48.195 65.453 1.00 38.16 442 VAL A O 1
ATOM 3482 N N . LYS A 1 443 ? -65.414 -49.342 64.094 1.00 43.19 443 LYS A N 1
ATOM 3483 C CA . LYS A 1 443 ? -64.666 -50.604 64.021 1.00 43.19 443 LYS A CA 1
ATOM 3484 C C . LYS A 1 443 ? -63.203 -50.330 63.666 1.00 43.19 443 LYS A C 1
ATOM 3486 O O . LYS A 1 443 ? -62.886 -50.000 62.523 1.00 43.19 443 LYS A O 1
ATOM 3491 N N . VAL A 1 444 ? -62.320 -50.515 64.641 1.00 40.50 444 VAL A N 1
ATOM 3492 C CA . VAL A 1 444 ? -60.872 -50.555 64.445 1.00 40.50 444 VAL A CA 1
ATOM 3493 C C . VAL A 1 444 ? -60.573 -51.759 63.553 1.00 40.50 444 VAL A C 1
ATOM 3495 O O . VAL A 1 444 ? -60.562 -52.901 64.007 1.00 40.50 444 VAL A O 1
ATOM 3498 N N . LYS A 1 445 ? -60.365 -51.506 62.254 1.00 53.53 445 LYS A N 1
ATOM 3499 C CA . LYS A 1 445 ? -59.589 -52.408 61.400 1.00 53.53 445 LYS A CA 1
ATOM 3500 C C . LYS A 1 445 ? -58.246 -52.596 62.098 1.00 53.53 445 LYS A C 1
ATOM 3502 O O . LYS A 1 445 ? -57.585 -51.616 62.428 1.00 53.53 445 LYS A O 1
ATOM 3507 N N . THR A 1 446 ? -57.921 -53.853 62.378 1.00 57.28 446 THR A N 1
ATOM 3508 C CA . THR A 1 446 ? -56.676 -54.354 62.971 1.00 57.28 446 THR A CA 1
ATOM 3509 C C . THR A 1 446 ? -55.505 -53.395 62.775 1.00 57.28 446 THR A C 1
ATOM 3511 O O . THR A 1 446 ? -54.996 -53.238 61.664 1.00 57.28 446 THR A O 1
ATOM 3514 N N . ARG A 1 447 ? -55.094 -52.760 63.878 1.00 60.69 447 ARG A N 1
ATOM 3515 C CA . ARG A 1 447 ? -53.974 -51.813 63.976 1.00 60.69 447 ARG A CA 1
ATOM 3516 C C . ARG A 1 447 ? -52.709 -52.338 63.286 1.00 60.69 447 ARG A C 1
ATOM 3518 O O . ARG A 1 447 ? -51.971 -51.553 62.703 1.00 60.69 447 ARG A O 1
ATOM 3525 N N . GLU A 1 448 ? -52.494 -53.651 63.277 1.00 61.25 448 GLU A N 1
ATOM 3526 C CA . GLU A 1 448 ? -51.378 -54.298 62.576 1.00 61.25 448 GLU A CA 1
ATOM 3527 C C . GLU A 1 448 ? -51.412 -54.104 61.056 1.00 61.25 448 GLU A C 1
ATOM 3529 O O . GLU A 1 448 ? -50.417 -53.661 60.497 1.00 61.25 448 GLU A O 1
ATOM 3534 N N . ALA A 1 449 ? -52.559 -54.280 60.393 1.00 67.75 449 ALA A N 1
ATOM 3535 C CA . ALA A 1 449 ? -52.657 -54.112 58.939 1.00 67.75 449 ALA A CA 1
ATOM 3536 C C . ALA A 1 449 ? -52.415 -52.656 58.493 1.00 67.75 449 ALA A C 1
ATOM 3538 O O . ALA A 1 449 ? -51.841 -52.408 57.434 1.00 67.75 449 ALA A O 1
ATOM 3539 N N . GLN A 1 450 ? -52.816 -51.679 59.314 1.00 71.12 450 GLN A N 1
ATOM 3540 C CA . GLN A 1 450 ? -52.521 -50.268 59.057 1.00 71.12 450 GLN A CA 1
ATOM 3541 C C . GLN A 1 450 ? -51.047 -49.942 59.328 1.00 71.12 450 GLN A C 1
ATOM 3543 O O . GLN A 1 450 ? -50.455 -49.146 58.601 1.00 71.12 450 GLN A O 1
ATOM 3548 N N . THR A 1 451 ? -50.437 -50.574 60.333 1.00 77.94 451 THR A N 1
ATOM 3549 C CA . THR A 1 451 ? -49.014 -50.379 60.640 1.00 77.94 451 THR A CA 1
ATOM 3550 C C . THR A 1 451 ? -48.134 -50.971 59.538 1.00 77.94 451 THR A C 1
ATOM 3552 O O . THR A 1 451 ? -47.182 -50.319 59.119 1.00 77.94 451 THR A O 1
ATOM 3555 N N . ASP A 1 452 ? -48.485 -52.142 59.004 1.00 77.81 452 ASP A N 1
ATOM 3556 C CA . ASP A 1 452 ? -47.740 -52.777 57.913 1.00 77.81 452 ASP A CA 1
ATOM 3557 C C . ASP A 1 452 ? -47.898 -52.023 56.591 1.00 77.81 452 ASP A C 1
ATOM 3559 O O . ASP A 1 452 ? -46.896 -51.748 55.937 1.00 77.81 452 ASP A O 1
ATOM 3563 N N . LEU A 1 453 ? -49.109 -51.561 56.249 1.00 79.31 453 LEU A N 1
ATOM 3564 C CA . LEU A 1 453 ? -49.305 -50.689 55.086 1.00 79.31 453 LEU A CA 1
ATOM 3565 C C . LEU A 1 453 ? -48.497 -49.389 55.218 1.00 79.31 453 LEU A C 1
ATOM 3567 O O . LEU A 1 453 ? -47.884 -48.944 54.252 1.00 79.31 453 LEU A O 1
ATOM 3571 N N . THR A 1 454 ? -48.442 -48.807 56.420 1.00 80.38 454 THR A N 1
ATOM 3572 C CA . THR A 1 454 ? -47.644 -47.597 56.674 1.00 80.38 454 THR A CA 1
ATOM 3573 C C . THR A 1 454 ? -46.146 -47.881 56.542 1.00 80.38 454 THR A C 1
ATOM 3575 O O . THR A 1 454 ? -45.437 -47.072 55.952 1.00 80.38 454 THR A O 1
ATOM 3578 N N . ARG A 1 455 ? -45.650 -49.038 57.012 1.00 84.12 455 ARG A N 1
ATOM 3579 C CA . ARG A 1 455 ? -44.241 -49.430 56.823 1.00 84.12 455 ARG A CA 1
ATOM 3580 C C . ARG A 1 455 ? -43.901 -49.681 55.357 1.00 84.12 455 ARG A C 1
ATOM 3582 O O . ARG A 1 455 ? -42.845 -49.243 54.920 1.00 84.12 455 ARG A O 1
ATOM 3589 N N . THR A 1 456 ? -44.772 -50.336 54.588 1.00 85.38 456 THR A N 1
ATOM 3590 C CA . THR A 1 456 ? -44.537 -50.569 53.154 1.00 85.38 456 THR A CA 1
ATOM 3591 C C . THR A 1 456 ? -44.549 -49.262 52.364 1.00 85.38 456 THR A C 1
ATOM 3593 O O . THR A 1 456 ? -43.687 -49.061 51.515 1.00 85.38 456 THR A O 1
ATOM 3596 N N . VAL A 1 457 ? -45.472 -48.345 52.673 1.00 81.50 457 VAL A N 1
ATOM 3597 C CA . VAL A 1 457 ? -45.507 -47.017 52.042 1.00 81.50 457 VAL A CA 1
ATOM 3598 C C . VAL A 1 457 ? -44.267 -46.202 52.414 1.00 81.50 457 VAL A C 1
ATOM 3600 O O . VAL A 1 457 ? -43.669 -45.600 51.531 1.00 81.50 457 VAL A O 1
ATOM 3603 N N . LEU A 1 458 ? -43.824 -46.231 53.677 1.00 84.38 458 LEU A N 1
ATOM 3604 C CA . LEU A 1 458 ? -42.590 -45.555 54.095 1.00 84.38 458 LEU A CA 1
ATOM 3605 C C . LEU A 1 458 ? -41.347 -46.145 53.418 1.00 84.38 458 LEU A C 1
ATOM 3607 O O . LEU A 1 458 ? -40.529 -45.386 52.913 1.00 84.38 458 LEU A O 1
ATOM 3611 N N . ALA A 1 459 ? -41.236 -47.472 53.324 1.00 81.88 459 ALA A N 1
ATOM 3612 C CA . ALA A 1 459 ? -40.124 -48.125 52.634 1.00 81.88 459 ALA A CA 1
ATOM 3613 C C . ALA A 1 459 ? -40.101 -47.795 51.130 1.00 81.88 459 ALA A C 1
ATOM 3615 O O . ALA A 1 459 ? -39.032 -47.573 50.566 1.00 81.88 459 ALA A O 1
ATOM 3616 N N . GLN A 1 460 ? -41.269 -47.708 50.483 1.00 80.56 460 GLN A N 1
ATOM 3617 C CA . GLN A 1 460 ? -41.359 -47.286 49.084 1.00 80.56 460 GLN A CA 1
ATOM 3618 C C . GLN A 1 460 ? -40.991 -45.806 48.916 1.00 80.56 460 GLN A C 1
ATOM 3620 O O . GLN A 1 460 ? -40.250 -45.468 47.999 1.00 80.56 460 GLN A O 1
ATOM 3625 N N . MET A 1 461 ? -41.433 -44.933 49.828 1.00 78.62 461 MET A N 1
ATOM 3626 C CA . MET A 1 461 ? -41.047 -43.519 49.829 1.00 78.62 461 MET A CA 1
ATOM 3627 C C . MET A 1 461 ? -39.542 -43.327 50.047 1.00 78.62 461 MET A C 1
ATOM 3629 O O . MET A 1 461 ? -38.956 -42.435 49.440 1.00 78.62 461 MET A O 1
ATOM 3633 N N . GLU A 1 462 ? -38.903 -44.155 50.875 1.00 77.94 462 GLU A N 1
ATOM 3634 C CA . GLU A 1 462 ? -37.447 -44.149 51.057 1.00 77.94 462 GLU A CA 1
ATOM 3635 C C . GLU A 1 462 ? -36.718 -44.622 49.794 1.00 77.94 462 GLU A C 1
ATOM 3637 O O . GLU A 1 462 ? -35.746 -43.989 49.378 1.00 77.94 462 GLU A O 1
ATOM 3642 N N . LEU A 1 463 ? -37.207 -45.681 49.139 1.00 76.88 463 LEU A N 1
ATOM 3643 C CA . LEU A 1 463 ? -36.627 -46.178 47.889 1.00 76.88 463 LEU A CA 1
ATOM 3644 C C . LEU A 1 463 ? -36.741 -45.138 46.762 1.00 76.88 463 LEU A C 1
ATOM 3646 O O . LEU A 1 463 ? -35.763 -44.861 46.063 1.00 76.88 463 LEU A O 1
ATOM 3650 N N . ASP A 1 464 ? -37.911 -44.510 46.640 1.00 75.69 464 ASP A N 1
ATOM 3651 C CA . ASP A 1 464 ? -38.172 -43.456 45.663 1.00 75.69 464 ASP A CA 1
ATOM 3652 C C . ASP A 1 464 ? -37.324 -42.213 45.978 1.00 75.69 464 ASP A C 1
ATOM 3654 O O . ASP A 1 464 ? -36.703 -41.649 45.079 1.00 75.69 464 ASP A O 1
ATOM 3658 N N . ALA A 1 465 ? -37.190 -41.821 47.251 1.00 74.31 465 ALA A N 1
ATOM 3659 C CA . ALA A 1 465 ? -36.335 -40.705 47.661 1.00 74.31 465 ALA A CA 1
ATOM 3660 C C . ALA A 1 465 ? -34.849 -40.943 47.336 1.00 74.31 465 ALA A C 1
ATOM 3662 O O . ALA A 1 465 ? -34.151 -40.011 46.923 1.00 74.31 465 ALA A O 1
ATOM 3663 N N . VAL A 1 466 ? -34.357 -42.180 47.475 1.00 74.00 466 VAL A N 1
ATOM 3664 C CA . VAL A 1 466 ? -32.984 -42.555 47.096 1.00 74.00 466 VAL A CA 1
ATOM 3665 C C . VAL A 1 466 ? -32.804 -42.529 45.573 1.00 74.00 466 VAL A C 1
ATOM 3667 O O . VAL A 1 466 ? -31.798 -41.997 45.094 1.00 74.00 466 VAL A O 1
ATOM 3670 N N . SER A 1 467 ? -33.787 -43.011 44.805 1.00 76.19 467 SER A N 1
ATOM 3671 C CA . SER A 1 467 ? -33.765 -42.932 43.336 1.00 76.19 467 SER A CA 1
ATOM 3672 C C . SER A 1 467 ? -33.748 -41.475 42.859 1.00 76.19 467 SER A C 1
ATOM 3674 O O . SER A 1 467 ? -32.848 -41.081 42.113 1.00 76.19 467 SER A O 1
ATOM 3676 N N . TYR A 1 468 ? -34.649 -40.637 43.382 1.00 70.44 468 TYR A N 1
ATOM 3677 C CA . TYR A 1 468 ? -34.708 -39.205 43.074 1.00 70.44 468 TYR A CA 1
ATOM 3678 C C . TYR A 1 468 ? -33.420 -38.475 43.457 1.00 70.44 468 TYR A C 1
ATOM 3680 O O . TYR A 1 468 ? -32.924 -37.663 42.683 1.00 70.44 468 TYR A O 1
ATOM 3688 N N . SER A 1 469 ? -32.837 -38.783 44.617 1.00 75.69 469 SER A N 1
ATOM 3689 C CA . SER A 1 469 ? -31.550 -38.229 45.056 1.00 75.69 469 SER A CA 1
ATOM 3690 C C . SER A 1 469 ? -30.427 -38.503 44.048 1.00 75.69 469 SER A C 1
ATOM 3692 O O . SER A 1 469 ? -29.648 -37.602 43.720 1.00 75.69 469 SER A O 1
ATOM 3694 N N . SER A 1 470 ? -30.368 -39.724 43.505 1.00 76.88 470 SER A N 1
ATOM 3695 C CA . SER A 1 470 ? -29.346 -40.109 42.528 1.00 76.88 470 SER A CA 1
ATOM 3696 C C . SER A 1 470 ? -29.507 -39.382 41.184 1.00 76.88 470 SER A C 1
ATOM 3698 O O . SER A 1 470 ? -28.523 -38.872 40.642 1.00 76.88 470 SER A O 1
ATOM 3700 N N . GLU A 1 471 ? -30.742 -39.224 40.700 1.00 72.44 471 GLU A N 1
ATOM 3701 C CA . GLU A 1 471 ? -31.054 -38.492 39.466 1.00 72.44 471 GLU A CA 1
ATOM 3702 C C . GLU A 1 471 ? -30.801 -36.983 39.614 1.00 72.44 471 GLU A C 1
ATOM 3704 O O . GLU A 1 471 ? -30.221 -36.350 38.730 1.00 72.44 471 GLU A O 1
ATOM 3709 N N . LEU A 1 472 ? -31.148 -36.400 40.766 1.00 72.25 472 LEU A N 1
ATOM 3710 C CA . LEU A 1 472 ? -30.919 -34.983 41.067 1.00 72.25 472 LEU A CA 1
ATOM 3711 C C . LEU A 1 472 ? -29.419 -34.673 41.193 1.00 72.25 472 LEU A C 1
ATOM 3713 O O . LEU A 1 472 ? -28.963 -33.602 40.784 1.00 72.25 472 LEU A O 1
ATOM 3717 N N . LYS A 1 473 ? -28.630 -35.628 41.703 1.00 80.62 473 LYS A N 1
ATOM 3718 C CA . LYS A 1 473 ? -27.165 -35.539 41.738 1.00 80.62 473 LYS A CA 1
ATOM 3719 C C . LYS A 1 473 ? -26.560 -35.613 40.333 1.00 80.62 473 LYS A C 1
ATOM 3721 O O . LYS A 1 473 ? -25.693 -34.801 40.019 1.00 80.62 473 LYS A O 1
ATOM 3726 N N . ALA A 1 474 ? -27.046 -36.514 39.476 1.00 74.75 474 ALA A N 1
ATOM 3727 C CA . ALA A 1 474 ? -26.616 -36.593 38.078 1.00 74.75 474 ALA A CA 1
ATOM 3728 C C . ALA A 1 474 ? -26.943 -35.301 37.303 1.00 74.75 474 ALA A C 1
ATOM 3730 O O . ALA A 1 474 ? -26.086 -34.772 36.595 1.00 74.75 474 ALA A O 1
ATOM 3731 N N . LEU A 1 475 ? -28.139 -34.737 37.506 1.00 72.69 475 LEU A N 1
ATOM 3732 C CA . LEU A 1 475 ? -28.552 -33.471 36.897 1.00 72.69 475 LEU A CA 1
ATOM 3733 C C . LEU A 1 475 ? -27.702 -32.286 37.383 1.00 72.69 475 LEU A C 1
ATOM 3735 O O . LEU A 1 475 ? -27.280 -31.461 36.574 1.00 72.69 475 LEU A O 1
ATOM 3739 N N . ARG A 1 476 ? -27.419 -32.200 38.692 1.00 75.69 476 ARG A N 1
ATOM 3740 C CA . ARG A 1 476 ? -26.529 -31.165 39.247 1.00 75.69 476 ARG A CA 1
ATOM 3741 C C . ARG A 1 476 ? -25.126 -31.246 38.659 1.00 75.69 476 ARG A C 1
ATOM 3743 O O . ARG A 1 476 ? -24.580 -30.205 38.311 1.00 75.69 476 ARG A O 1
ATOM 3750 N N . ASN A 1 477 ? -24.569 -32.447 38.524 1.00 78.88 477 ASN A N 1
ATOM 3751 C CA . ASN A 1 477 ? -23.244 -32.629 37.934 1.00 78.88 477 ASN A CA 1
ATOM 3752 C C . ASN A 1 477 ? -23.222 -32.162 36.470 1.00 78.88 477 ASN A C 1
ATOM 3754 O O . ASN A 1 477 ? -22.375 -31.349 36.113 1.00 78.88 477 ASN A O 1
ATOM 3758 N N . ALA A 1 478 ? -24.211 -32.563 35.662 1.00 69.19 478 ALA A N 1
ATOM 3759 C CA . ALA A 1 478 ? -24.324 -32.124 34.268 1.00 69.19 478 ALA A CA 1
ATOM 3760 C C . ALA A 1 478 ? -24.494 -30.597 34.134 1.00 69.19 478 ALA A C 1
ATOM 3762 O O . ALA A 1 478 ? -23.919 -29.976 33.241 1.00 69.19 478 ALA A O 1
ATOM 3763 N N . TYR A 1 479 ? -25.255 -29.970 35.037 1.00 73.38 479 TYR A N 1
ATOM 3764 C CA . TYR A 1 479 ? -25.406 -28.515 35.074 1.00 73.38 479 TYR A CA 1
ATOM 3765 C C . TYR A 1 479 ? -24.099 -27.801 35.444 1.00 73.38 479 TYR A C 1
ATOM 3767 O O . TYR A 1 479 ? -23.762 -26.797 34.822 1.00 73.38 479 TYR A O 1
ATOM 3775 N N . VAL A 1 480 ? -23.358 -28.306 36.437 1.00 78.25 480 VAL A N 1
ATOM 3776 C CA . VAL A 1 480 ? -22.064 -27.735 36.845 1.00 78.25 480 VAL A CA 1
ATOM 3777 C C . VAL A 1 480 ? -21.038 -27.863 35.721 1.00 78.25 480 VAL A C 1
ATOM 3779 O O . VAL A 1 480 ? -20.362 -26.887 35.424 1.00 78.25 480 VAL A O 1
ATOM 3782 N N . GLU A 1 481 ? -20.962 -29.008 35.042 1.00 75.19 481 GLU A N 1
ATOM 3783 C CA . GLU A 1 481 ? -20.082 -29.194 33.879 1.00 75.19 481 GLU A CA 1
ATOM 3784 C C . GLU A 1 481 ? -20.411 -28.208 32.748 1.00 75.19 481 GLU A C 1
ATOM 3786 O O . GLU A 1 481 ? -19.512 -27.571 32.197 1.00 75.19 481 GLU A O 1
ATOM 3791 N N . LEU A 1 482 ? -21.700 -28.014 32.446 1.00 68.31 482 LEU A N 1
ATOM 3792 C CA . LEU A 1 482 ? -22.143 -27.042 31.448 1.00 68.31 482 LEU A CA 1
ATOM 3793 C C . LEU A 1 482 ? -21.828 -25.598 31.869 1.00 68.31 482 LEU A C 1
ATOM 3795 O O . LEU A 1 482 ? -21.356 -24.810 31.053 1.00 68.31 482 LEU A O 1
ATOM 3799 N N . ALA A 1 483 ? -22.068 -25.243 33.133 1.00 65.94 483 ALA A N 1
ATOM 3800 C CA . ALA A 1 483 ? -21.774 -23.914 33.664 1.00 65.94 483 ALA A CA 1
ATOM 3801 C C . ALA A 1 483 ? -20.267 -23.613 33.654 1.00 65.94 483 ALA A C 1
ATOM 3803 O O . ALA A 1 483 ? -19.879 -22.496 33.311 1.00 65.94 483 ALA A O 1
ATOM 3804 N N . THR A 1 484 ? -19.423 -24.598 33.970 1.00 71.75 484 THR A N 1
ATOM 3805 C CA . THR A 1 484 ? -17.961 -24.487 33.872 1.00 71.75 484 THR A CA 1
ATOM 3806 C C . THR A 1 484 ? -17.528 -24.303 32.421 1.00 71.75 484 THR A C 1
ATOM 3808 O O . THR A 1 484 ? -16.814 -23.349 32.133 1.00 71.75 484 THR A O 1
ATOM 3811 N N . ALA A 1 485 ? -18.045 -25.109 31.486 1.00 67.75 485 ALA A N 1
ATOM 3812 C CA . ALA A 1 485 ? -17.737 -24.969 30.061 1.00 67.75 485 ALA A CA 1
ATOM 3813 C C . ALA A 1 485 ? -18.161 -23.600 29.496 1.00 67.75 485 ALA A C 1
ATOM 3815 O O . ALA A 1 485 ? -17.430 -23.002 28.709 1.00 67.75 485 ALA A O 1
ATOM 3816 N N . ILE A 1 486 ? -19.317 -23.073 29.920 1.00 62.47 486 ILE A N 1
ATOM 3817 C CA . ILE A 1 486 ? -19.767 -21.717 29.567 1.00 62.47 486 ILE A CA 1
ATOM 3818 C C . ILE A 1 486 ? -18.859 -20.660 30.206 1.00 62.47 486 ILE A C 1
ATOM 3820 O O . ILE A 1 486 ? -18.490 -19.702 29.538 1.00 62.47 486 ILE A O 1
ATOM 3824 N N . SER A 1 487 ? -18.472 -20.820 31.472 1.00 59.91 487 SER A N 1
ATOM 3825 C CA . SER A 1 487 ? -17.617 -19.854 32.181 1.00 59.91 487 SER A CA 1
ATOM 3826 C C . SER A 1 487 ? -16.207 -19.786 31.585 1.00 59.91 487 SER A C 1
ATOM 3828 O O . SER A 1 487 ? -15.662 -18.696 31.431 1.00 59.91 487 SER A O 1
ATOM 3830 N N . GLU A 1 488 ? -15.653 -20.927 31.171 1.00 66.25 488 GLU A N 1
ATOM 3831 C CA . GLU A 1 488 ? -14.407 -21.013 30.399 1.00 66.25 488 GLU A CA 1
ATOM 3832 C C . GLU A 1 488 ? -14.539 -20.378 29.004 1.00 66.25 488 GLU A C 1
ATOM 3834 O O . GLU A 1 488 ? -13.568 -19.847 28.472 1.00 66.25 488 GLU A O 1
ATOM 3839 N N . LEU A 1 489 ? -15.741 -20.383 28.413 1.00 57.19 489 LEU A N 1
ATOM 3840 C CA . LEU A 1 489 ? -16.035 -19.702 27.146 1.00 57.19 489 LEU A CA 1
ATOM 3841 C C . LEU A 1 489 ? -16.213 -18.182 27.295 1.00 57.19 489 LEU A C 1
ATOM 3843 O O . LEU A 1 489 ? -15.978 -17.445 26.339 1.00 57.19 489 LEU A O 1
ATOM 3847 N N . VAL A 1 490 ? -16.678 -17.714 28.456 1.00 53.88 490 VAL A N 1
ATOM 3848 C CA . VAL A 1 490 ? -17.157 -16.335 28.660 1.00 53.88 490 VAL A CA 1
ATOM 3849 C C . VAL A 1 490 ? -16.072 -15.379 29.173 1.00 53.88 490 VAL A C 1
ATOM 3851 O O . VAL A 1 490 ? -16.290 -14.170 29.169 1.00 53.88 490 VAL A O 1
ATOM 3854 N N . VAL A 1 491 ? -14.867 -15.844 29.521 1.00 43.12 491 VAL A N 1
ATOM 3855 C CA . VAL A 1 491 ? -13.798 -14.938 29.978 1.00 43.12 491 VAL A CA 1
ATOM 3856 C C . VAL A 1 491 ? -12.520 -15.099 29.160 1.00 43.12 491 VAL A C 1
ATOM 3858 O O . VAL A 1 491 ? -11.656 -15.910 29.484 1.00 43.12 491 VAL A O 1
ATOM 3861 N N . LYS A 1 492 ? -12.374 -14.222 28.154 1.00 46.62 492 LYS A N 1
ATOM 3862 C CA . LYS A 1 492 ? -11.253 -13.261 28.150 1.00 46.62 492 LYS A CA 1
ATOM 3863 C C . LYS A 1 492 ? -11.419 -12.022 27.257 1.00 46.62 492 LYS A C 1
ATOM 3865 O O . LYS A 1 492 ? -10.794 -11.039 27.604 1.00 46.62 492 LYS A O 1
ATOM 3870 N N . ASP A 1 493 ? -12.280 -11.985 26.231 1.00 45.31 493 ASP A N 1
ATOM 3871 C CA . ASP A 1 493 ? -12.342 -10.808 25.327 1.00 45.31 493 ASP A CA 1
ATOM 3872 C C . ASP A 1 493 ? -13.763 -10.432 24.830 1.00 45.31 493 ASP A C 1
ATOM 3874 O O . ASP A 1 493 ? -13.995 -10.281 23.629 1.00 45.31 493 ASP A O 1
ATOM 3878 N N . ILE A 1 494 ? -14.748 -10.261 25.721 1.00 41.53 494 ILE A N 1
ATOM 3879 C CA . ILE A 1 494 ? -16.004 -9.579 25.349 1.00 41.53 494 ILE A CA 1
ATOM 3880 C C . ILE A 1 494 ? -16.288 -8.466 26.353 1.00 41.53 494 ILE A C 1
ATOM 3882 O O . ILE A 1 494 ? -16.966 -8.670 27.360 1.00 41.53 494 ILE A O 1
ATOM 3886 N N . ASP A 1 495 ? -15.784 -7.272 26.051 1.00 34.94 495 ASP A N 1
ATOM 3887 C CA . ASP A 1 495 ? -16.242 -6.046 26.691 1.00 34.94 495 ASP A CA 1
ATOM 3888 C C . ASP A 1 495 ? -17.759 -5.894 26.480 1.00 34.94 495 ASP A C 1
ATOM 3890 O O . ASP A 1 495 ? -18.265 -5.808 25.360 1.00 34.94 495 ASP A O 1
ATOM 3894 N N . SER A 1 496 ? -18.465 -5.923 27.610 1.00 37.47 496 SER A N 1
ATOM 3895 C CA . SER A 1 496 ? -19.855 -5.540 27.885 1.00 37.47 496 SER A CA 1
ATOM 3896 C C . SER A 1 496 ? -20.726 -5.088 26.697 1.00 37.47 496 SER A C 1
ATOM 3898 O O . SER A 1 496 ? -20.680 -3.936 26.265 1.00 37.47 496 SER A O 1
ATOM 3900 N N . LEU A 1 497 ? -21.641 -5.967 26.273 1.00 33.50 497 LEU A N 1
ATOM 3901 C CA . LEU A 1 497 ? -22.871 -5.585 25.569 1.00 33.50 497 LEU A CA 1
ATOM 3902 C C . LEU A 1 497 ? -23.885 -4.991 26.570 1.00 33.50 497 LEU A C 1
ATOM 3904 O O . LEU A 1 497 ? -24.033 -5.531 27.670 1.00 33.50 497 LEU A O 1
ATOM 3908 N N . PRO A 1 498 ? -24.621 -3.923 26.212 1.00 42.09 498 PRO A N 1
ATOM 3909 C CA . PRO A 1 498 ? -25.627 -3.343 27.089 1.00 42.09 498 PRO A CA 1
ATOM 3910 C C . PRO A 1 498 ? -26.820 -4.292 27.252 1.00 42.09 498 PRO A C 1
ATOM 3912 O O . PRO A 1 498 ? -27.383 -4.810 26.286 1.00 42.09 498 PRO A O 1
ATOM 3915 N N . CYS A 1 499 ? -27.201 -4.497 28.509 1.00 33.28 499 CYS A N 1
ATOM 3916 C CA . CYS A 1 499 ? -28.355 -5.275 28.933 1.00 33.28 499 CYS A CA 1
ATOM 3917 C C . CYS A 1 499 ? -29.652 -4.605 28.441 1.00 33.28 499 CYS A C 1
ATOM 3919 O O . CYS A 1 499 ? -30.008 -3.518 28.898 1.00 33.28 499 CYS A O 1
ATOM 3921 N N . ILE A 1 500 ? -30.363 -5.243 27.505 1.00 37.16 500 ILE A N 1
ATOM 3922 C CA . ILE A 1 500 ? -31.722 -4.843 27.116 1.00 37.16 500 ILE A CA 1
ATOM 3923 C C . ILE A 1 500 ? -32.668 -5.318 28.219 1.00 37.16 500 ILE A C 1
ATOM 3925 O O . ILE A 1 500 ? -33.013 -6.497 28.312 1.00 37.16 500 ILE A O 1
ATOM 3929 N N . GLY A 1 501 ? -33.051 -4.379 29.079 1.00 35.69 501 GLY A N 1
ATOM 3930 C CA . GLY A 1 501 ? -34.075 -4.571 30.092 1.00 35.69 501 GLY A CA 1
ATOM 3931 C C . GLY A 1 501 ? -35.474 -4.708 29.487 1.00 35.69 501 GLY A C 1
ATOM 3932 O O . GLY A 1 501 ? -35.846 -3.990 28.565 1.00 35.69 501 GLY A O 1
ATOM 3933 N N . VAL A 1 502 ? -36.230 -5.644 30.062 1.00 37.62 502 VAL A N 1
ATOM 3934 C CA . VAL A 1 502 ? -37.642 -5.516 30.457 1.00 37.62 502 VAL A CA 1
ATOM 3935 C C . VAL A 1 502 ? -38.553 -4.760 29.477 1.00 37.62 502 VAL A C 1
ATOM 3937 O O . VAL A 1 502 ? -38.728 -3.549 29.573 1.00 37.62 502 VAL A O 1
ATOM 3940 N N . LEU A 1 503 ? -39.267 -5.507 28.632 1.00 32.19 503 LEU A N 1
ATOM 3941 C CA . LEU A 1 503 ? -40.582 -5.089 28.142 1.00 32.19 503 LEU A CA 1
ATOM 3942 C C . LEU A 1 503 ? -41.619 -6.100 28.620 1.00 32.19 503 LEU A C 1
ATOM 3944 O O . LEU A 1 503 ? -41.687 -7.238 28.154 1.00 32.19 503 LEU A O 1
ATOM 3948 N N . GLY A 1 504 ? -42.373 -5.659 29.625 1.00 30.61 504 GLY A N 1
ATOM 3949 C CA . GLY A 1 504 ? -43.520 -6.351 30.176 1.00 30.61 504 GLY A CA 1
ATOM 3950 C C . GLY A 1 504 ? -44.684 -6.388 29.193 1.00 30.61 504 GLY A C 1
ATOM 3951 O O . GLY A 1 504 ? -44.939 -5.459 28.426 1.00 30.61 504 GLY A O 1
ATOM 3952 N N . ALA A 1 505 ? -45.401 -7.499 29.266 1.00 33.97 505 ALA A N 1
ATOM 3953 C CA . ALA A 1 505 ? -46.716 -7.683 28.700 1.00 33.97 505 ALA A CA 1
ATOM 3954 C C . ALA A 1 505 ? -47.724 -6.764 29.405 1.00 33.97 505 ALA A C 1
ATOM 3956 O O . ALA A 1 505 ? -48.085 -7.052 30.534 1.00 33.97 505 ALA A O 1
ATOM 3957 N N . THR A 1 506 ? -48.175 -5.697 28.739 1.00 34.28 506 THR A N 1
ATOM 3958 C CA . THR A 1 506 ? -49.519 -5.092 28.870 1.00 34.28 506 THR A CA 1
ATOM 3959 C C . THR A 1 506 ? -49.632 -3.905 27.908 1.00 34.28 506 THR A C 1
ATOM 3961 O O . THR A 1 506 ? -49.206 -2.808 28.248 1.00 34.28 506 THR A O 1
ATOM 3964 N N . ALA A 1 507 ? -50.204 -4.111 26.719 1.00 30.77 507 ALA A N 1
ATOM 3965 C CA . ALA A 1 507 ? -50.914 -3.082 25.941 1.00 30.77 507 ALA A CA 1
ATOM 3966 C C . ALA A 1 507 ? -51.526 -3.742 24.697 1.00 30.77 507 ALA A C 1
ATOM 3968 O O . ALA A 1 507 ? -50.988 -3.687 23.595 1.00 30.77 507 ALA A O 1
ATOM 3969 N N . LEU A 1 508 ? -52.647 -4.425 24.910 1.00 36.03 508 LEU A N 1
ATOM 3970 C CA . LEU A 1 508 ? -53.496 -4.979 23.866 1.00 36.03 508 LEU A CA 1
ATOM 3971 C C . LEU A 1 508 ? -54.892 -4.410 24.127 1.00 36.03 508 LEU A C 1
ATOM 3973 O O . LEU A 1 508 ? -55.633 -4.968 24.933 1.00 36.03 508 LEU A O 1
ATOM 3977 N N . LYS A 1 509 ? -55.192 -3.246 23.534 1.00 35.91 509 LYS A N 1
ATOM 3978 C CA . LYS A 1 509 ? -56.551 -2.775 23.215 1.00 35.91 509 LYS A CA 1
ATOM 3979 C C . LYS A 1 509 ? -56.530 -1.443 22.457 1.00 35.91 509 LYS A C 1
ATOM 3981 O O . LYS A 1 509 ? -55.905 -0.497 22.917 1.00 35.91 509 LYS A O 1
ATOM 3986 N N . ASP A 1 510 ? -57.283 -1.443 21.355 1.00 31.02 510 ASP A N 1
ATOM 3987 C CA . ASP A 1 510 ? -57.911 -0.314 20.652 1.00 31.02 510 ASP A CA 1
ATOM 3988 C C . ASP A 1 510 ? -56.938 0.703 20.014 1.00 31.02 510 ASP A C 1
ATOM 3990 O O . ASP A 1 510 ? -56.171 1.372 20.687 1.00 31.02 510 ASP A O 1
ATOM 3994 N N . VAL A 1 511 ? -56.850 0.829 18.684 1.00 30.31 511 VAL A N 1
ATOM 3995 C CA . VAL A 1 511 ? -57.864 1.447 17.811 1.00 30.31 511 VAL A CA 1
ATOM 3996 C C . VAL A 1 511 ? -57.838 0.843 16.394 1.00 30.31 511 VAL A C 1
ATOM 3998 O O . VAL A 1 511 ? -56.789 0.550 15.825 1.00 30.31 511 VAL A O 1
ATOM 4001 N N . SER A 1 512 ? -59.040 0.678 15.839 1.00 31.98 512 SER A N 1
ATOM 4002 C CA . SER A 1 512 ? -59.360 0.226 14.479 1.00 31.98 512 SER A CA 1
ATOM 4003 C C . SER A 1 512 ? -59.295 1.336 13.416 1.00 31.98 512 SER A C 1
ATOM 4005 O O . SER A 1 512 ? -59.605 2.478 13.737 1.00 31.98 512 SER A O 1
ATOM 4007 N N . ARG A 1 513 ? -59.111 0.897 12.151 1.00 33.16 513 ARG A N 1
ATOM 4008 C CA . ARG A 1 513 ? -59.505 1.516 10.851 1.00 33.16 513 ARG A CA 1
ATOM 4009 C C . ARG A 1 513 ? -58.741 2.794 10.448 1.00 33.16 513 ARG A C 1
ATOM 4011 O O . ARG A 1 513 ? -58.634 3.723 11.223 1.00 33.16 513 ARG A O 1
ATOM 4018 N N . ASP A 1 514 ? -58.126 2.881 9.267 1.00 29.80 514 ASP A N 1
ATOM 4019 C CA . ASP A 1 514 ? -58.752 2.706 7.952 1.00 29.80 514 ASP A CA 1
ATOM 4020 C C . ASP A 1 514 ? -57.855 2.097 6.858 1.00 29.80 514 ASP A C 1
ATOM 4022 O O . ASP A 1 514 ? -56.631 2.029 6.944 1.00 29.80 514 ASP A O 1
ATOM 4026 N N . ALA A 1 515 ? -58.548 1.623 5.824 1.00 37.81 515 ALA A N 1
ATOM 4027 C CA . ALA A 1 515 ? -58.078 0.864 4.680 1.00 37.81 515 ALA A CA 1
ATOM 4028 C C . ALA A 1 515 ? -57.239 1.667 3.669 1.00 37.81 515 ALA A C 1
ATOM 4030 O O . ALA A 1 515 ? -57.593 2.782 3.302 1.00 37.81 515 ALA A O 1
ATOM 4031 N N . SER A 1 516 ? -56.231 1.015 3.087 1.00 31.27 516 SER A N 1
ATOM 4032 C CA . SER A 1 516 ? -55.952 1.123 1.651 1.00 31.27 516 SER A CA 1
ATOM 4033 C C . SER A 1 516 ? -55.139 -0.079 1.181 1.00 31.27 516 SER A C 1
ATOM 4035 O O . SER A 1 516 ? -54.041 -0.342 1.664 1.00 31.27 516 SER A O 1
ATOM 4037 N N . SER A 1 517 ? -55.732 -0.792 0.229 1.00 40.25 517 SER A N 1
ATOM 4038 C CA . SER A 1 517 ? -55.142 -1.808 -0.640 1.00 40.25 517 SER A CA 1
ATOM 4039 C C . SER A 1 517 ? -53.814 -1.345 -1.244 1.00 40.25 517 SER A C 1
ATOM 4041 O O . SER A 1 517 ? -53.766 -0.261 -1.816 1.00 40.25 517 SER A O 1
ATOM 4043 N N . ASP A 1 518 ? -52.758 -2.155 -1.121 1.00 33.00 518 ASP A N 1
ATOM 4044 C CA . ASP A 1 518 ? -52.073 -2.750 -2.279 1.00 33.00 518 ASP A CA 1
ATOM 4045 C C . ASP A 1 518 ? -50.957 -3.721 -1.852 1.00 33.00 518 ASP A C 1
ATOM 4047 O O . ASP A 1 518 ? -50.216 -3.505 -0.893 1.00 33.00 518 ASP A O 1
ATOM 4051 N N . GLN A 1 519 ? -50.883 -4.848 -2.565 1.00 33.69 519 GLN A N 1
ATOM 4052 C CA . GLN A 1 519 ? -49.983 -5.972 -2.305 1.00 33.69 519 GLN A CA 1
ATOM 4053 C C . GLN A 1 519 ? -48.484 -5.613 -2.411 1.00 33.69 519 GLN A C 1
ATOM 4055 O O . GLN A 1 519 ? -48.086 -4.801 -3.250 1.00 33.69 519 GLN A O 1
ATOM 4060 N N . PRO A 1 520 ? -47.612 -6.294 -1.639 1.00 36.56 520 PRO A N 1
ATOM 4061 C CA . PRO A 1 520 ? -46.189 -5.993 -1.566 1.00 36.56 520 PRO A CA 1
ATOM 4062 C C . PRO A 1 520 ? -45.388 -6.692 -2.675 1.00 36.56 520 PRO A C 1
ATOM 4064 O O . PRO A 1 520 ? -45.407 -7.915 -2.814 1.00 36.56 520 PRO A O 1
ATOM 4067 N N . LYS A 1 521 ? -44.582 -5.922 -3.416 1.00 35.91 521 LYS A N 1
ATOM 4068 C CA . LYS A 1 521 ? -43.441 -6.467 -4.164 1.00 35.91 521 LYS A CA 1
ATOM 4069 C C . LYS A 1 521 ? -42.311 -6.739 -3.176 1.00 35.91 521 LYS A C 1
ATOM 4071 O O . LYS A 1 521 ? -41.734 -5.820 -2.604 1.00 35.91 521 LYS A O 1
ATOM 4076 N N . THR A 1 522 ? -42.016 -8.018 -2.991 1.00 36.19 522 THR A N 1
ATOM 4077 C CA . THR A 1 522 ? -40.930 -8.562 -2.174 1.00 36.19 522 THR A CA 1
ATOM 4078 C C . THR A 1 522 ? -39.577 -7.972 -2.584 1.00 36.19 522 THR A C 1
ATOM 4080 O O . THR A 1 522 ? -38.978 -8.399 -3.576 1.00 36.19 522 THR A O 1
ATOM 4083 N N . SER A 1 523 ? -39.073 -7.000 -1.825 1.00 34.19 523 SER A N 1
ATOM 4084 C CA . SER A 1 523 ? -37.674 -6.590 -1.897 1.00 34.19 523 SER A CA 1
ATOM 4085 C C . SER A 1 523 ? -36.829 -7.653 -1.195 1.00 34.19 523 SER A C 1
ATOM 4087 O O . SER A 1 523 ? -36.925 -7.876 0.011 1.00 34.19 523 SER A O 1
ATOM 4089 N N . LYS A 1 524 ? -36.00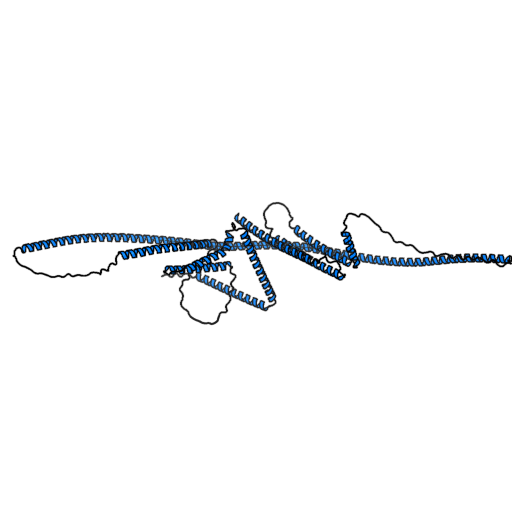9 -8.360 -1.979 1.00 42.53 524 LYS A N 1
ATOM 4090 C CA . LYS A 1 524 ? -34.921 -9.185 -1.451 1.00 42.53 524 LYS A CA 1
ATOM 4091 C C . LYS A 1 524 ? -33.979 -8.258 -0.686 1.00 42.53 524 LYS A C 1
ATOM 4093 O O . LYS A 1 524 ? -33.263 -7.468 -1.290 1.00 42.53 524 LYS A O 1
ATOM 4098 N N . VAL A 1 525 ? -34.018 -8.346 0.639 1.00 36.31 525 VAL A N 1
ATOM 4099 C CA . VAL A 1 525 ? -33.018 -7.752 1.523 1.00 36.31 525 VAL A CA 1
ATOM 4100 C C . VAL A 1 525 ? -31.698 -8.461 1.231 1.00 36.31 525 VAL A C 1
ATOM 4102 O O . VAL A 1 525 ? -31.501 -9.614 1.618 1.00 36.31 525 VAL A O 1
ATOM 4105 N N . GLU A 1 526 ? -30.819 -7.794 0.487 1.00 37.59 526 GLU A N 1
ATOM 4106 C CA . GLU A 1 526 ? -29.426 -8.197 0.344 1.00 37.59 526 GLU A CA 1
ATOM 4107 C C . GLU A 1 526 ? -28.777 -8.159 1.726 1.00 37.59 526 GLU A C 1
ATOM 4109 O O . GLU A 1 526 ? -28.577 -7.105 2.335 1.00 37.59 526 GLU A O 1
ATOM 4114 N N . LYS A 1 527 ? -28.494 -9.352 2.246 1.00 39.72 527 LYS A N 1
ATOM 4115 C CA . LYS A 1 527 ? -27.731 -9.537 3.471 1.00 39.72 527 LYS A CA 1
ATOM 4116 C C . LYS A 1 527 ? -26.315 -9.036 3.203 1.00 39.72 527 LYS A C 1
ATOM 4118 O O . LYS A 1 527 ? -25.561 -9.665 2.464 1.00 39.72 527 LYS A O 1
ATOM 4123 N N . LYS A 1 528 ? -25.970 -7.890 3.798 1.00 41.78 528 LYS A N 1
ATOM 4124 C CA . LYS A 1 528 ? -24.579 -7.470 4.008 1.00 41.78 528 LYS A CA 1
ATOM 4125 C C . LYS A 1 528 ? -23.802 -8.674 4.531 1.00 41.78 528 LYS A C 1
ATOM 4127 O O . LYS A 1 528 ? -24.275 -9.318 5.460 1.00 41.78 528 LYS A O 1
ATOM 4132 N N . TYR A 1 529 ? -22.652 -8.948 3.922 1.00 42.62 529 TYR A N 1
ATOM 4133 C CA . TYR A 1 529 ? -21.722 -10.009 4.297 1.00 42.62 529 TYR A CA 1
ATOM 4134 C C . TYR A 1 529 ? -21.459 -9.998 5.811 1.00 42.62 529 TYR A C 1
ATOM 4136 O O . TYR A 1 529 ? -20.606 -9.267 6.312 1.00 42.62 529 TYR A O 1
ATOM 4144 N N . GLU A 1 530 ? -22.226 -10.804 6.541 1.00 48.88 530 GLU A N 1
ATOM 4145 C CA . GLU A 1 530 ? -21.925 -11.183 7.908 1.00 48.88 530 GLU A CA 1
ATOM 4146 C C . GLU A 1 530 ? -20.747 -12.141 7.848 1.00 48.88 530 GLU A C 1
ATOM 4148 O O . GLU A 1 530 ? -20.723 -13.083 7.057 1.00 48.88 530 GLU A O 1
ATOM 4153 N N . ASN A 1 531 ? -19.742 -11.871 8.676 1.00 62.97 531 ASN A N 1
ATOM 4154 C CA . ASN A 1 531 ? -18.627 -12.775 8.886 1.00 62.97 531 ASN A CA 1
ATOM 4155 C C . ASN A 1 531 ? -19.187 -14.205 9.106 1.00 62.97 531 ASN A C 1
ATOM 4157 O O . ASN A 1 531 ? -19.969 -14.392 10.044 1.00 62.97 531 ASN A O 1
ATOM 4161 N N . PRO A 1 532 ? -18.826 -15.205 8.278 1.00 72.38 532 PRO A N 1
ATOM 4162 C CA . PRO A 1 532 ? -19.402 -16.551 8.347 1.00 72.38 532 PRO A CA 1
ATOM 4163 C C . PRO A 1 532 ? -19.188 -17.217 9.715 1.00 72.38 532 PRO A C 1
ATOM 4165 O O . PRO A 1 532 ? -20.007 -18.030 10.150 1.00 72.38 532 PRO A O 1
ATOM 4168 N N . MET A 1 533 ? -18.149 -16.806 10.450 1.00 73.69 533 MET A N 1
ATOM 4169 C CA . MET A 1 533 ? -17.918 -17.228 11.829 1.00 73.69 533 MET A CA 1
ATOM 4170 C C . MET A 1 533 ? -18.934 -16.611 12.796 1.00 73.69 533 MET A C 1
ATOM 4172 O O . MET A 1 533 ? -19.464 -17.318 13.647 1.00 73.69 533 MET A O 1
ATOM 4176 N N . ARG A 1 534 ? -19.295 -15.328 12.629 1.00 73.06 534 ARG A N 1
ATOM 4177 C CA . ARG A 1 534 ? -20.373 -14.694 13.413 1.00 73.06 534 ARG A CA 1
ATOM 4178 C C . ARG A 1 534 ? -21.726 -15.334 13.129 1.00 73.06 534 ARG A C 1
ATOM 4180 O O . ARG A 1 534 ? -22.481 -15.568 14.066 1.00 73.06 534 ARG A O 1
ATOM 4187 N N . GLN A 1 535 ? -22.012 -15.654 11.869 1.00 79.12 535 GLN A N 1
ATOM 4188 C CA . GLN A 1 535 ? -23.253 -16.331 11.500 1.00 79.12 535 GLN A CA 1
ATOM 4189 C C . GLN A 1 535 ? -23.317 -17.742 12.104 1.00 79.12 535 GLN A C 1
ATOM 4191 O O . GLN A 1 535 ? -24.342 -18.136 12.652 1.00 79.12 535 GLN A O 1
ATOM 4196 N N . THR A 1 536 ? -22.200 -18.470 12.088 1.00 79.19 536 THR A N 1
ATOM 4197 C CA . THR A 1 536 ? -22.084 -19.789 12.725 1.00 79.19 536 THR A CA 1
ATOM 4198 C C . THR A 1 536 ? -22.265 -19.711 14.242 1.00 79.19 536 THR A C 1
ATOM 4200 O O . THR A 1 536 ? -23.068 -20.455 14.799 1.00 79.19 536 THR A O 1
ATOM 4203 N N . LEU A 1 537 ? -21.586 -18.776 14.914 1.00 78.81 537 LEU A N 1
ATOM 4204 C CA . LEU A 1 537 ? -21.744 -18.533 16.352 1.00 78.81 537 LEU A CA 1
ATOM 4205 C C . LEU A 1 537 ? -23.184 -18.161 16.711 1.00 78.81 537 LEU A C 1
ATOM 4207 O O . LEU A 1 537 ? -23.709 -18.644 17.712 1.00 78.81 537 LEU A O 1
ATOM 4211 N N . TYR A 1 538 ? -23.846 -17.354 15.881 1.00 84.38 538 TYR A N 1
ATOM 4212 C CA . TYR A 1 538 ? -25.247 -16.995 16.074 1.00 84.38 538 TYR A CA 1
ATOM 4213 C C . TYR A 1 538 ? -26.173 -18.217 15.985 1.00 84.38 538 TYR A C 1
ATOM 4215 O O . TYR A 1 538 ? -27.040 -18.394 16.844 1.00 84.38 538 TYR A O 1
ATOM 4223 N N . VAL A 1 539 ? -25.962 -19.095 14.999 1.00 83.94 539 VAL A N 1
ATOM 4224 C CA . VAL A 1 539 ? -26.726 -20.347 14.850 1.00 83.94 539 VAL A CA 1
ATOM 4225 C C . VAL A 1 539 ? -26.492 -21.285 16.040 1.00 83.94 539 VAL A C 1
ATOM 4227 O O . VAL A 1 539 ? -27.446 -21.799 16.615 1.00 83.94 539 VAL A O 1
ATOM 4230 N N . LEU A 1 540 ? -25.247 -21.455 16.490 1.00 84.06 540 LEU A N 1
ATOM 4231 C CA . LEU A 1 540 ? -24.948 -22.305 17.651 1.00 84.06 540 LEU A CA 1
ATOM 4232 C C . LEU A 1 540 ? -25.528 -21.733 18.955 1.00 84.06 540 LEU A C 1
ATOM 4234 O O . LEU A 1 540 ? -26.050 -22.477 19.782 1.00 84.06 540 LEU A O 1
ATOM 4238 N N . THR A 1 541 ? -25.501 -20.409 19.120 1.00 83.69 541 THR A N 1
ATOM 4239 C CA . THR A 1 541 ? -26.075 -19.727 20.293 1.00 83.69 541 THR A CA 1
ATOM 4240 C C . THR A 1 541 ? -27.599 -19.844 20.323 1.00 83.69 541 THR A C 1
ATOM 4242 O O . THR A 1 541 ? -28.189 -20.023 21.388 1.00 83.69 541 THR A O 1
ATOM 4245 N N . THR A 1 542 ? -28.252 -19.766 19.161 1.00 87.00 542 THR A N 1
ATOM 4246 C CA . THR A 1 542 ? -29.706 -19.960 19.057 1.00 87.00 542 THR A CA 1
ATOM 4247 C C . THR A 1 542 ? -30.094 -21.407 19.349 1.00 87.00 542 THR A C 1
ATOM 4249 O O . THR A 1 542 ? -30.961 -21.622 20.190 1.00 87.00 542 THR A O 1
ATOM 4252 N N . MET A 1 543 ? -29.368 -22.391 18.810 1.00 87.00 543 MET A N 1
ATOM 4253 C CA . MET A 1 543 ? -29.570 -23.806 19.157 1.00 87.00 543 MET A CA 1
ATOM 4254 C C . MET A 1 543 ? -29.384 -24.080 20.659 1.00 87.00 543 MET A C 1
ATOM 4256 O O . MET A 1 543 ? -30.185 -24.794 21.259 1.00 87.00 543 MET A O 1
ATOM 4260 N N . ALA A 1 544 ? -28.366 -23.485 21.292 1.00 84.75 544 ALA A N 1
ATOM 4261 C CA . ALA A 1 544 ? -28.151 -23.604 22.737 1.00 84.75 544 ALA A CA 1
ATOM 4262 C C . ALA A 1 544 ? -29.318 -23.021 23.541 1.00 84.75 544 ALA A C 1
ATOM 4264 O O . ALA A 1 544 ? -29.770 -23.614 24.522 1.00 84.75 544 ALA A O 1
ATOM 4265 N N . ARG A 1 545 ? -29.828 -21.861 23.116 1.00 89.81 545 ARG A N 1
ATOM 4266 C CA . ARG A 1 545 ? 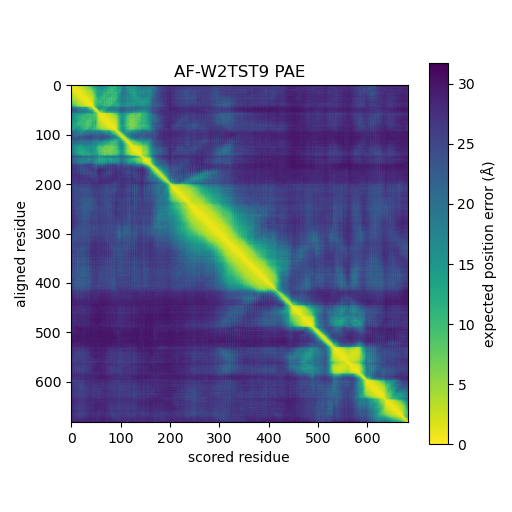-30.974 -21.211 23.750 1.00 89.81 545 ARG A CA 1
ATOM 4267 C C . ARG A 1 545 ? -32.232 -22.069 23.646 1.00 89.81 545 ARG A C 1
ATOM 4269 O O . ARG A 1 545 ? -32.919 -22.231 24.653 1.00 89.81 545 ARG A O 1
ATOM 4276 N N . ASP A 1 546 ? -32.511 -22.619 22.471 1.00 90.19 546 ASP A N 1
ATOM 4277 C CA . ASP A 1 546 ? -33.690 -23.456 22.234 1.00 90.19 546 ASP A CA 1
ATOM 4278 C C . ASP A 1 546 ? -33.639 -24.729 23.086 1.00 90.19 546 ASP A C 1
ATOM 4280 O O . ASP A 1 546 ? -34.617 -25.068 23.754 1.00 90.19 546 ASP A O 1
ATOM 4284 N N . LEU A 1 547 ? -32.462 -25.353 23.184 1.00 91.50 547 LEU A N 1
ATOM 4285 C CA . LEU A 1 547 ? -32.231 -26.507 24.049 1.00 91.50 547 LEU A CA 1
ATOM 4286 C C . LEU A 1 547 ? -32.491 -26.184 25.533 1.00 91.50 547 LEU A C 1
ATOM 4288 O O . LEU A 1 547 ? -33.111 -26.971 26.247 1.00 91.50 547 LEU A O 1
ATOM 4292 N N . VAL A 1 548 ? -32.055 -25.013 26.013 1.00 87.12 548 VAL A N 1
ATOM 4293 C CA . VAL A 1 548 ? -32.311 -24.564 27.395 1.00 87.12 548 VAL A CA 1
ATOM 4294 C C . VAL A 1 548 ? -33.802 -24.318 27.638 1.00 87.12 548 VAL A C 1
ATOM 4296 O O . VAL A 1 548 ? -34.306 -24.619 28.724 1.00 87.12 548 VAL A O 1
ATOM 4299 N N . ILE A 1 549 ? -34.521 -23.785 26.647 1.00 90.38 549 ILE A N 1
ATOM 4300 C CA . ILE A 1 549 ? -35.974 -23.595 26.726 1.00 90.38 549 ILE A CA 1
ATOM 4301 C C . ILE A 1 549 ? -36.680 -24.957 26.802 1.00 90.38 549 ILE A C 1
ATOM 4303 O O . ILE A 1 549 ? -37.527 -25.140 27.680 1.00 90.38 549 ILE A O 1
ATOM 4307 N N . GLU A 1 550 ? -36.302 -25.922 25.958 1.00 91.69 550 GLU A N 1
ATOM 4308 C CA . GLU A 1 550 ? -36.876 -27.278 25.954 1.00 91.69 550 GLU A CA 1
ATOM 4309 C C . GLU A 1 550 ? -36.569 -28.019 27.267 1.00 91.69 550 GLU A C 1
ATOM 4311 O O . GLU A 1 550 ? -37.473 -28.590 27.878 1.00 91.69 550 GLU A O 1
ATOM 4316 N N . LEU A 1 551 ? -35.339 -27.914 27.789 1.00 89.12 551 LEU A N 1
ATOM 4317 C CA . LEU A 1 551 ? -34.962 -28.443 29.107 1.00 89.12 551 LEU A CA 1
ATOM 4318 C C . LEU A 1 551 ? -35.819 -27.863 30.231 1.00 89.12 551 LEU A C 1
ATOM 4320 O O . LEU A 1 551 ? -36.299 -28.605 31.088 1.00 89.12 551 LEU A O 1
ATOM 4324 N N . ARG A 1 552 ? -36.023 -26.541 30.238 1.00 90.62 552 ARG A N 1
ATOM 4325 C CA . ARG A 1 552 ? -36.830 -25.874 31.266 1.00 90.62 552 ARG A CA 1
ATOM 4326 C C . ARG A 1 552 ? -38.289 -26.313 31.185 1.00 90.62 552 ARG A C 1
ATOM 4328 O O . ARG A 1 552 ? -38.891 -26.582 32.219 1.00 90.62 552 ARG A O 1
ATOM 4335 N N . TYR A 1 553 ? -38.831 -26.440 29.976 1.00 94.06 553 TYR A N 1
ATOM 4336 C CA . TYR A 1 553 ? -40.183 -26.941 29.746 1.00 94.06 553 TYR A CA 1
ATOM 4337 C C . TYR A 1 553 ? -40.357 -28.384 30.246 1.00 94.06 553 TYR A C 1
ATOM 4339 O O . TYR A 1 553 ? -41.280 -28.666 31.013 1.00 94.06 553 TYR A O 1
ATOM 4347 N N . LEU A 1 554 ? -39.437 -29.286 29.886 1.00 91.50 554 LEU A N 1
ATOM 4348 C CA . LEU A 1 554 ? -39.462 -30.675 30.353 1.00 91.50 554 LEU A CA 1
ATOM 4349 C C . LEU A 1 554 ? -39.298 -30.771 31.874 1.00 91.50 554 LEU A C 1
ATOM 4351 O O . LEU A 1 554 ? -39.997 -31.557 32.510 1.00 91.50 554 LEU A O 1
ATOM 4355 N N . ALA A 1 555 ? -38.435 -29.946 32.474 1.00 87.44 555 ALA A N 1
ATOM 4356 C CA . ALA A 1 555 ? -38.253 -29.890 33.922 1.00 87.44 555 ALA A CA 1
ATOM 4357 C C . ALA A 1 555 ? -39.517 -29.403 34.650 1.00 87.44 555 ALA A C 1
ATOM 4359 O O . ALA A 1 555 ? -39.916 -30.009 35.644 1.00 87.44 555 ALA A O 1
ATOM 4360 N N . SER A 1 556 ? -40.180 -28.355 34.147 1.00 91.44 556 SER A N 1
ATOM 4361 C CA . SER A 1 556 ? -41.445 -27.861 34.708 1.00 91.44 556 SER A CA 1
ATOM 4362 C C . SER A 1 556 ? -42.560 -28.904 34.620 1.00 91.44 556 SER A C 1
ATOM 4364 O O . SER A 1 556 ? -43.277 -29.119 35.596 1.00 91.44 556 SER A O 1
ATOM 4366 N N . ASN A 1 557 ? -42.673 -29.607 33.491 1.00 90.38 557 ASN A N 1
ATOM 4367 C CA . ASN A 1 557 ? -43.657 -30.677 33.350 1.00 90.38 557 ASN A CA 1
ATOM 4368 C C . ASN A 1 557 ? -43.341 -31.874 34.255 1.00 90.38 557 ASN A C 1
ATOM 4370 O O . ASN A 1 557 ? -44.251 -32.427 34.871 1.00 90.38 557 ASN A O 1
ATOM 4374 N N . ASN A 1 558 ? -42.067 -32.234 34.408 1.00 88.38 558 ASN A N 1
ATOM 4375 C CA . ASN A 1 558 ? -41.664 -33.296 35.325 1.00 88.38 558 ASN A CA 1
ATOM 4376 C C . ASN A 1 558 ? -41.977 -32.934 36.789 1.00 88.38 558 ASN A C 1
ATOM 4378 O O . ASN A 1 558 ? -42.498 -33.759 37.534 1.00 88.38 558 ASN A O 1
ATOM 4382 N N . ALA A 1 559 ? -41.763 -31.673 37.185 1.00 87.19 559 ALA A N 1
ATOM 4383 C CA . ALA A 1 559 ? -42.127 -31.175 38.515 1.00 87.19 559 ALA A CA 1
ATOM 4384 C C . ALA A 1 559 ? -43.644 -31.220 38.785 1.00 87.19 559 ALA A C 1
ATOM 4386 O O . ALA A 1 559 ? -44.062 -31.329 39.933 1.00 87.19 559 ALA A O 1
ATOM 4387 N N . SER A 1 560 ? -44.470 -31.186 37.735 1.00 90.25 560 SER A N 1
ATOM 4388 C CA . SER A 1 560 ? -45.926 -31.366 37.834 1.00 90.25 560 SER A CA 1
ATOM 4389 C C . SER A 1 560 ? -46.376 -32.837 37.907 1.00 90.25 560 SER A C 1
ATOM 4391 O O . SER A 1 560 ? -47.570 -33.114 37.828 1.00 90.25 560 SER A O 1
ATOM 4393 N N . GLY A 1 561 ? -45.440 -33.788 38.030 1.00 88.56 561 GLY A N 1
ATOM 4394 C CA . GLY A 1 561 ? -45.720 -35.224 38.143 1.00 88.56 561 GLY A CA 1
ATOM 4395 C C . GLY A 1 561 ? -45.912 -35.952 36.809 1.00 88.56 561 GLY A C 1
ATOM 4396 O O . GLY A 1 561 ? -46.220 -37.143 36.800 1.00 88.56 561 GLY A O 1
ATOM 4397 N N . HIS A 1 562 ? -45.721 -35.276 35.671 1.00 88.75 562 HIS A N 1
ATOM 4398 C CA . HIS A 1 562 ? -45.788 -35.927 34.365 1.00 88.75 562 HIS A CA 1
ATOM 4399 C C . HIS A 1 562 ? -44.474 -36.653 34.069 1.00 88.75 562 HIS A C 1
ATOM 4401 O O . HIS A 1 562 ? -43.411 -36.037 34.043 1.00 88.75 562 HIS A O 1
ATOM 4407 N N . LYS A 1 563 ? -44.546 -37.957 33.778 1.00 90.75 563 LYS A N 1
ATOM 4408 C CA . LYS A 1 563 ? -43.382 -38.753 33.371 1.00 90.75 563 LYS A CA 1
ATOM 4409 C C . LYS A 1 563 ? -42.869 -38.269 32.010 1.00 90.75 563 LYS A C 1
ATOM 4411 O O . LYS A 1 563 ? -43.477 -38.559 30.982 1.00 90.75 563 LYS A O 1
ATOM 4416 N N . MET A 1 564 ? -41.755 -37.541 32.010 1.00 92.44 564 MET A N 1
ATOM 4417 C CA . MET A 1 564 ? -41.123 -37.007 30.799 1.00 92.44 564 MET A CA 1
ATOM 4418 C C . MET A 1 564 ? -39.901 -37.835 30.389 1.00 92.44 564 MET A C 1
ATOM 4420 O O . MET A 1 564 ? -39.170 -38.350 31.232 1.00 92.44 564 MET A O 1
ATOM 4424 N N . ASN A 1 565 ? -39.675 -37.959 29.080 1.00 89.12 565 ASN A N 1
ATOM 4425 C CA . ASN A 1 565 ? -38.495 -38.615 28.520 1.00 89.12 565 ASN A CA 1
ATOM 4426 C C . ASN A 1 565 ? -37.456 -37.556 28.109 1.00 89.12 565 ASN A C 1
ATOM 4428 O O . ASN A 1 565 ? -37.687 -36.791 27.174 1.00 89.12 565 ASN A O 1
ATOM 4432 N N . PHE A 1 566 ? -36.309 -37.531 28.792 1.00 90.50 566 PHE A N 1
ATOM 4433 C CA . PHE A 1 566 ? -35.223 -36.578 28.531 1.00 90.50 566 PHE A CA 1
ATOM 4434 C C . PHE A 1 566 ? -34.235 -37.034 27.444 1.00 90.50 566 PHE A C 1
ATOM 4436 O O . PHE A 1 566 ? -33.368 -36.251 27.065 1.00 90.50 566 PHE A O 1
ATOM 4443 N N . THR A 1 567 ? -34.344 -38.260 26.914 1.00 90.25 567 THR A N 1
ATOM 4444 C CA . THR A 1 567 ? -33.349 -38.836 25.989 1.00 90.25 567 THR A CA 1
ATOM 4445 C C . THR A 1 567 ? -33.124 -37.964 24.755 1.00 90.25 567 THR A C 1
ATOM 4447 O O . THR A 1 567 ? -31.980 -37.674 24.426 1.00 90.25 567 THR A O 1
ATOM 4450 N N . LYS A 1 568 ? -34.198 -37.462 24.132 1.00 89.75 568 LYS A N 1
ATOM 4451 C CA . LYS A 1 568 ? -34.102 -36.606 22.939 1.00 89.75 568 LYS A CA 1
ATOM 4452 C C . LYS A 1 568 ? -33.302 -35.326 23.213 1.00 89.75 568 LYS A C 1
ATOM 4454 O O . LYS A 1 568 ? -32.364 -35.018 22.492 1.00 89.75 568 LYS A O 1
ATOM 4459 N N . VAL A 1 569 ? -33.635 -34.622 24.294 1.00 89.62 569 VAL A N 1
ATOM 4460 C CA . VAL A 1 569 ? -32.950 -33.382 24.685 1.00 89.62 569 VAL A CA 1
ATOM 4461 C C . VAL A 1 569 ? -31.496 -33.637 25.085 1.00 89.62 569 VAL A C 1
ATOM 4463 O O . VAL A 1 569 ? -30.629 -32.817 24.800 1.00 89.62 569 VAL A O 1
ATOM 4466 N N . ILE A 1 570 ? -31.199 -34.781 25.703 1.00 84.88 570 ILE A N 1
ATOM 4467 C CA . ILE A 1 570 ? -29.820 -35.186 26.006 1.00 84.88 570 ILE A CA 1
ATOM 4468 C C . ILE A 1 570 ? -29.028 -35.439 24.715 1.00 84.88 570 ILE A C 1
ATOM 4470 O O . ILE A 1 570 ? -27.869 -35.032 24.621 1.00 84.88 570 ILE A O 1
ATOM 4474 N N . ASP A 1 571 ? -29.631 -36.075 23.712 1.00 87.94 571 ASP A N 1
ATOM 4475 C CA . ASP A 1 571 ? -28.974 -36.326 22.427 1.00 87.94 571 ASP A CA 1
ATOM 4476 C C . ASP A 1 571 ? -28.776 -35.036 21.617 1.00 87.94 571 ASP A C 1
ATOM 4478 O O . ASP A 1 571 ? -27.689 -34.819 21.075 1.00 87.94 571 ASP A O 1
ATOM 4482 N N . ASP A 1 572 ? -29.754 -34.126 21.625 1.00 86.19 572 ASP A N 1
ATOM 4483 C CA . ASP A 1 572 ? -29.630 -32.796 21.016 1.00 86.19 572 ASP A CA 1
ATOM 4484 C C . ASP A 1 572 ? -28.535 -31.960 21.711 1.00 86.19 572 ASP A C 1
ATOM 4486 O O . ASP A 1 572 ? -27.730 -31.304 21.042 1.00 86.19 572 ASP A O 1
ATOM 4490 N N . ALA A 1 573 ? -28.411 -32.063 23.041 1.00 83.62 573 ALA A N 1
ATOM 4491 C CA . ALA A 1 573 ? -27.335 -31.433 23.809 1.00 83.62 573 ALA A CA 1
ATOM 4492 C C . ALA A 1 573 ? -25.952 -31.983 23.428 1.00 83.62 573 ALA A C 1
ATOM 4494 O O . ALA A 1 573 ? -25.005 -31.218 23.234 1.00 83.62 573 ALA A O 1
ATOM 4495 N N . ARG A 1 574 ? -25.824 -33.311 23.288 1.00 87.44 574 ARG A N 1
ATOM 4496 C CA . ARG A 1 574 ? -24.575 -33.958 22.850 1.00 87.44 574 ARG A CA 1
ATOM 4497 C C . ARG A 1 574 ? -24.199 -33.544 21.435 1.00 87.44 574 ARG A C 1
ATOM 4499 O O . ARG A 1 574 ? -23.027 -33.272 21.186 1.00 87.44 574 ARG A O 1
ATOM 4506 N N . LYS A 1 575 ? -25.173 -33.477 20.525 1.00 88.19 575 LYS A N 1
ATOM 4507 C CA . LYS A 1 575 ? -24.953 -33.056 19.138 1.00 88.19 575 LYS A CA 1
ATOM 4508 C C . LYS A 1 575 ? -24.470 -31.610 19.071 1.00 88.19 575 LYS A C 1
ATOM 4510 O O . LYS A 1 575 ? -23.470 -31.345 18.416 1.00 88.19 575 LYS A O 1
ATOM 4515 N N . LEU A 1 576 ? -25.117 -30.704 19.806 1.00 88.00 576 LEU A N 1
ATOM 4516 C CA . LEU A 1 576 ? -24.694 -29.307 19.903 1.00 88.00 576 LEU A CA 1
ATOM 4517 C C . LEU A 1 576 ? -23.293 -29.172 20.511 1.00 88.00 576 LEU A C 1
ATOM 4519 O O . LEU A 1 576 ? -22.484 -28.398 20.009 1.00 88.00 576 LEU A O 1
ATOM 4523 N N . ARG A 1 577 ? -22.986 -29.940 21.564 1.00 86.25 577 ARG A N 1
ATOM 4524 C CA . ARG A 1 577 ? -21.650 -29.970 22.169 1.00 86.25 577 ARG A CA 1
ATOM 4525 C C . ARG A 1 577 ? -20.594 -30.425 21.165 1.00 86.25 577 ARG A C 1
ATOM 4527 O O . ARG A 1 577 ? -19.553 -29.790 21.086 1.00 86.25 577 ARG A O 1
ATOM 4534 N N . ASN A 1 578 ? -20.845 -31.502 20.423 1.00 82.88 578 ASN A N 1
ATOM 4535 C CA . ASN A 1 578 ? -19.898 -32.007 19.429 1.00 82.88 578 ASN A CA 1
ATOM 4536 C C . ASN A 1 578 ? -19.709 -30.997 18.286 1.00 82.88 578 ASN A C 1
ATOM 4538 O O . ASN A 1 578 ? -18.577 -30.707 17.939 1.00 82.88 578 ASN A O 1
ATOM 4542 N N . GLU A 1 579 ? -20.783 -30.369 17.798 1.00 83.56 579 GLU A N 1
ATOM 4543 C CA . GLU A 1 579 ? -20.704 -29.320 16.769 1.00 83.56 579 GLU A CA 1
ATOM 4544 C C . GLU A 1 579 ? -19.928 -28.082 17.256 1.00 83.56 579 GLU A C 1
ATOM 4546 O O . GLU A 1 579 ? -19.122 -27.512 16.522 1.00 83.56 579 GLU A O 1
ATOM 4551 N N . LEU A 1 580 ? -20.147 -27.670 18.512 1.00 81.06 580 LEU A N 1
ATOM 4552 C CA . LEU A 1 580 ? -19.359 -26.621 19.158 1.00 81.06 580 LEU A CA 1
ATOM 4553 C C . LEU A 1 580 ? -17.893 -27.033 19.247 1.00 81.06 580 LEU A C 1
ATOM 4555 O O . LEU A 1 580 ? -17.039 -26.223 18.912 1.00 81.06 580 LEU A O 1
ATOM 4559 N N . ASN A 1 581 ? -17.601 -28.268 19.657 1.00 77.81 581 ASN A N 1
ATOM 4560 C CA . ASN A 1 581 ? -16.233 -28.759 19.766 1.00 77.81 581 ASN A CA 1
ATOM 4561 C C . ASN A 1 581 ? -15.554 -28.807 18.395 1.00 77.81 581 ASN A C 1
ATOM 4563 O O . ASN A 1 581 ? -14.495 -28.223 18.249 1.00 77.81 581 ASN A O 1
ATOM 4567 N N . ASP A 1 582 ? -16.171 -29.391 17.372 1.00 78.56 582 ASP A N 1
ATOM 4568 C CA . ASP A 1 582 ? -15.576 -29.513 16.036 1.00 78.56 582 ASP A CA 1
ATOM 4569 C C . ASP A 1 582 ? -15.278 -28.138 15.420 1.00 78.56 582 ASP A C 1
ATOM 4571 O O . ASP A 1 582 ? -14.220 -27.923 14.829 1.00 78.56 582 ASP A O 1
ATOM 4575 N N . ARG A 1 583 ? -16.177 -27.161 15.612 1.00 75.25 583 ARG A N 1
ATOM 4576 C CA . ARG A 1 583 ? -16.002 -25.805 15.070 1.00 75.25 583 ARG A CA 1
ATOM 4577 C C . ARG A 1 583 ? -15.127 -24.895 15.931 1.00 75.25 583 ARG A C 1
ATOM 4579 O O . ARG A 1 583 ? -14.510 -23.984 15.386 1.00 75.25 583 ARG A O 1
ATOM 4586 N N . LEU A 1 584 ? -15.063 -25.106 17.248 1.00 65.44 584 LEU A N 1
ATOM 4587 C CA . LEU A 1 584 ? -14.205 -24.337 18.161 1.00 65.44 584 LEU A CA 1
ATOM 4588 C C . LEU A 1 584 ? -12.832 -24.974 18.375 1.00 65.44 584 LEU A C 1
ATOM 4590 O O . LEU A 1 584 ? -11.930 -24.255 18.781 1.00 65.44 584 LEU A O 1
ATOM 4594 N N . ILE A 1 585 ? -12.618 -26.258 18.079 1.00 58.28 585 ILE A N 1
ATOM 4595 C CA . ILE A 1 585 ? -11.281 -26.880 18.052 1.00 58.28 585 ILE A CA 1
ATOM 4596 C C . ILE A 1 585 ? -10.415 -26.189 16.994 1.00 58.28 585 ILE A C 1
ATOM 4598 O O . ILE A 1 585 ? -9.260 -25.891 17.278 1.00 58.28 585 ILE A O 1
ATOM 4602 N N . ILE A 1 586 ? -11.012 -25.787 15.865 1.00 52.66 586 ILE A N 1
ATOM 4603 C CA . ILE A 1 586 ? -10.384 -24.927 14.844 1.00 52.66 586 ILE A CA 1
ATOM 4604 C C . ILE A 1 586 ? -9.980 -23.550 15.417 1.00 52.66 586 ILE A C 1
ATOM 4606 O O . ILE A 1 586 ? -9.070 -22.908 14.910 1.00 52.66 586 ILE A O 1
ATOM 4610 N N . VAL A 1 587 ? -10.636 -23.084 16.488 1.00 48.88 587 VAL A N 1
ATOM 4611 C CA . VAL A 1 587 ? -10.382 -21.776 17.123 1.00 48.88 587 VAL A CA 1
ATOM 4612 C C . VAL A 1 587 ? -9.467 -21.895 18.355 1.00 48.88 587 VAL A C 1
ATOM 4614 O O . VAL A 1 587 ? -8.714 -20.971 18.656 1.00 48.88 587 VAL A O 1
ATOM 4617 N N . ARG A 1 588 ? -9.487 -23.030 19.071 1.00 46.41 588 ARG A N 1
ATOM 4618 C CA . ARG A 1 588 ? -8.621 -23.312 20.233 1.00 46.41 588 ARG A CA 1
ATOM 4619 C C . ARG A 1 588 ? -7.206 -23.740 19.826 1.00 46.41 588 ARG A C 1
ATOM 4621 O O . ARG A 1 588 ? -6.274 -23.507 20.596 1.00 46.41 588 ARG A O 1
ATOM 4628 N N . SER A 1 589 ? -7.015 -24.288 18.623 1.00 47.19 589 SER A N 1
ATOM 4629 C CA . SER A 1 589 ? -5.687 -24.626 18.083 1.00 47.19 589 SER A CA 1
ATOM 4630 C C . SER A 1 589 ? -4.769 -23.414 17.884 1.00 47.19 589 SER A C 1
ATOM 4632 O O . SER A 1 589 ? -3.554 -23.580 17.861 1.00 47.19 589 SER A O 1
ATOM 4634 N N . ASP A 1 590 ? -5.319 -22.199 17.807 1.00 47.56 590 ASP A N 1
ATOM 4635 C CA . ASP A 1 590 ? -4.541 -21.000 17.474 1.00 47.56 590 ASP A CA 1
ATOM 4636 C C . ASP A 1 590 ? -3.872 -20.318 18.680 1.00 47.56 590 ASP A C 1
ATOM 4638 O O . ASP A 1 590 ? -2.974 -19.500 18.479 1.00 47.56 590 ASP A O 1
ATOM 4642 N N . LYS A 1 591 ? -4.273 -20.617 19.930 1.00 48.53 591 LYS A N 1
ATOM 4643 C CA . LYS A 1 591 ? -3.791 -19.851 21.102 1.00 48.53 591 LYS A CA 1
ATOM 4644 C C . LYS A 1 591 ? -3.156 -20.662 22.235 1.00 48.53 591 LYS A C 1
ATOM 4646 O O . LYS A 1 591 ? -2.333 -20.096 22.946 1.00 48.53 591 LYS A O 1
ATOM 4651 N N . GLU A 1 592 ? -3.472 -21.951 22.402 1.00 48.16 592 GLU A N 1
ATOM 4652 C CA . GLU A 1 592 ? -2.975 -22.728 23.563 1.00 48.16 592 GLU A CA 1
ATOM 4653 C C . GLU A 1 592 ? -2.272 -24.059 23.221 1.00 48.16 592 GLU A C 1
ATOM 4655 O O . GLU A 1 592 ? -1.673 -24.659 24.108 1.00 48.16 592 GLU A O 1
ATOM 4660 N N . ASN A 1 593 ? -2.231 -24.485 21.948 1.00 46.19 593 ASN A N 1
ATOM 4661 C CA . ASN A 1 593 ? -1.653 -25.781 21.539 1.00 46.19 593 ASN A CA 1
ATOM 4662 C C . ASN A 1 593 ? -0.415 -25.709 20.620 1.00 46.19 593 ASN A C 1
ATOM 4664 O O . ASN A 1 593 ? -0.031 -26.712 20.025 1.00 46.19 593 ASN A O 1
ATOM 4668 N N . MET A 1 594 ? 0.281 -24.569 20.551 1.00 49.38 594 MET A N 1
ATOM 4669 C CA . MET A 1 594 ? 1.542 -24.455 19.788 1.00 49.38 594 MET A CA 1
ATOM 4670 C C . MET A 1 594 ? 2.682 -25.349 20.318 1.00 49.38 594 MET A C 1
ATOM 4672 O O . MET A 1 594 ? 3.684 -25.516 19.632 1.00 49.38 594 MET A O 1
ATOM 4676 N N . ASN A 1 595 ? 2.537 -25.956 21.503 1.00 53.50 595 ASN A N 1
ATOM 4677 C CA . ASN A 1 595 ? 3.605 -26.747 22.121 1.00 53.50 595 ASN A CA 1
ATOM 4678 C C . ASN A 1 595 ? 3.458 -28.270 21.978 1.00 53.50 595 ASN A C 1
ATOM 4680 O O . ASN A 1 595 ? 4.362 -28.967 22.422 1.00 53.50 595 ASN A O 1
ATOM 4684 N N . ASN A 1 596 ? 2.372 -28.796 21.390 1.00 51.94 596 ASN A N 1
ATOM 4685 C CA . ASN A 1 596 ? 2.162 -30.252 21.272 1.00 51.94 596 ASN A CA 1
ATOM 4686 C C . ASN A 1 596 ? 1.465 -30.719 19.976 1.00 51.94 596 ASN A C 1
ATOM 4688 O O . ASN A 1 596 ? 1.121 -31.896 19.880 1.00 51.94 596 ASN A O 1
ATOM 4692 N N . CYS A 1 597 ? 1.255 -29.856 18.978 1.00 50.62 597 CYS A N 1
ATOM 4693 C CA . CYS A 1 597 ? 0.886 -30.344 17.646 1.00 50.62 597 CYS A CA 1
ATOM 4694 C C . CYS A 1 597 ? 2.102 -31.041 17.026 1.00 50.62 597 CYS A C 1
ATOM 4696 O O . CYS A 1 597 ? 3.162 -30.425 16.892 1.00 50.62 597 CYS A O 1
ATOM 4698 N N . ASP A 1 598 ? 1.956 -32.313 16.647 1.00 72.81 598 ASP A N 1
ATOM 4699 C CA . ASP A 1 598 ? 2.969 -32.988 15.840 1.00 72.81 598 ASP A CA 1
ATOM 4700 C C . ASP A 1 598 ? 3.181 -32.178 14.552 1.00 72.81 598 ASP A C 1
ATOM 4702 O O . ASP A 1 598 ? 2.229 -31.672 13.946 1.00 72.81 598 ASP A O 1
ATOM 4706 N N . LEU A 1 599 ? 4.438 -32.028 14.138 1.00 72.19 599 LEU A N 1
ATOM 4707 C CA . LEU A 1 599 ? 4.832 -31.230 12.976 1.00 72.19 599 LEU A CA 1
ATOM 4708 C C . LEU A 1 599 ? 4.044 -31.648 11.723 1.00 72.19 599 LEU A C 1
ATOM 4710 O O . LEU A 1 599 ? 3.702 -30.803 10.897 1.00 72.19 599 LEU A O 1
ATOM 4714 N N . SER A 1 600 ? 3.702 -32.935 11.626 1.00 76.31 600 SER A N 1
ATOM 4715 C CA . SER A 1 600 ? 2.871 -33.516 10.566 1.00 76.31 600 SER A CA 1
ATOM 4716 C C . SER A 1 600 ? 1.461 -32.917 10.504 1.00 76.31 600 SER A C 1
ATOM 4718 O O . SER A 1 600 ? 0.941 -32.659 9.420 1.00 76.31 600 SER A O 1
ATOM 4720 N N . GLU A 1 601 ? 0.840 -32.666 11.655 1.00 75.75 601 GLU A N 1
ATOM 4721 C CA . GLU A 1 601 ? -0.522 -32.136 11.762 1.00 75.75 601 GLU A CA 1
ATOM 4722 C C . GLU A 1 601 ? -0.547 -30.635 11.436 1.00 75.75 601 GLU A C 1
ATOM 4724 O O . GLU A 1 601 ? -1.444 -30.146 10.745 1.00 75.75 601 GLU A O 1
ATOM 4729 N N . LEU A 1 602 ? 0.514 -29.920 11.830 1.00 74.00 602 LEU A N 1
ATOM 4730 C CA . LEU A 1 602 ? 0.731 -28.525 11.452 1.00 74.00 602 LEU A CA 1
ATOM 4731 C C . LEU A 1 602 ? 0.963 -28.376 9.939 1.00 74.00 602 LEU A C 1
ATOM 4733 O O . LEU A 1 602 ? 0.399 -27.477 9.315 1.00 74.00 602 LEU A O 1
ATOM 4737 N N . LEU A 1 603 ? 1.757 -29.274 9.342 1.00 82.62 603 LEU A N 1
ATOM 4738 C CA . LEU A 1 603 ? 1.979 -29.331 7.895 1.00 82.62 603 LEU A CA 1
ATOM 4739 C C . LEU A 1 603 ? 0.680 -29.613 7.140 1.00 82.62 603 LEU A C 1
ATOM 4741 O O . LEU A 1 603 ? 0.390 -28.930 6.161 1.00 82.62 603 LEU A O 1
ATOM 4745 N N . TYR A 1 604 ? -0.134 -30.555 7.622 1.00 85.12 604 TYR A N 1
ATOM 4746 C CA . TYR A 1 604 ? -1.429 -30.855 7.017 1.00 85.12 604 TYR A CA 1
ATOM 4747 C C . TYR A 1 604 ? -2.382 -29.650 7.058 1.00 85.12 604 TYR A C 1
ATOM 4749 O O . TYR A 1 604 ? -3.019 -29.326 6.053 1.00 85.12 604 TYR A O 1
ATOM 4757 N N . MET A 1 605 ? -2.453 -28.940 8.189 1.00 75.75 605 MET A N 1
ATOM 4758 C CA . MET A 1 605 ? -3.265 -27.724 8.309 1.00 75.75 605 MET A CA 1
ATOM 4759 C C . MET A 1 605 ? -2.758 -26.585 7.414 1.00 75.75 605 MET A C 1
ATOM 4761 O O . MET A 1 605 ? -3.567 -25.868 6.821 1.00 75.75 605 MET A O 1
ATOM 4765 N N . LEU A 1 606 ? -1.437 -26.432 7.276 1.00 78.62 606 LEU A N 1
ATOM 4766 C CA . LEU A 1 606 ? -0.826 -25.476 6.349 1.00 78.62 606 LEU A CA 1
ATOM 4767 C C . LEU A 1 606 ? -1.170 -25.807 4.893 1.00 78.62 606 LEU A C 1
ATOM 4769 O O . LEU A 1 606 ? -1.650 -24.935 4.174 1.00 78.62 606 LEU A O 1
ATOM 4773 N N . GLU A 1 607 ? -1.020 -27.065 4.475 1.00 87.12 607 GLU A N 1
ATOM 4774 C CA . GLU A 1 607 ? -1.377 -27.505 3.121 1.00 87.12 607 GLU A CA 1
ATOM 4775 C C . GLU A 1 607 ? -2.870 -27.330 2.820 1.00 87.12 607 GLU A C 1
ATOM 4777 O O . GLU A 1 607 ? -3.247 -26.950 1.707 1.00 87.12 607 GLU A O 1
ATOM 4782 N N . LEU A 1 608 ? -3.735 -27.599 3.802 1.00 81.19 608 LEU A N 1
ATOM 4783 C CA . LEU A 1 608 ? -5.173 -27.398 3.662 1.00 81.19 608 LEU A CA 1
ATOM 4784 C C . LEU A 1 608 ? -5.502 -25.911 3.491 1.00 81.19 608 LEU A C 1
ATOM 4786 O O . LEU A 1 608 ? -6.227 -25.542 2.567 1.00 81.19 608 LEU A O 1
ATOM 4790 N N . ARG A 1 609 ? -4.904 -25.048 4.317 1.00 73.75 609 ARG A N 1
ATOM 4791 C CA . ARG A 1 609 ? -5.085 -23.596 4.235 1.00 73.75 609 ARG A CA 1
ATOM 4792 C C . ARG A 1 609 ? -4.551 -23.022 2.923 1.00 73.75 609 ARG A C 1
ATOM 4794 O O . ARG A 1 609 ? -5.188 -22.148 2.337 1.00 73.75 609 ARG A O 1
ATOM 4801 N N . ASP A 1 610 ? -3.429 -23.532 2.425 1.00 80.75 610 ASP A N 1
ATOM 4802 C CA . ASP A 1 610 ? -2.876 -23.146 1.126 1.00 80.75 610 ASP A CA 1
ATOM 4803 C C . ASP A 1 610 ? -3.784 -23.568 -0.034 1.00 80.75 610 ASP A C 1
ATOM 4805 O O . ASP A 1 610 ? -3.978 -22.801 -0.985 1.00 80.75 610 ASP A O 1
ATOM 4809 N N . ARG A 1 611 ? -4.397 -24.755 0.049 1.00 87.12 611 ARG A N 1
ATOM 4810 C CA . ARG A 1 611 ? -5.381 -25.232 -0.933 1.00 87.12 611 ARG A CA 1
ATOM 4811 C C . ARG A 1 611 ? -6.630 -24.347 -0.955 1.00 87.12 611 ARG A C 1
ATOM 4813 O O . ARG A 1 611 ? -7.088 -23.966 -2.038 1.00 87.12 611 ARG A O 1
ATOM 4820 N N . ASP A 1 612 ? -7.143 -23.978 0.213 1.00 80.25 612 ASP A N 1
ATOM 4821 C CA . ASP A 1 612 ? -8.316 -23.109 0.337 1.00 80.25 612 ASP A CA 1
ATOM 4822 C C . ASP A 1 612 ? -8.018 -21.692 -0.165 1.00 80.25 612 ASP A C 1
ATOM 4824 O O . ASP A 1 612 ? -8.780 -21.139 -0.963 1.00 80.25 612 ASP A O 1
ATOM 4828 N N . ASN A 1 613 ? -6.864 -21.131 0.206 1.00 77.50 613 ASN A N 1
ATOM 4829 C CA . ASN A 1 613 ? -6.411 -19.828 -0.280 1.00 77.50 613 ASN A CA 1
ATOM 4830 C C . ASN A 1 613 ? -6.250 -19.810 -1.805 1.00 77.50 613 ASN A C 1
ATOM 4832 O O . ASN A 1 613 ? -6.671 -18.851 -2.457 1.00 77.50 613 ASN A O 1
ATOM 4836 N N . ARG A 1 614 ? -5.686 -20.873 -2.394 1.00 87.62 614 ARG A N 1
ATOM 4837 C CA . ARG A 1 614 ? -5.550 -21.002 -3.852 1.00 87.62 614 ARG A CA 1
ATOM 4838 C C . ARG A 1 614 ? -6.917 -21.054 -4.536 1.00 87.62 614 ARG A C 1
ATOM 4840 O O . ARG A 1 614 ? -7.141 -20.322 -5.497 1.00 87.62 614 ARG A O 1
ATOM 4847 N N . THR A 1 615 ? -7.849 -21.834 -3.994 1.00 82.62 615 THR A N 1
ATOM 4848 C CA . THR A 1 615 ? -9.223 -21.939 -4.514 1.00 82.62 615 THR A CA 1
ATOM 4849 C C . THR A 1 615 ? -9.953 -20.594 -4.449 1.00 82.62 615 THR A C 1
ATOM 4851 O O . THR A 1 615 ? -10.615 -20.181 -5.405 1.00 82.62 615 THR A O 1
ATOM 4854 N N . LEU A 1 616 ? -9.796 -19.863 -3.343 1.00 76.62 616 LEU A N 1
ATOM 4855 C CA . LEU A 1 616 ? -10.408 -18.552 -3.153 1.00 76.62 616 LEU A CA 1
ATOM 4856 C C . LEU A 1 616 ? -9.809 -17.501 -4.100 1.00 76.62 616 LEU A C 1
ATOM 4858 O O . LEU A 1 616 ? -10.547 -16.714 -4.693 1.00 76.62 616 LEU A O 1
ATOM 4862 N N . PHE A 1 617 ? -8.491 -17.532 -4.311 1.00 82.12 617 PHE A N 1
ATOM 4863 C CA . PHE A 1 617 ? -7.801 -16.672 -5.273 1.00 82.12 617 PHE A CA 1
ATOM 4864 C C . PHE A 1 617 ? -8.247 -16.935 -6.720 1.00 82.12 617 PHE A C 1
ATOM 4866 O O . PHE A 1 617 ? -8.514 -15.996 -7.473 1.00 82.12 617 PHE A O 1
ATOM 4873 N N . GLU A 1 618 ? -8.398 -18.201 -7.114 1.00 85.56 618 GLU A N 1
ATOM 4874 C CA . GLU A 1 618 ? -8.924 -18.577 -8.432 1.00 85.56 618 GLU A CA 1
ATOM 4875 C C . GLU A 1 618 ? -10.376 -18.121 -8.626 1.00 85.56 618 GLU A C 1
ATOM 4877 O O . GLU A 1 618 ? -10.720 -17.589 -9.687 1.00 85.56 618 GLU A O 1
ATOM 4882 N N . SER A 1 619 ? -11.222 -18.256 -7.598 1.00 73.75 619 SER A N 1
ATOM 4883 C CA . SER A 1 619 ? -12.598 -17.748 -7.629 1.00 73.75 619 SER A CA 1
ATOM 4884 C C . SER A 1 619 ? -12.644 -16.224 -7.753 1.00 73.75 619 SER A C 1
ATOM 4886 O O . SER A 1 619 ? -13.461 -15.695 -8.506 1.00 73.75 619 SER A O 1
ATOM 4888 N N . LEU A 1 620 ? -11.759 -15.508 -7.052 1.00 74.25 620 LEU A N 1
ATOM 4889 C CA . LEU A 1 620 ? -11.659 -14.052 -7.134 1.00 74.25 620 LEU A CA 1
ATOM 4890 C C . LEU A 1 620 ? -11.251 -13.603 -8.545 1.00 74.25 620 LEU A C 1
ATOM 4892 O O . LEU A 1 620 ? -11.866 -12.697 -9.106 1.00 74.25 620 LEU A O 1
ATOM 4896 N N . ASN A 1 621 ? -10.257 -14.264 -9.144 1.00 84.25 621 ASN A N 1
ATOM 4897 C CA . ASN A 1 621 ? -9.819 -13.973 -10.510 1.00 84.25 621 ASN A CA 1
ATOM 4898 C C . ASN A 1 621 ? -10.912 -14.264 -11.540 1.00 84.25 621 ASN A C 1
ATOM 4900 O O . ASN A 1 621 ? -11.070 -13.497 -12.488 1.00 84.25 621 ASN A O 1
ATOM 4904 N N . ARG A 1 622 ? -11.702 -15.326 -11.339 1.00 84.62 622 ARG A N 1
ATOM 4905 C CA . ARG A 1 622 ? -12.865 -15.625 -12.183 1.00 84.62 622 ARG A CA 1
ATOM 4906 C C . ARG A 1 622 ? -13.919 -14.521 -12.092 1.00 84.62 622 ARG A C 1
ATOM 4908 O O . ARG A 1 622 ? -14.307 -13.989 -13.126 1.00 84.62 622 ARG A O 1
ATOM 4915 N N . CYS A 1 623 ? -14.295 -14.104 -10.880 1.00 69.31 623 CYS A N 1
ATOM 4916 C CA . CYS A 1 623 ? -15.216 -12.980 -10.673 1.00 69.31 623 CYS A CA 1
ATOM 4917 C C . CYS A 1 623 ? -14.691 -11.678 -11.293 1.00 69.31 623 CYS A C 1
ATOM 4919 O O . CYS A 1 623 ? -15.454 -10.932 -11.901 1.00 69.31 623 CYS A O 1
ATOM 4921 N N . LYS A 1 624 ? -13.387 -11.404 -11.175 1.00 78.56 624 LYS A N 1
ATOM 4922 C CA . LYS A 1 624 ? -12.759 -10.231 -11.793 1.00 78.56 624 LYS A CA 1
ATOM 4923 C C . LYS A 1 624 ? -12.836 -10.288 -13.320 1.00 78.56 624 LYS A C 1
ATOM 4925 O O . LYS A 1 624 ? -13.217 -9.301 -13.937 1.00 78.56 624 LYS A O 1
ATOM 4930 N N . ALA A 1 625 ? -12.532 -11.434 -13.926 1.00 84.19 625 ALA A N 1
ATOM 4931 C CA . ALA A 1 625 ? -12.631 -11.617 -15.372 1.00 84.19 625 ALA A CA 1
ATOM 4932 C C . ALA A 1 625 ? -14.080 -11.489 -15.873 1.00 84.19 625 ALA A C 1
ATOM 4934 O O . ALA A 1 625 ? -14.321 -10.861 -16.902 1.00 84.19 625 ALA A O 1
ATOM 4935 N N . GLU A 1 626 ? -15.053 -12.033 -15.136 1.00 79.38 626 GLU A N 1
ATOM 4936 C CA . GLU A 1 626 ? -16.481 -11.860 -15.428 1.00 79.38 626 GLU A CA 1
ATOM 4937 C C . GLU A 1 626 ? -16.907 -10.393 -15.322 1.00 79.38 626 GLU A C 1
ATOM 4939 O O . GLU A 1 626 ? -17.635 -9.900 -16.185 1.00 79.38 626 GLU A O 1
ATOM 4944 N N . TYR A 1 627 ? -16.411 -9.674 -14.313 1.00 74.75 627 TYR A N 1
ATOM 4945 C CA . TYR A 1 627 ? -16.657 -8.245 -14.156 1.00 74.75 627 TYR A CA 1
ATOM 4946 C C . TYR A 1 627 ? -16.058 -7.435 -15.311 1.00 74.75 627 TYR A C 1
ATOM 4948 O O . TYR A 1 627 ? -16.769 -6.644 -15.919 1.00 74.75 627 TYR A O 1
ATOM 4956 N N . GLU A 1 628 ? -14.797 -7.667 -15.679 1.00 79.56 628 GLU A N 1
ATOM 4957 C CA . GLU A 1 628 ? -14.152 -7.002 -16.821 1.00 79.56 628 GLU A CA 1
ATOM 4958 C C . GLU A 1 628 ? -14.851 -7.340 -18.150 1.00 79.56 628 GLU A C 1
ATOM 4960 O O . GLU A 1 628 ? -14.965 -6.493 -19.038 1.00 79.56 628 GLU A O 1
ATOM 4965 N N . ALA A 1 629 ? -15.354 -8.568 -18.307 1.00 82.62 629 ALA A N 1
ATOM 4966 C CA . ALA A 1 629 ? -16.141 -8.964 -19.470 1.00 82.62 629 ALA A CA 1
ATOM 4967 C C . ALA A 1 629 ? -17.500 -8.247 -19.510 1.00 82.62 629 ALA A C 1
ATOM 4969 O O . ALA A 1 629 ? -17.922 -7.790 -20.576 1.00 82.62 629 ALA A O 1
ATOM 4970 N N . LEU A 1 630 ? -18.173 -8.108 -18.363 1.00 76.06 630 LEU A N 1
ATOM 4971 C CA . LEU A 1 630 ? -19.404 -7.327 -18.232 1.00 76.06 630 LEU A CA 1
ATOM 4972 C C . LEU A 1 630 ? -19.154 -5.839 -18.478 1.00 76.06 630 LEU A C 1
ATOM 4974 O O . LEU A 1 630 ? -19.940 -5.209 -19.181 1.00 76.06 630 LEU A O 1
ATOM 4978 N N . GLU A 1 631 ? -18.061 -5.290 -17.958 1.00 78.19 631 GLU A N 1
ATOM 4979 C CA . GLU A 1 631 ? -17.639 -3.911 -18.177 1.00 78.19 631 GLU A CA 1
ATOM 4980 C C . GLU A 1 631 ? -17.395 -3.656 -19.666 1.00 78.19 631 GLU A C 1
ATOM 4982 O O . GLU A 1 631 ? -18.001 -2.752 -20.231 1.00 78.19 631 GLU A O 1
ATOM 4987 N N . LYS A 1 632 ? -16.630 -4.515 -20.352 1.00 84.50 632 LYS A N 1
ATOM 4988 C CA . LYS A 1 632 ? -16.414 -4.424 -21.809 1.00 84.50 632 LYS A CA 1
ATOM 4989 C C . LYS A 1 632 ? -17.708 -4.570 -22.610 1.00 84.50 632 LYS A C 1
ATOM 4991 O O . LYS A 1 632 ? -17.921 -3.826 -23.564 1.00 84.50 632 LYS A O 1
ATOM 4996 N N . LYS A 1 633 ? -18.593 -5.498 -22.223 1.00 84.25 633 LYS A N 1
ATOM 4997 C CA . LYS A 1 633 ? -19.901 -5.701 -22.874 1.00 84.25 633 LYS A CA 1
ATOM 4998 C C . LYS A 1 633 ? -20.820 -4.487 -22.708 1.00 84.25 633 LYS A C 1
ATOM 5000 O O . LYS A 1 633 ? -21.620 -4.197 -23.595 1.00 84.25 633 LYS A O 1
ATOM 5005 N N . ASN A 1 634 ? -20.691 -3.778 -21.592 1.00 79.25 634 ASN A N 1
ATOM 5006 C CA . ASN A 1 634 ? -21.552 -2.660 -21.226 1.00 79.25 634 ASN A CA 1
ATOM 5007 C C . ASN A 1 634 ? -20.933 -1.278 -21.489 1.00 79.25 634 ASN A C 1
ATOM 5009 O O . ASN A 1 634 ? -21.665 -0.291 -21.453 1.00 79.25 634 ASN A O 1
ATOM 5013 N N . ALA A 1 635 ? -19.638 -1.193 -21.814 1.00 74.31 635 ALA A N 1
ATOM 5014 C CA . ALA A 1 635 ? -18.931 0.054 -22.118 1.00 74.31 635 ALA A CA 1
ATOM 5015 C C . ALA A 1 635 ? -19.553 0.824 -23.298 1.00 74.31 635 ALA A C 1
ATOM 5017 O O . ALA A 1 635 ? -19.501 2.050 -23.333 1.00 74.31 635 ALA A O 1
ATOM 5018 N N . ASN A 1 636 ? -20.219 0.116 -24.216 1.00 82.06 636 ASN A N 1
ATOM 5019 C CA . ASN A 1 636 ? -20.915 0.701 -25.366 1.00 82.06 636 ASN A CA 1
ATOM 5020 C C . ASN A 1 636 ? -22.432 0.858 -25.159 1.00 82.06 636 ASN A C 1
ATOM 5022 O O . ASN A 1 636 ? -23.143 1.163 -26.115 1.00 82.06 636 ASN A O 1
ATOM 5026 N N . ASN A 1 637 ? -22.954 0.638 -23.945 1.00 83.00 637 ASN A N 1
ATOM 5027 C CA . ASN A 1 637 ? -24.376 0.800 -23.638 1.00 83.00 637 ASN A CA 1
ATOM 5028 C C . ASN A 1 637 ? -24.612 2.055 -22.769 1.00 83.00 637 ASN A C 1
ATOM 5030 O O . ASN A 1 637 ? -24.732 1.953 -21.541 1.00 83.00 637 ASN A O 1
ATOM 5034 N N . PRO A 1 638 ? -24.687 3.254 -23.382 1.00 82.88 638 PRO A N 1
ATOM 5035 C CA . PRO A 1 638 ? -24.867 4.513 -22.658 1.00 82.88 638 PRO A CA 1
ATOM 5036 C C . PRO A 1 638 ? -26.183 4.566 -21.869 1.00 82.88 638 PRO A C 1
ATOM 5038 O O . PRO A 1 638 ? -26.270 5.281 -20.868 1.00 82.88 638 PRO A O 1
ATOM 5041 N N . ASP A 1 639 ? -27.194 3.786 -22.261 1.00 79.94 639 ASP A N 1
ATOM 5042 C CA . ASP A 1 639 ? -28.471 3.714 -21.550 1.00 79.94 639 ASP A CA 1
ATOM 5043 C C . ASP A 1 639 ? -28.356 2.934 -20.239 1.00 79.94 639 ASP A C 1
ATOM 5045 O O . ASP A 1 639 ? -28.969 3.314 -19.237 1.00 79.94 639 ASP A O 1
ATOM 5049 N N . LEU A 1 640 ? -27.509 1.901 -20.193 1.00 78.19 640 LEU A N 1
ATOM 5050 C CA . LEU A 1 640 ? -27.212 1.198 -18.948 1.00 78.19 640 LEU A CA 1
ATOM 5051 C C . LEU A 1 640 ? -26.427 2.094 -17.982 1.00 78.19 640 LEU A C 1
ATOM 5053 O O . LEU A 1 640 ? -26.776 2.161 -16.805 1.00 78.19 640 LEU A O 1
ATOM 5057 N N . ALA A 1 641 ? -25.442 2.849 -18.477 1.00 74.31 641 ALA A N 1
ATOM 5058 C CA . ALA A 1 641 ? -24.710 3.828 -17.670 1.00 74.31 641 ALA A CA 1
ATOM 5059 C C . ALA A 1 641 ? -25.639 4.932 -17.125 1.00 74.31 641 ALA A C 1
ATOM 5061 O O . ALA A 1 641 ? -25.573 5.274 -15.941 1.00 74.31 641 ALA A O 1
ATOM 5062 N N . LYS A 1 642 ? -26.577 5.437 -17.942 1.00 77.88 642 LYS A N 1
ATOM 5063 C CA . LYS A 1 642 ? -27.621 6.375 -17.491 1.00 77.88 642 LYS A CA 1
ATOM 5064 C C . LYS A 1 642 ? -28.536 5.759 -16.433 1.00 77.88 642 LYS A C 1
ATOM 5066 O O . LYS A 1 642 ? -28.869 6.441 -15.463 1.00 77.88 642 LYS A O 1
ATOM 5071 N N . LYS A 1 643 ? -28.923 4.489 -16.586 1.00 82.69 643 LYS A N 1
ATOM 5072 C CA . LYS A 1 643 ? -29.784 3.772 -15.634 1.00 82.69 643 LYS A CA 1
ATOM 5073 C C . LYS A 1 643 ? -29.080 3.525 -14.298 1.00 82.69 643 LYS A C 1
ATOM 5075 O O . LYS A 1 643 ? -29.675 3.801 -13.259 1.00 82.69 643 LYS A O 1
ATOM 5080 N N . ILE A 1 644 ? -27.812 3.107 -14.319 1.00 72.00 644 ILE A N 1
ATOM 5081 C CA . ILE A 1 644 ? -26.971 2.963 -13.118 1.00 72.00 644 ILE A CA 1
ATOM 5082 C C . ILE A 1 644 ? -26.780 4.326 -12.444 1.00 72.00 644 ILE A C 1
ATOM 5084 O O . ILE A 1 644 ? -27.002 4.453 -11.243 1.00 72.00 644 ILE A O 1
ATOM 5088 N N . GLY A 1 645 ? -26.469 5.378 -13.208 1.00 74.69 645 GLY A N 1
ATOM 5089 C CA . GLY A 1 645 ? -26.350 6.738 -12.677 1.00 74.69 645 GLY A CA 1
ATOM 5090 C C . GLY A 1 645 ? -27.651 7.260 -12.054 1.00 74.69 645 GLY A C 1
ATOM 5091 O O . GLY A 1 645 ? -27.619 7.927 -11.022 1.00 74.69 645 GLY A O 1
ATOM 5092 N N . ALA A 1 646 ? -28.810 6.935 -12.634 1.00 82.00 646 ALA A N 1
ATOM 5093 C CA . ALA A 1 646 ? -30.111 7.267 -12.056 1.00 82.00 646 ALA A CA 1
ATOM 5094 C C . ALA A 1 646 ? -30.391 6.480 -10.764 1.00 82.00 646 ALA A C 1
ATOM 5096 O O . ALA A 1 646 ? -30.866 7.062 -9.790 1.00 82.00 646 ALA A O 1
ATOM 5097 N N . GLN A 1 647 ? -30.051 5.189 -10.721 1.00 79.94 647 GLN A N 1
ATOM 5098 C CA . GLN A 1 647 ? -30.198 4.368 -9.517 1.00 79.94 647 GLN A CA 1
ATOM 5099 C C . GLN A 1 647 ? -29.282 4.835 -8.381 1.00 79.94 647 GLN A C 1
ATOM 5101 O O . GLN A 1 647 ? -29.753 4.974 -7.256 1.00 79.94 647 GLN A O 1
ATOM 5106 N N . LEU A 1 648 ? -28.018 5.158 -8.665 1.00 75.56 648 LEU A N 1
ATOM 5107 C CA . LEU A 1 648 ? -27.089 5.697 -7.668 1.00 75.56 648 LEU A CA 1
ATOM 5108 C C . LEU A 1 648 ? -27.568 7.043 -7.111 1.00 75.56 648 LEU A C 1
ATOM 5110 O O . LEU A 1 648 ? -27.548 7.237 -5.898 1.00 75.56 648 LEU A O 1
ATOM 5114 N N . ARG A 1 649 ? -28.082 7.946 -7.959 1.00 86.50 649 ARG A N 1
ATOM 5115 C CA . ARG A 1 649 ? -28.699 9.204 -7.495 1.00 86.50 649 ARG A CA 1
ATOM 5116 C C . ARG A 1 649 ? -29.904 8.961 -6.586 1.00 86.50 649 ARG A C 1
ATOM 5118 O O . ARG A 1 649 ? -30.027 9.633 -5.567 1.00 86.50 649 ARG A O 1
ATOM 5125 N N . ASN A 1 650 ? -30.753 7.984 -6.908 1.00 85.12 650 ASN A N 1
ATOM 5126 C CA . ASN A 1 650 ? -31.884 7.613 -6.054 1.00 85.12 650 ASN A CA 1
ATOM 5127 C C . ASN A 1 650 ? -31.429 7.029 -4.707 1.00 85.12 650 ASN A C 1
ATOM 5129 O O . ASN A 1 650 ? -32.008 7.370 -3.678 1.00 85.12 650 ASN A O 1
ATOM 5133 N N . ILE A 1 651 ? -30.387 6.191 -4.694 1.00 77.88 651 ILE A N 1
ATOM 5134 C CA . ILE A 1 651 ? -29.817 5.635 -3.456 1.00 77.88 651 ILE A CA 1
ATOM 5135 C C . ILE A 1 651 ? -29.231 6.752 -2.587 1.00 77.88 651 ILE A C 1
ATOM 5137 O O . ILE A 1 651 ? -29.527 6.804 -1.396 1.00 77.88 651 ILE A O 1
ATOM 5141 N N . HIS A 1 652 ? -28.466 7.677 -3.171 1.00 80.12 652 HIS A N 1
ATOM 5142 C CA . HIS A 1 652 ? -27.936 8.829 -2.442 1.00 80.12 652 HIS A CA 1
ATOM 5143 C C . HIS A 1 652 ? -29.052 9.712 -1.873 1.00 80.12 652 HIS A C 1
ATOM 5145 O O . HIS A 1 652 ? -29.022 10.036 -0.689 1.00 80.12 652 HIS A O 1
ATOM 5151 N N . ALA A 1 653 ? -30.093 10.011 -2.657 1.00 88.44 653 ALA A N 1
ATOM 5152 C CA . ALA A 1 653 ? -31.240 10.779 -2.176 1.00 88.44 653 ALA A CA 1
ATOM 5153 C C . ALA A 1 653 ? -31.973 10.080 -1.013 1.00 88.44 653 ALA A C 1
ATOM 5155 O O . ALA A 1 653 ? -32.379 10.739 -0.051 1.00 88.44 653 ALA A O 1
ATOM 5156 N N . ALA A 1 654 ? -32.115 8.750 -1.073 1.00 78.62 654 ALA A N 1
ATOM 5157 C CA . ALA A 1 654 ? -32.714 7.949 -0.007 1.00 78.62 654 ALA A CA 1
ATOM 5158 C C . ALA A 1 654 ? -31.838 7.913 1.256 1.00 78.62 654 ALA A C 1
ATOM 5160 O O . ALA A 1 654 ? -32.354 8.062 2.363 1.00 78.62 654 ALA A O 1
ATOM 5161 N N . MET A 1 655 ? -30.518 7.775 1.102 1.00 75.44 655 MET A N 1
ATOM 5162 C CA . MET A 1 655 ? -29.566 7.864 2.212 1.00 75.44 655 MET A CA 1
ATOM 5163 C C . MET A 1 655 ? -29.611 9.235 2.885 1.00 75.44 655 MET A C 1
ATOM 5165 O O . MET A 1 655 ? -29.691 9.308 4.107 1.00 75.44 655 MET A O 1
ATOM 5169 N N . ASP A 1 656 ? -29.630 10.320 2.113 1.00 85.81 656 ASP A N 1
ATOM 5170 C CA . ASP A 1 656 ? -29.709 11.673 2.661 1.00 85.81 656 ASP A CA 1
ATOM 5171 C C . ASP A 1 656 ? -31.040 11.920 3.380 1.00 85.81 656 ASP A C 1
ATOM 5173 O O . ASP A 1 656 ? -31.074 12.557 4.433 1.00 85.81 656 ASP A O 1
ATOM 5177 N N . ALA A 1 657 ? -32.146 11.388 2.851 1.00 86.06 657 ALA A N 1
ATOM 5178 C CA . ALA A 1 657 ? -33.442 11.431 3.523 1.00 86.06 657 ALA A CA 1
ATOM 5179 C C . ALA A 1 657 ? -33.428 10.639 4.840 1.00 86.06 657 ALA A C 1
ATOM 5181 O O . ALA A 1 657 ? -33.911 11.141 5.854 1.00 86.06 657 ALA A O 1
ATOM 5182 N N . SER A 1 658 ? -32.819 9.449 4.849 1.00 82.81 658 SER A N 1
ATOM 5183 C CA . SER A 1 658 ? -32.640 8.643 6.060 1.00 82.81 658 SER A CA 1
ATOM 5184 C C . SER A 1 658 ? -31.769 9.357 7.093 1.00 82.81 658 SER A C 1
ATOM 5186 O O . SER A 1 658 ? -32.108 9.372 8.271 1.00 82.81 658 SER A O 1
ATOM 5188 N N . ASN A 1 659 ? -30.674 9.990 6.669 1.00 81.56 659 ASN A N 1
ATOM 5189 C CA . ASN A 1 659 ? -29.790 10.745 7.556 1.00 81.56 659 ASN A CA 1
ATOM 5190 C C . ASN A 1 659 ? -30.512 11.949 8.174 1.00 81.56 659 ASN A C 1
ATOM 5192 O O . ASN A 1 659 ? -30.391 12.185 9.375 1.00 81.56 659 ASN A O 1
ATOM 5196 N N . ARG A 1 660 ? -31.326 12.668 7.388 1.00 91.38 660 ARG A N 1
ATOM 5197 C CA . ARG A 1 660 ? -32.189 13.744 7.903 1.00 91.38 660 ARG A CA 1
ATOM 5198 C C . ARG A 1 660 ? -33.223 13.226 8.904 1.00 91.38 660 ARG A C 1
ATOM 5200 O O . ARG A 1 660 ? -33.414 13.846 9.945 1.00 91.38 660 ARG A O 1
ATOM 5207 N N . ALA A 1 661 ? -33.853 12.083 8.632 1.00 84.44 661 ALA A N 1
ATOM 5208 C CA . ALA A 1 661 ? -34.795 11.463 9.564 1.00 84.44 661 ALA A CA 1
ATOM 5209 C C . ALA A 1 661 ? -34.112 11.053 10.883 1.00 84.44 661 ALA A C 1
ATOM 5211 O O . ALA A 1 661 ? -34.636 11.328 11.961 1.00 84.44 661 ALA A O 1
ATOM 5212 N N . CYS A 1 662 ? -32.910 10.473 10.812 1.00 74.56 662 CYS A N 1
ATOM 5213 C CA . CYS A 1 662 ? -32.102 10.158 11.990 1.00 74.56 662 CYS A CA 1
ATOM 5214 C C . CYS A 1 662 ? -31.733 11.412 12.797 1.00 74.56 662 CYS A C 1
ATOM 5216 O O . CYS A 1 662 ? -31.818 11.383 14.023 1.00 74.56 662 CYS A O 1
ATOM 5218 N N . ALA A 1 663 ? -31.373 12.517 12.136 1.00 84.38 663 ALA A N 1
ATOM 5219 C CA . ALA A 1 663 ? -31.073 13.780 12.810 1.00 84.38 663 ALA A CA 1
ATOM 5220 C C . ALA A 1 663 ? -32.293 14.329 13.574 1.00 84.38 663 ALA A C 1
ATOM 5222 O O . ALA A 1 663 ? -32.168 14.705 14.738 1.00 84.38 663 ALA A O 1
ATOM 5223 N N . LEU A 1 664 ? -33.488 14.284 12.973 1.00 88.44 664 LEU A N 1
ATOM 5224 C CA . LEU A 1 664 ? -34.732 14.699 13.636 1.00 88.44 664 LEU A CA 1
ATOM 5225 C C . LEU A 1 664 ? -35.065 13.823 14.851 1.00 88.44 664 LEU A C 1
ATOM 5227 O O . LEU A 1 664 ? -35.467 14.337 15.894 1.00 88.44 664 LEU A O 1
ATOM 5231 N N . LEU A 1 665 ? -34.863 12.505 14.757 1.00 79.94 665 LEU A N 1
ATOM 5232 C CA . LEU A 1 665 ? -35.056 11.597 15.892 1.00 79.94 665 LEU A CA 1
ATOM 5233 C C . LEU A 1 665 ? -34.072 11.887 17.035 1.00 79.94 665 LEU A C 1
ATOM 5235 O O . LEU A 1 665 ? -34.460 11.863 18.204 1.00 79.94 665 LEU A O 1
ATOM 5239 N N . GLN A 1 666 ? -32.819 12.215 16.712 1.00 80.38 666 GLN A N 1
ATOM 5240 C CA . GLN A 1 666 ? -31.827 12.626 17.708 1.00 80.38 666 GLN A CA 1
ATOM 5241 C C . GLN A 1 666 ? -32.182 13.970 18.363 1.00 80.38 666 GLN A C 1
ATOM 5243 O O . GLN A 1 666 ? -32.024 14.114 19.576 1.00 80.38 666 GLN A O 1
ATOM 5248 N N . GLU A 1 667 ? -32.702 14.943 17.610 1.00 86.25 667 GLU A N 1
ATOM 5249 C CA . GLU A 1 667 ? -33.184 16.211 18.175 1.00 86.25 667 GLU A CA 1
ATOM 5250 C C . GLU A 1 667 ? -34.398 16.021 19.093 1.00 86.25 667 GLU A C 1
ATOM 5252 O O . GLU A 1 667 ? -34.458 16.613 20.175 1.00 86.25 667 GLU A O 1
ATOM 5257 N N . HIS A 1 668 ? -35.344 15.161 18.708 1.00 80.50 668 HIS A N 1
ATOM 5258 C CA . HIS A 1 668 ? -36.491 14.822 19.548 1.00 80.50 668 HIS A CA 1
ATOM 5259 C C . HIS A 1 668 ? -36.070 14.115 20.838 1.00 80.50 668 HIS A C 1
ATOM 5261 O O . HIS A 1 668 ? -36.562 14.483 21.905 1.00 80.50 668 HIS A O 1
ATOM 5267 N N . SER A 1 669 ? -35.114 13.181 20.759 1.00 72.19 669 SER A N 1
ATOM 5268 C CA . SER A 1 669 ? -34.530 12.524 21.932 1.00 72.19 669 SER A CA 1
ATOM 5269 C C . SER A 1 669 ? -33.927 13.547 22.900 1.00 72.19 669 SER A C 1
ATOM 5271 O O . SER A 1 669 ? -34.275 13.546 24.080 1.00 72.19 669 SER A O 1
ATOM 5273 N N . LYS A 1 670 ? -33.125 14.499 22.400 1.00 76.19 670 LYS A N 1
ATOM 5274 C CA . LYS A 1 670 ? -32.526 15.565 23.223 1.00 76.19 670 LYS A CA 1
ATOM 5275 C C . LYS A 1 670 ? -33.570 16.486 23.868 1.00 76.19 670 LYS A C 1
ATOM 5277 O O . LYS A 1 670 ? -33.391 16.899 25.011 1.00 76.19 670 LYS A O 1
ATOM 5282 N N . LYS A 1 671 ? -34.680 16.789 23.181 1.00 78.44 671 LYS A N 1
ATOM 5283 C CA . LYS A 1 671 ? -35.781 17.593 23.749 1.00 78.44 671 LYS A CA 1
ATOM 5284 C C . LYS A 1 671 ? -36.575 16.855 24.827 1.00 78.44 671 LYS A C 1
ATOM 5286 O O . LYS A 1 671 ? -37.019 17.494 25.777 1.00 78.44 671 LYS A O 1
ATOM 5291 N N . THR A 1 672 ? -36.750 15.538 24.719 1.00 62.47 672 THR A N 1
ATOM 5292 C CA . THR A 1 672 ? -37.477 14.755 25.734 1.00 62.47 672 THR A CA 1
ATOM 5293 C C . THR A 1 672 ? -36.697 14.560 27.033 1.00 62.47 672 THR A C 1
ATOM 5295 O O . THR A 1 672 ? -37.317 14.467 28.089 1.00 62.47 672 THR A O 1
ATOM 5298 N N . THR A 1 673 ? -35.362 14.574 26.992 1.00 58.16 673 THR A N 1
ATOM 5299 C CA . THR A 1 673 ? -34.521 14.409 28.193 1.00 58.16 673 THR A CA 1
ATOM 5300 C C . THR A 1 673 ? -34.456 15.670 29.064 1.00 58.16 673 THR A C 1
ATOM 5302 O O . THR A 1 673 ? -34.170 15.575 30.250 1.00 58.16 673 THR A O 1
ATOM 5305 N N . ASN A 1 674 ? -34.797 16.842 28.514 1.00 55.91 674 ASN A N 1
ATOM 5306 C CA . ASN A 1 674 ? -34.781 18.126 29.227 1.00 55.91 674 ASN A CA 1
ATOM 5307 C C . ASN A 1 674 ? -36.161 18.581 29.725 1.00 55.91 674 ASN A C 1
ATOM 5309 O O . ASN A 1 674 ? -36.345 19.762 30.018 1.00 55.91 674 ASN A O 1
ATOM 5313 N N . ARG A 1 675 ? -37.156 17.689 29.822 1.00 44.00 675 ARG A N 1
ATOM 5314 C CA . ARG A 1 675 ? -38.443 18.058 30.425 1.00 44.00 675 ARG A CA 1
ATOM 5315 C C . ARG A 1 675 ? -38.265 18.112 31.953 1.00 44.00 675 ARG A C 1
ATOM 5317 O O . ARG A 1 675 ? -38.028 17.058 32.546 1.00 44.00 675 ARG A O 1
ATOM 5324 N N . PRO A 1 676 ? -38.343 19.293 32.597 1.00 51.62 676 PRO A N 1
ATOM 5325 C CA . PRO A 1 676 ? -38.194 19.397 34.042 1.00 51.62 676 PRO A CA 1
ATOM 5326 C C . PRO A 1 676 ? -39.290 18.564 34.706 1.00 51.62 676 PRO A C 1
ATOM 5328 O O . PRO A 1 676 ? -40.468 18.681 34.353 1.00 51.62 676 PRO A O 1
ATOM 5331 N N . ARG A 1 677 ? -38.892 17.681 35.628 1.00 49.00 677 ARG A N 1
ATOM 5332 C CA . ARG A 1 677 ? -39.829 16.969 36.497 1.00 49.00 677 ARG A CA 1
ATOM 5333 C C . ARG A 1 677 ? -40.600 18.032 37.270 1.00 49.00 677 ARG A C 1
ATOM 5335 O O . ARG A 1 677 ? -40.025 18.760 38.069 1.00 49.00 677 ARG A O 1
ATOM 5342 N N . HIS A 1 678 ? -41.882 18.162 36.954 1.00 46.69 678 HIS A N 1
ATOM 5343 C CA . HIS A 1 678 ? -42.802 18.937 37.764 1.00 46.69 678 HIS A CA 1
ATOM 5344 C C . HIS A 1 678 ? -42.988 18.152 39.062 1.00 46.69 678 HIS A C 1
ATOM 5346 O O . HIS A 1 678 ? -43.613 17.090 39.051 1.00 46.69 678 HIS A O 1
ATOM 5352 N N . ASP A 1 679 ? -42.398 18.649 40.145 1.00 47.44 679 ASP A N 1
ATOM 5353 C CA . ASP A 1 679 ? -42.688 18.179 41.493 1.00 47.44 679 ASP A CA 1
ATOM 5354 C C . ASP A 1 679 ? -44.167 18.453 41.776 1.00 47.44 679 ASP A C 1
ATOM 5356 O O . ASP A 1 679 ? -44.607 19.597 41.908 1.00 47.44 679 ASP A O 1
ATOM 5360 N N . GLY A 1 680 ? -44.949 17.376 41.771 1.00 44.47 680 GLY A N 1
ATOM 5361 C CA . GLY A 1 680 ? -46.320 17.360 42.247 1.00 44.47 680 GLY A CA 1
ATOM 5362 C C . GLY A 1 680 ? -46.306 17.148 43.750 1.00 44.47 680 GLY A C 1
ATOM 5363 O O . GLY A 1 680 ? -46.124 16.028 44.217 1.00 44.47 680 GLY A O 1
ATOM 5364 N N . SER A 1 681 ? -46.495 18.233 44.486 1.00 43.69 681 SER A N 1
ATOM 5365 C CA . SER A 1 681 ? -46.881 18.235 45.889 1.00 43.69 681 SER A CA 1
ATOM 5366 C C . SER A 1 681 ? -48.358 17.852 46.028 1.00 43.69 681 SER A C 1
ATOM 5368 O O . SER A 1 681 ? -49.243 18.553 45.534 1.00 43.69 681 SER A O 1
ATOM 5370 N N . SER A 1 682 ? -48.620 16.746 46.724 1.00 43.22 682 SER A N 1
ATOM 5371 C CA . SER A 1 682 ? -49.817 16.480 47.539 1.00 43.22 682 SER A CA 1
ATOM 5372 C C . SER A 1 682 ? -49.509 15.369 48.528 1.00 43.22 682 SER A C 1
ATOM 5374 O O . SER A 1 682 ? -48.937 14.349 48.082 1.00 43.22 682 SER A O 1
#

Solvent-accessible surface area (backbone atoms only — not comparable to full-atom values): 40641 Å² total; per-residue (Å²): 113,69,64,63,52,48,54,53,49,54,52,50,50,51,52,52,49,51,50,52,51,51,52,52,52,51,50,51,54,48,53,54,50,52,52,51,50,52,48,50,50,59,72,63,50,66,65,72,90,74,56,74,90,71,67,90,44,72,64,56,51,51,51,50,52,48,53,51,50,53,49,51,52,50,52,49,54,55,50,54,52,50,54,52,50,52,47,52,58,58,58,64,55,64,78,74,73,74,79,76,86,73,92,77,92,78,91,79,98,67,78,72,68,58,66,59,54,57,54,60,55,50,58,55,49,54,52,48,53,53,48,53,54,50,51,52,50,50,51,61,66,66,42,84,45,80,64,57,49,54,49,51,53,50,49,53,56,54,58,72,71,60,91,60,99,75,86,91,79,88,86,87,87,82,88,86,88,87,88,89,87,84,89,85,82,89,86,87,84,81,88,79,88,92,85,87,78,95,77,70,50,74,66,52,54,54,48,52,52,50,50,50,50,49,50,49,53,47,50,53,50,52,51,51,50,49,53,52,49,51,51,50,51,51,50,54,50,49,51,55,51,50,51,53,50,50,54,51,49,53,53,49,52,53,50,52,52,54,51,50,53,52,48,55,49,51,52,52,53,49,52,53,50,51,54,51,50,52,56,48,51,52,54,48,52,54,50,52,54,49,50,54,51,52,50,54,52,49,52,51,51,51,53,52,51,51,52,53,51,52,51,52,50,51,51,51,51,50,54,52,49,54,52,49,53,52,53,49,53,54,51,52,51,52,50,49,53,50,50,53,52,53,51,51,51,51,51,51,52,53,50,53,53,50,50,53,52,50,52,52,50,52,51,52,51,51,53,52,51,51,51,53,51,53,50,50,51,50,54,52,50,54,51,52,53,51,50,50,50,53,51,50,53,51,50,49,54,50,50,51,52,49,51,52,50,53,50,53,51,50,52,51,50,50,68,64,52,79,76,65,81,90,83,89,80,91,85,88,86,84,93,80,91,81,90,88,84,86,79,86,83,74,81,76,70,59,66,63,62,58,51,51,53,49,49,54,51,49,53,49,51,50,53,50,50,53,52,50,52,54,53,52,49,54,52,49,50,55,51,49,54,51,50,50,57,48,53,67,68,67,66,85,85,72,86,78,78,84,81,84,74,87,84,80,94,81,87,90,78,89,86,82,88,85,89,77,93,79,87,82,81,84,74,81,78,77,75,73,88,65,56,68,66,60,54,49,52,50,52,52,51,50,54,53,49,52,51,52,52,51,50,51,51,51,51,55,44,39,75,72,71,44,94,71,82,60,66,67,62,53,51,53,50,50,51,52,50,50,53,48,44,66,63,41,48,73,59,48,55,77,78,79,41,88,85,73,64,53,70,68,59,54,49,51,52,50,53,51,50,52,51,51,51,50,53,51,51,53,52,49,52,49,54,49,52,52,47,52,50,49,47,63,70,44,71,81,36,68,65,57,54,50,50,52,54,51,50,52,52,50,50,51,53,51,50,52,50,49,52,51,52,51,51,53,53,52,52,52,51,59,57,64,74,68,60,77,82,75,83,80,87,128